Protein AF-A0A7K2QJA9-F1 (afdb_monomer_lite)

Sequence (518 aa):
TAVNAGGTTVFTGDNVSALQVFNVDFDLVSGGGGGGAGGAVGIRFDRIPANATVLVNVLGTDRTISTYSGTIVDAQSPWNALRTRLLWNFPDATALNLRGSGQFQGSVLVGEQASRTTVTLPGMNGRFFTTGTLTHTSVEGLGGGQEFHSYPFVGDLPDCSVTPPVPVTGSVSVLKRDEAGRPLAGARFELWRETNGRRGAQFTGEDADTKVADCVTPDTGVCSRESELGTYYWRETAAPDGYVLPEQRVFTLTLTAENAAAGVRYVVDNVKVPPTPTGRVAVRKVDAADLRTPLAGAVFELWRESNGVPGLQTDGTEPDTLEEGGCVTGADGRCELVVEAGTYHWREIAAPAGYELPAQPVATVVLTAANAAAGVTVTFADARQGEEFSGSLEVLKKDAKTKRPLRGAVFEVWKETNGTPGLQTVGINADVMVKPGCATDGAGVCTFAPLEAGSYYLRETDVPEGYVLPENRVTGPLRLDEQTPGHRLVVTVDNRRDDHGKGKGGKEGKGGKGGGRG

Secondary structure (DSSP, 8-state):
-EEEETTEEEEE--SS-SEEEEEE-S-BSTT-SSSS----BEEEEES--TT-EEEEEE-SSEEEEEE----S-GGG-GGGGGTTTEEEEESS-SEEEEEESSEEESEEEE--TT-EEEE-SSEEES-EEESSEEEE-PPTT-----EEE-PPP------TTS------EEEEEEEEEETTS-B-S--EEEEEE--SS-SS---SSTTPPEEEEEEE--TT-EEEEEEESEEEEEEEEEPPTTBPPPS--EEEEEE-TTTTTT-EEEEEEEPBPPPPPEEEEEEEEEESS-TTSB----EEEEEE--S--SS---SSSSPPEEPTT-EE--TTSEEEEEEESEEEEEEEEEPPTTBPPPSS-EEEEEE-TTTTTT-EEEEEEEPBTT----EEEEEEEEETTT--B-TT-EEEEEE--S--SS---SSTTPPEEEEEEEE--TTSEEEEEEE-SEEEEEEEEE--TTBPPPS--EEEEEEESTTSGGGEEEEEEEE-B---------------------

Radius of gyration: 51.08 Å; chains: 1; bounding box: 95×95×137 Å

Foldseek 3Di:
DWDAPDQAIEAEAPLDDLEGEAEAAWEQAPPTDDDDPHAAGHYYYHSDHLRHAYEYEHEDAAYEHEHQDADPDCVPHPLQSCQQRYEYEHQHYLEYEYYYAHAAGYEYAANDLNHDYEHAYQEYRAHYHHNYDYHYDHDPPDDGNYYYHHRHRPHDDPDPVPPPPPQLKAKAKEFEDEPVRQGDWFWKKWKWFPDQPDPDAACDDPSHTGTDDIDTQDNRRMDMDIDGFGKMKIFGPGDHPQWDDDPPGIDIDGGDSVCRVVYDYDYDYIYGDPDFQKAKEKEFEAALLDRQHAFWFWKKWKFFDDPPDPDAACDDPDHTHTDPDTWTADNRNMTIDIDGFGKMKIFTPDDGPQWDCDPGRIDIDGGHPVCRHVYHYDYDHTYGPPDADWAKEKEFEAAPPPRQAFWFWWKWKWFQDQPDPDAACDDPRHTHTPGGIFTQHNRNMTMDIGDGFGFMKMFTDDGDPQWDQDPPGIDDRDGQDSPPRSSYHYHYDHIYGDPPDDDDDDPDDPDDDDDDDD

pLDDT: mean 89.17, std 13.28, range [31.11, 98.5]

Structure (mmCIF, N/CA/C/O backbone):
data_AF-A0A7K2QJA9-F1
#
_entry.id   AF-A0A7K2QJA9-F1
#
loop_
_atom_site.group_PDB
_atom_site.id
_atom_site.type_symbol
_atom_site.label_atom_id
_atom_site.label_alt_id
_atom_site.label_comp_id
_atom_site.label_asym_id
_atom_site.label_entity_id
_atom_site.label_seq_id
_atom_site.pdbx_PDB_ins_code
_atom_site.Cartn_x
_atom_site.Cartn_y
_atom_site.Cartn_z
_atom_site.occupancy
_atom_site.B_iso_or_equiv
_atom_site.auth_seq_id
_atom_site.auth_comp_id
_atom_site.auth_asym_id
_atom_site.auth_atom_id
_atom_site.pdbx_PDB_model_num
ATOM 1 N N . THR A 1 1 ? -17.394 13.056 45.379 1.00 88.75 1 THR A N 1
ATOM 2 C CA . THR A 1 1 ? -15.988 12.587 45.324 1.00 88.75 1 THR A CA 1
ATOM 3 C C . THR A 1 1 ? -15.578 12.042 46.678 1.00 88.75 1 THR A C 1
ATOM 5 O O . THR A 1 1 ? -16.212 12.390 47.666 1.00 88.75 1 THR A O 1
ATOM 8 N N . ALA A 1 2 ? -14.555 11.191 46.745 1.00 92.56 2 ALA A N 1
ATOM 9 C CA . ALA A 1 2 ? -14.022 10.660 47.997 1.00 92.56 2 ALA A CA 1
ATOM 10 C C . ALA A 1 2 ? -12.494 10.749 47.978 1.00 92.56 2 ALA A C 1
ATOM 12 O O . ALA A 1 2 ? -11.875 10.373 46.987 1.00 92.56 2 ALA A O 1
ATOM 13 N N . VAL A 1 3 ? -11.897 11.289 49.040 1.00 92.31 3 VAL A N 1
ATOM 14 C CA . VAL A 1 3 ? -10.452 11.544 49.112 1.00 92.31 3 VAL A CA 1
ATOM 15 C C . VAL A 1 3 ? -9.936 11.127 50.484 1.00 92.31 3 VAL A C 1
ATOM 17 O O . VAL A 1 3 ? -10.438 11.611 51.496 1.00 92.31 3 VAL A O 1
ATOM 20 N N . ASN A 1 4 ? -8.924 10.258 50.524 1.00 87.88 4 ASN A N 1
ATOM 21 C CA . ASN A 1 4 ? -8.193 9.915 51.745 1.00 87.88 4 ASN A CA 1
ATOM 22 C C . ASN A 1 4 ? -6.901 10.745 51.816 1.00 87.88 4 ASN A C 1
ATOM 24 O O . ASN A 1 4 ? -5.952 10.484 51.081 1.00 87.88 4 ASN A O 1
ATOM 28 N N . ALA A 1 5 ? -6.877 11.776 52.667 1.00 82.62 5 ALA A N 1
ATOM 29 C CA . ALA A 1 5 ? -5.721 12.657 52.835 1.00 82.62 5 ALA A CA 1
ATOM 30 C C . ALA A 1 5 ? -5.650 13.237 54.258 1.00 82.62 5 ALA A C 1
ATOM 32 O O . ALA A 1 5 ? -6.665 13.515 54.891 1.00 82.62 5 ALA A O 1
ATOM 33 N N . GLY A 1 6 ? -4.435 13.442 54.781 1.00 73.25 6 GLY A N 1
ATOM 34 C CA . GLY A 1 6 ? -4.240 14.117 56.075 1.00 73.25 6 GLY A CA 1
ATOM 35 C C . GLY A 1 6 ? -4.842 13.379 57.279 1.00 73.25 6 GLY A C 1
ATOM 36 O O . GLY A 1 6 ? -5.285 14.014 58.232 1.00 73.25 6 GLY A O 1
ATOM 37 N N . GLY A 1 7 ? -4.909 12.042 57.232 1.00 86.44 7 GLY A N 1
ATOM 38 C CA . GLY A 1 7 ? -5.471 11.227 58.317 1.00 86.44 7 GLY A CA 1
ATOM 39 C C . GLY A 1 7 ? -6.999 11.269 58.413 1.00 86.44 7 GLY A C 1
ATOM 40 O O . GLY A 1 7 ? -7.549 10.855 59.434 1.00 86.44 7 GLY A O 1
ATOM 41 N N . THR A 1 8 ? -7.684 11.765 57.377 1.00 91.69 8 THR A N 1
ATOM 42 C CA . THR A 1 8 ? -9.147 11.775 57.256 1.00 91.69 8 THR A CA 1
ATOM 43 C C . THR A 1 8 ? -9.560 11.379 55.838 1.00 91.69 8 THR A C 1
ATOM 45 O O . THR A 1 8 ? -9.004 11.864 54.857 1.00 91.69 8 THR A O 1
ATOM 48 N N . THR A 1 9 ? -10.569 10.520 55.716 1.00 94.81 9 THR A N 1
ATOM 49 C CA . THR A 1 9 ? -11.275 10.283 54.455 1.00 94.81 9 THR A CA 1
ATOM 50 C C . THR A 1 9 ? -12.503 11.182 54.389 1.00 94.81 9 THR A C 1
ATOM 52 O O . THR A 1 9 ? -13.377 11.114 55.256 1.00 94.81 9 THR A O 1
ATOM 55 N N . VAL A 1 10 ? -12.558 12.037 53.369 1.00 95.25 10 VAL A N 1
ATOM 56 C CA . VAL A 1 10 ? -13.649 12.991 53.145 1.00 95.25 10 VAL A CA 1
ATOM 57 C C . VAL A 1 10 ? -14.466 12.562 51.930 1.00 95.25 10 VAL A C 1
ATOM 59 O O . VAL A 1 10 ? -13.938 12.465 50.822 1.00 95.25 10 VAL A O 1
ATOM 62 N N . PHE A 1 11 ? -15.760 12.339 52.142 1.00 96.88 11 PHE A N 1
ATOM 63 C CA . PHE A 1 11 ? -16.761 12.070 51.116 1.00 96.88 11 PHE A CA 1
ATOM 64 C C . PHE A 1 11 ? -17.559 13.347 50.844 1.00 96.88 11 PHE A C 1
ATOM 66 O O . PHE A 1 11 ? -18.330 13.790 51.690 1.00 96.88 11 PHE A O 1
ATOM 73 N N . THR A 1 12 ? -17.388 13.946 49.669 1.00 96.75 12 THR A N 1
ATOM 74 C CA . THR A 1 12 ? -18.044 15.206 49.293 1.00 96.75 12 THR A CA 1
ATOM 75 C C . THR A 1 12 ? -19.171 14.952 48.299 1.00 96.75 12 THR A C 1
ATOM 77 O O . THR A 1 12 ? -18.908 14.595 47.145 1.00 96.75 12 THR A O 1
ATOM 80 N N . GLY A 1 13 ? -20.414 15.140 48.742 1.00 94.00 13 GLY A N 1
ATOM 81 C CA . GLY A 1 13 ? -21.620 15.000 47.924 1.00 94.00 13 GLY A CA 1
ATOM 82 C C . GLY A 1 13 ? -21.882 16.180 46.991 1.00 94.00 13 GLY A C 1
ATOM 83 O O . GLY A 1 13 ? -21.169 17.193 46.989 1.00 94.00 13 GLY A O 1
ATOM 84 N N . ASP A 1 14 ? -22.931 16.061 46.181 1.00 90.75 14 ASP A N 1
ATOM 85 C CA . ASP A 1 14 ? -23.350 17.103 45.236 1.00 90.75 14 ASP A CA 1
ATOM 86 C C . ASP A 1 14 ? -24.218 18.209 45.882 1.00 90.75 14 ASP A C 1
ATOM 88 O O . ASP A 1 14 ? -24.360 19.287 45.303 1.00 90.75 14 ASP A O 1
ATOM 92 N N . ASN A 1 15 ? -24.685 17.988 47.118 1.00 92.06 15 ASN A N 1
ATOM 93 C CA . ASN A 1 15 ? -25.618 18.824 47.881 1.00 92.06 15 ASN A CA 1
ATOM 94 C C . ASN A 1 15 ? -27.020 18.985 47.262 1.00 92.06 15 ASN A C 1
ATOM 96 O O . ASN A 1 15 ? -27.756 19.889 47.656 1.00 92.06 15 ASN A O 1
ATOM 100 N N . VAL A 1 16 ? -27.391 18.135 46.305 1.00 90.50 16 VAL A N 1
ATOM 101 C CA . VAL A 1 16 ? -28.652 18.236 45.555 1.00 90.50 16 VAL A CA 1
ATOM 102 C C . VAL A 1 16 ? -29.376 16.891 45.485 1.00 90.50 16 VAL A C 1
ATOM 104 O O . VAL A 1 16 ? -30.572 16.837 45.758 1.00 90.50 16 VAL A O 1
ATOM 107 N N . SER A 1 17 ? -28.678 15.802 45.156 1.00 90.06 17 SER A N 1
ATOM 108 C CA . SER A 1 17 ? -29.301 14.498 44.913 1.00 90.06 17 SER A CA 1
ATOM 109 C C . SER A 1 17 ? -29.849 13.845 46.184 1.00 90.06 17 SER A C 1
ATOM 111 O O . SER A 1 17 ? -29.213 13.850 47.243 1.00 90.06 17 SER A O 1
ATOM 113 N N . ALA A 1 18 ? -31.022 13.216 46.063 1.00 92.06 18 ALA A N 1
ATOM 114 C CA . ALA A 1 18 ? -31.635 12.434 47.140 1.00 92.06 18 ALA A CA 1
ATOM 115 C C . ALA A 1 18 ? -30.851 11.147 47.460 1.00 92.06 18 ALA A C 1
ATOM 117 O O . ALA A 1 18 ? -30.887 10.678 48.593 1.00 92.06 18 ALA A O 1
ATOM 118 N N . LEU A 1 19 ? -30.099 10.619 46.491 1.00 94.75 19 LEU A N 1
ATOM 119 C CA . LEU A 1 19 ? -29.153 9.520 46.663 1.00 94.75 19 LEU A CA 1
ATOM 120 C C . LEU A 1 19 ? -27.736 10.023 46.367 1.00 94.75 19 LEU A C 1
ATOM 122 O O . LEU A 1 19 ? -27.457 10.505 45.272 1.00 94.75 19 LEU A O 1
ATOM 126 N N . GLN A 1 20 ? -26.840 9.901 47.341 1.00 96.38 20 GLN A N 1
ATOM 127 C CA . GLN A 1 20 ? -25.422 10.226 47.214 1.00 96.38 20 GLN A CA 1
ATOM 128 C C . GLN A 1 20 ? -24.635 8.928 47.049 1.00 96.38 20 GLN A C 1
ATOM 130 O O . GLN A 1 20 ? -24.577 8.126 47.981 1.00 96.38 20 GLN A O 1
ATOM 135 N N . VAL A 1 21 ? -24.032 8.721 45.878 1.00 95.81 21 VAL A N 1
ATOM 136 C CA . VAL A 1 21 ? -23.248 7.514 45.579 1.00 95.81 21 VAL A CA 1
ATOM 137 C C . VAL A 1 21 ? -21.761 7.847 45.545 1.00 95.81 21 VAL A C 1
ATOM 139 O O . VAL A 1 21 ? -21.329 8.770 44.853 1.00 95.81 21 VAL A O 1
ATOM 142 N N . PHE A 1 22 ? -20.970 7.067 46.273 1.00 97.12 22 PHE A N 1
ATOM 143 C CA . PHE A 1 22 ? -19.517 7.157 46.301 1.00 97.12 22 PHE A CA 1
ATOM 144 C C . PHE A 1 22 ? -18.923 5.807 45.923 1.00 97.12 22 PHE A C 1
ATOM 146 O O . PHE A 1 22 ? -19.225 4.815 46.573 1.00 97.12 22 PHE A O 1
ATOM 153 N N . ASN A 1 23 ? -18.057 5.776 44.913 1.00 95.00 23 ASN A N 1
ATOM 154 C CA . ASN A 1 23 ? -17.259 4.598 44.581 1.00 95.00 23 ASN A CA 1
ATOM 155 C C . ASN A 1 23 ? -15.819 4.859 45.027 1.00 95.00 23 ASN A C 1
ATOM 157 O O . ASN A 1 23 ? -15.242 5.879 44.646 1.00 95.00 23 ASN A O 1
ATOM 161 N N . VAL A 1 24 ? -15.269 3.971 45.852 1.00 93.00 24 VAL A N 1
ATOM 162 C CA . VAL A 1 24 ? -13.891 4.036 46.347 1.00 93.00 24 VAL A CA 1
ATOM 163 C C . VAL A 1 24 ? -13.195 2.702 46.141 1.00 93.00 24 VAL A C 1
ATOM 165 O O . VAL A 1 24 ? -13.765 1.648 46.396 1.00 93.00 24 VAL A O 1
ATOM 168 N N . ASP A 1 25 ? -11.952 2.754 45.689 1.00 92.88 25 ASP A N 1
ATOM 169 C CA . ASP A 1 25 ? -11.107 1.605 45.358 1.00 92.88 25 ASP A CA 1
ATOM 170 C C . ASP A 1 25 ? -9.819 1.575 46.203 1.00 92.88 25 ASP A C 1
ATOM 172 O O . ASP A 1 25 ? -8.834 0.917 45.855 1.00 92.88 25 ASP A O 1
ATOM 176 N N . PHE A 1 26 ? -9.835 2.246 47.356 1.00 90.38 26 PHE A N 1
ATOM 177 C CA . PHE A 1 26 ? -8.714 2.354 48.285 1.00 90.38 26 PHE A CA 1
ATOM 178 C C . PHE A 1 26 ? -9.123 2.026 49.726 1.00 90.38 26 PHE A C 1
ATOM 180 O O . PHE A 1 26 ? -10.291 2.125 50.103 1.00 90.38 26 PHE A O 1
ATOM 187 N N . ASP A 1 27 ? -8.135 1.676 50.551 1.00 92.56 27 ASP A N 1
ATOM 188 C CA . ASP A 1 27 ? -8.325 1.457 51.986 1.00 92.56 27 ASP A CA 1
ATOM 189 C C . ASP A 1 27 ? -8.541 2.770 52.748 1.00 92.56 27 ASP A C 1
ATOM 191 O O . ASP A 1 27 ? -7.887 3.790 52.501 1.00 92.56 27 ASP A O 1
ATOM 195 N N . LEU A 1 28 ? -9.417 2.733 53.752 1.00 93.75 28 LEU A N 1
ATOM 196 C CA . LEU A 1 28 ? -9.662 3.858 54.655 1.00 93.75 28 LEU A CA 1
ATOM 197 C C . LEU A 1 28 ? -8.719 3.736 55.855 1.00 93.75 28 LEU A C 1
ATOM 199 O O . LEU A 1 28 ? -9.130 3.404 56.968 1.00 93.75 28 LEU A O 1
ATOM 203 N N . VAL A 1 29 ? -7.432 3.961 55.594 1.00 92.12 29 VAL A N 1
ATOM 204 C CA . VAL A 1 29 ? -6.333 3.906 56.570 1.00 92.12 29 VAL A CA 1
ATOM 205 C C . VAL A 1 29 ? -5.351 5.063 56.360 1.00 92.12 29 VAL A C 1
ATOM 207 O O . VAL A 1 29 ? -5.309 5.664 55.284 1.00 92.12 29 VAL A O 1
ATOM 210 N N . SER A 1 30 ? -4.562 5.410 57.382 1.00 86.12 30 SER A N 1
ATOM 211 C CA . SER A 1 30 ? -3.552 6.468 57.275 1.00 86.12 30 SER A CA 1
ATOM 212 C C . SER A 1 30 ? -2.351 5.999 56.444 1.00 86.12 30 SER A C 1
ATOM 214 O O . SER A 1 30 ? -1.982 4.826 56.489 1.00 86.12 30 SER A O 1
ATOM 216 N N . GLY A 1 31 ? -1.748 6.915 55.672 1.00 69.88 31 GLY A N 1
ATOM 217 C CA . GLY A 1 31 ? -0.669 6.591 54.724 1.00 69.88 31 GLY A CA 1
ATOM 218 C C . GLY A 1 31 ? -1.151 6.009 53.387 1.00 69.88 31 GLY A C 1
ATOM 219 O O . GLY A 1 31 ? -0.367 5.361 52.701 1.00 69.88 31 GLY A O 1
ATOM 220 N N . GLY A 1 32 ? -2.432 6.219 53.046 1.00 54.75 32 GLY A N 1
ATOM 221 C CA . GLY A 1 32 ? -3.128 5.663 51.881 1.00 54.75 32 GLY A CA 1
ATOM 222 C C . GLY A 1 32 ? -2.338 5.763 50.574 1.00 54.75 32 GLY A C 1
ATOM 223 O O . GLY A 1 32 ? -2.067 6.856 50.082 1.00 54.75 32 GLY A O 1
ATOM 224 N N . GLY A 1 33 ? -1.978 4.601 50.029 1.00 48.88 33 GLY A N 1
ATOM 225 C CA . GLY A 1 33 ? -1.229 4.487 48.776 1.00 48.88 33 GLY A CA 1
ATOM 226 C C . GLY A 1 33 ? -0.789 3.068 48.401 1.00 48.88 33 GLY A C 1
ATOM 227 O O . GLY A 1 33 ? -0.489 2.825 47.240 1.00 48.88 33 GLY A O 1
ATOM 228 N N . GLY A 1 34 ? -0.793 2.102 49.326 1.00 44.62 34 GLY A N 1
ATOM 229 C CA . GLY A 1 34 ? -0.565 0.701 48.965 1.00 44.62 34 GLY A CA 1
ATOM 230 C C . GLY A 1 34 ? -0.428 -0.225 50.165 1.00 44.62 34 GLY A C 1
ATOM 231 O O . GLY A 1 34 ? 0.423 0.025 51.011 1.00 44.62 34 GLY A O 1
ATOM 232 N N . GLY A 1 35 ? -1.270 -1.266 50.214 1.00 46.16 35 GLY A N 1
ATOM 233 C CA . GLY A 1 35 ? -1.111 -2.568 50.896 1.00 46.16 35 GLY A CA 1
ATOM 234 C C . GLY A 1 35 ? -0.677 -2.644 52.369 1.00 46.16 35 GLY A C 1
ATOM 235 O O . GLY A 1 35 ? -0.608 -3.740 52.918 1.00 46.16 35 GLY A O 1
ATOM 236 N N . GLY A 1 36 ? -0.340 -1.536 53.023 1.00 52.00 36 GLY A N 1
ATOM 237 C CA . GLY A 1 36 ? 0.124 -1.500 54.400 1.00 52.00 36 GLY A CA 1
ATOM 238 C C . GLY A 1 36 ? -1.035 -1.543 55.387 1.00 52.00 36 GLY A C 1
ATOM 239 O O . GLY A 1 36 ? -2.126 -1.047 55.121 1.00 52.00 36 GLY A O 1
ATOM 240 N N . ALA A 1 37 ? -0.774 -2.061 56.587 1.00 62.53 37 ALA A N 1
ATOM 241 C CA . ALA A 1 37 ? -1.741 -2.126 57.678 1.00 62.53 37 ALA A CA 1
ATOM 242 C C . ALA A 1 37 ? -2.049 -0.747 58.307 1.00 62.53 37 ALA A C 1
ATOM 244 O O . ALA A 1 37 ? -2.195 -0.693 59.523 1.00 62.53 37 ALA A O 1
ATOM 245 N N . GLY A 1 38 ? -2.145 0.341 57.533 1.00 75.38 38 GLY A N 1
ATOM 246 C CA . GLY A 1 38 ? -2.205 1.742 57.975 1.00 75.38 38 GLY A CA 1
ATOM 247 C C . GLY A 1 38 ? -3.103 2.046 59.189 1.00 75.38 38 GLY A C 1
ATOM 248 O O . GLY A 1 38 ? -4.046 1.318 59.521 1.00 75.38 38 GLY A O 1
ATOM 249 N N . GLY A 1 39 ? -2.793 3.154 59.865 1.00 86.69 39 GLY A N 1
ATOM 250 C CA . GLY A 1 39 ? -3.447 3.574 61.105 1.00 86.69 39 GLY A CA 1
ATOM 251 C C . GLY A 1 39 ? -4.886 4.057 60.914 1.00 86.69 39 GLY A C 1
ATOM 252 O O . GLY A 1 39 ? -5.392 4.153 59.797 1.00 86.69 39 GLY A O 1
ATOM 253 N N . ALA A 1 40 ? -5.563 4.354 62.023 1.00 92.06 40 ALA A N 1
ATOM 254 C CA . ALA A 1 40 ? -6.948 4.812 61.993 1.00 92.06 40 ALA A CA 1
ATOM 255 C C . ALA A 1 40 ? -7.086 6.223 61.388 1.00 92.06 40 ALA A C 1
ATOM 257 O O . ALA A 1 40 ? -6.270 7.102 61.669 1.00 92.06 40 ALA A O 1
ATOM 258 N N . VAL A 1 41 ? -8.141 6.446 60.599 1.00 93.94 41 VAL A N 1
ATOM 259 C CA . VAL A 1 41 ? -8.476 7.745 59.991 1.00 93.94 41 VAL A CA 1
ATOM 260 C C . VAL A 1 41 ? -9.812 8.297 60.472 1.00 93.94 41 VAL A C 1
ATOM 262 O O . VAL A 1 41 ? -10.710 7.562 60.897 1.00 93.94 41 VAL A O 1
ATOM 265 N N . GLY A 1 42 ? -9.951 9.615 60.361 1.00 93.06 42 GLY A N 1
ATOM 266 C CA . GLY A 1 42 ? -11.231 10.303 60.427 1.00 93.06 42 GLY A CA 1
ATOM 267 C C . GLY A 1 42 ? -12.102 9.929 59.224 1.00 93.06 42 GLY A C 1
ATOM 268 O O . GLY A 1 42 ? -11.576 9.691 58.141 1.00 93.06 42 GLY A O 1
ATOM 269 N N . ILE A 1 43 ? -13.420 9.901 59.379 1.00 94.12 43 ILE A N 1
ATOM 270 C CA . ILE A 1 43 ? -14.386 9.774 58.286 1.00 94.12 43 ILE A CA 1
ATOM 271 C C . ILE A 1 43 ? -15.310 10.980 58.367 1.00 94.12 43 ILE A C 1
ATOM 273 O O . ILE A 1 43 ? -15.923 11.239 59.405 1.00 94.12 43 ILE A O 1
ATOM 277 N N . ARG A 1 44 ? -15.400 11.728 57.268 1.00 92.62 44 ARG A N 1
ATOM 278 C CA . ARG A 1 44 ? -16.230 12.928 57.172 1.00 92.62 44 ARG A CA 1
ATOM 279 C C . ARG A 1 44 ? -17.062 12.899 55.901 1.00 92.62 44 ARG A C 1
ATOM 281 O O . ARG A 1 44 ? -16.573 12.510 54.846 1.00 92.62 44 ARG A O 1
ATOM 288 N N . PHE A 1 45 ? -18.301 13.359 56.014 1.00 94.62 45 PHE A N 1
ATOM 289 C CA . PHE A 1 45 ? -19.211 13.544 54.894 1.00 94.62 45 PHE A CA 1
ATOM 290 C C . PHE A 1 45 ? -19.547 15.029 54.765 1.00 94.62 45 PHE A C 1
ATOM 292 O O . PHE A 1 45 ? -20.128 15.613 55.678 1.00 94.62 45 PHE A O 1
ATOM 299 N N . ASP A 1 46 ? -19.193 15.625 53.632 1.00 94.38 46 ASP A N 1
ATOM 300 C CA . ASP A 1 46 ? -19.429 17.031 53.323 1.00 94.38 46 ASP A CA 1
ATOM 301 C C . ASP A 1 46 ? -20.503 17.146 52.239 1.00 94.38 46 ASP A C 1
ATOM 303 O O . ASP A 1 46 ? -20.592 16.299 51.347 1.00 94.38 46 ASP A O 1
ATOM 307 N N . ARG A 1 47 ? -21.294 18.229 52.273 1.00 94.56 47 ARG A N 1
ATOM 308 C CA . ARG A 1 47 ? -22.288 18.538 51.225 1.00 94.56 47 ARG A CA 1
ATOM 309 C C . ARG A 1 47 ? -23.308 17.409 50.991 1.00 94.56 47 ARG A C 1
ATOM 311 O O . ARG A 1 47 ? -23.697 17.130 49.858 1.00 94.56 47 ARG A O 1
ATOM 318 N N . ILE A 1 48 ? -23.736 16.755 52.069 1.00 94.81 48 ILE A N 1
ATOM 319 C CA . ILE A 1 48 ? -24.806 15.755 52.035 1.00 94.81 48 ILE A CA 1
ATOM 320 C C . ILE A 1 48 ? -26.122 16.427 52.434 1.00 94.81 48 ILE A C 1
ATOM 322 O O . ILE A 1 48 ? -26.205 16.946 53.552 1.00 94.81 48 ILE A O 1
ATOM 326 N N . PRO A 1 49 ? -27.168 16.394 51.588 1.00 93.44 49 PRO A N 1
ATOM 327 C CA . PRO A 1 49 ? -28.486 16.869 51.988 1.00 93.44 49 PRO A CA 1
ATOM 328 C C . PRO A 1 49 ? -28.987 16.142 53.246 1.00 93.44 49 PRO A C 1
ATOM 330 O O . PRO A 1 49 ? -28.736 14.947 53.443 1.00 93.44 49 PRO A O 1
ATOM 333 N N . ALA A 1 50 ? -29.725 16.855 54.102 1.00 89.12 50 ALA A N 1
ATOM 334 C CA . ALA A 1 50 ? -30.137 16.361 55.421 1.00 89.12 50 ALA A CA 1
ATOM 335 C C . ALA A 1 50 ? -30.907 15.027 55.379 1.00 89.12 50 ALA A C 1
ATOM 337 O O . ALA A 1 50 ? -30.761 14.220 56.291 1.00 89.12 50 ALA A O 1
ATOM 338 N N . ASN A 1 51 ? -31.658 14.773 54.304 1.00 89.88 51 ASN A N 1
ATOM 339 C CA . ASN A 1 51 ? -32.490 13.577 54.144 1.00 89.88 51 ASN A CA 1
ATOM 340 C C . ASN A 1 51 ? -31.979 12.606 53.068 1.00 89.88 51 ASN A C 1
ATOM 342 O O . ASN A 1 51 ? -32.676 11.654 52.742 1.00 89.88 51 ASN A O 1
ATOM 346 N N . ALA A 1 52 ? -30.796 12.837 52.492 1.00 94.44 52 ALA A N 1
ATOM 347 C CA . ALA A 1 52 ? -30.302 11.990 51.409 1.00 94.44 52 ALA A CA 1
ATOM 348 C C . ALA A 1 52 ? -29.901 10.585 51.893 1.00 94.44 52 ALA A C 1
ATOM 350 O O . ALA A 1 52 ? -29.258 10.444 52.937 1.00 94.44 52 ALA A O 1
ATOM 351 N N . THR A 1 53 ? -30.199 9.556 51.106 1.00 96.56 53 THR A N 1
ATOM 352 C CA . THR A 1 53 ? -29.555 8.244 51.236 1.00 96.56 53 THR A CA 1
ATOM 353 C C . THR A 1 53 ? -28.099 8.365 50.806 1.00 96.56 53 THR A C 1
ATOM 355 O O . THR A 1 53 ? -27.794 9.035 49.821 1.00 96.56 53 THR A O 1
ATOM 358 N N . VAL A 1 54 ? -27.186 7.716 51.522 1.00 97.31 54 VAL A N 1
ATOM 359 C CA . VAL A 1 54 ? -25.770 7.656 51.166 1.00 97.31 54 VAL A CA 1
ATOM 360 C C . VAL A 1 54 ? -25.364 6.209 50.938 1.00 97.31 54 VAL A C 1
ATOM 362 O O . VAL A 1 54 ? -25.486 5.379 51.834 1.00 97.31 54 VAL A O 1
ATOM 365 N N . LEU A 1 55 ? -24.851 5.924 49.746 1.00 97.12 55 LEU A N 1
ATOM 366 C CA . LEU A 1 55 ? -24.292 4.636 49.361 1.00 97.12 55 LEU A CA 1
ATOM 367 C C . LEU A 1 55 ? -22.793 4.803 49.112 1.00 97.12 55 LEU A C 1
ATOM 369 O O . LEU A 1 55 ? -22.388 5.549 48.222 1.00 97.12 55 LEU A O 1
ATOM 373 N N . VAL A 1 56 ? -21.970 4.100 49.883 1.00 98.06 56 VAL A N 1
ATOM 374 C CA . VAL A 1 56 ? -20.521 4.036 49.676 1.00 98.06 56 VAL A CA 1
ATOM 375 C C . VAL A 1 56 ? -20.160 2.637 49.196 1.00 98.06 56 VAL A C 1
ATOM 377 O O . VAL A 1 56 ? -20.150 1.700 49.987 1.00 98.06 56 VAL A O 1
ATOM 380 N N . ASN A 1 57 ? -19.856 2.501 47.910 1.00 97.44 57 ASN A N 1
ATOM 381 C CA . ASN A 1 57 ? -19.314 1.284 47.323 1.00 97.44 57 ASN A CA 1
ATOM 382 C C . ASN A 1 57 ? -17.795 1.266 47.507 1.00 97.44 57 ASN A C 1
ATOM 384 O O . ASN A 1 57 ? -17.086 2.086 46.922 1.00 97.44 57 ASN A O 1
ATOM 388 N N . VAL A 1 58 ? -17.300 0.326 48.304 1.00 96.88 58 VAL A N 1
ATOM 389 C CA . VAL A 1 58 ? -15.873 0.061 48.485 1.00 96.88 58 VAL A CA 1
ATOM 390 C C . VAL A 1 58 ? -15.514 -1.145 47.616 1.00 96.88 58 VAL A C 1
ATOM 392 O O . VAL A 1 58 ? -15.751 -2.291 47.991 1.00 96.88 58 VAL A O 1
ATOM 395 N N . LEU A 1 59 ? -15.015 -0.865 46.415 1.00 94.88 59 LEU A N 1
ATOM 396 C CA . LEU A 1 59 ? -14.747 -1.838 45.351 1.00 94.88 59 LEU A CA 1
ATOM 397 C C . LEU A 1 59 ? -13.424 -2.553 45.583 1.00 94.88 59 LEU A C 1
ATOM 399 O O . LEU A 1 59 ? -12.528 -1.936 46.137 1.00 94.88 59 LEU A O 1
ATOM 403 N N . GLY A 1 60 ? -13.239 -3.779 45.094 1.00 93.25 60 GLY A N 1
ATOM 404 C CA . GLY A 1 60 ? -11.974 -4.532 45.179 1.00 93.25 60 GLY A CA 1
ATOM 405 C C . GLY A 1 60 ? -11.922 -5.599 46.280 1.00 93.25 60 GLY A C 1
ATOM 406 O O . GLY A 1 60 ? -12.729 -5.601 47.207 1.00 93.25 60 GLY A O 1
ATOM 407 N N . THR A 1 61 ? -10.963 -6.520 46.152 1.00 94.00 61 THR A N 1
ATOM 408 C CA . THR A 1 61 ? -10.988 -7.834 46.822 1.00 94.00 61 THR A CA 1
ATOM 409 C C . THR A 1 61 ? -10.516 -7.825 48.273 1.00 94.00 61 THR A C 1
ATOM 411 O O . THR A 1 61 ? -11.093 -8.524 49.104 1.00 94.00 61 THR A O 1
ATOM 414 N N . ASP A 1 62 ? -9.500 -7.025 48.597 1.00 94.69 62 ASP A N 1
ATOM 415 C CA . ASP A 1 62 ? -8.931 -6.930 49.943 1.00 94.69 62 ASP A CA 1
ATOM 416 C C . ASP A 1 62 ? -9.086 -5.506 50.460 1.00 94.69 62 ASP A C 1
ATOM 418 O O . ASP A 1 62 ? -8.538 -4.565 49.879 1.00 94.69 62 ASP A O 1
ATOM 422 N N . ARG A 1 63 ? -9.864 -5.341 51.535 1.00 95.50 63 ARG A N 1
ATOM 423 C CA . ARG A 1 63 ? -10.213 -4.019 52.062 1.00 95.50 63 ARG A CA 1
ATOM 424 C C . ARG A 1 63 ? -10.026 -3.897 53.555 1.00 95.50 63 ARG A C 1
ATOM 426 O O . ARG A 1 63 ? -10.436 -4.751 54.339 1.00 95.50 63 ARG A O 1
ATOM 433 N N . THR A 1 64 ? -9.441 -2.775 53.955 1.00 94.94 64 THR A N 1
ATOM 434 C CA . THR A 1 64 ? -9.297 -2.390 55.353 1.00 94.94 64 THR A CA 1
ATOM 435 C C . THR A 1 64 ? -9.899 -1.016 55.593 1.00 94.94 64 THR A C 1
ATOM 437 O O . THR A 1 64 ? -9.534 -0.025 54.960 1.00 94.94 64 THR A O 1
ATOM 440 N N . ILE A 1 65 ? -10.783 -0.944 56.584 1.00 95.50 65 ILE A N 1
ATOM 441 C CA . ILE A 1 65 ? -11.251 0.310 57.162 1.00 95.50 65 ILE A CA 1
ATOM 442 C C . ILE A 1 65 ? -10.757 0.359 58.600 1.00 95.50 65 ILE A C 1
ATOM 444 O O . ILE A 1 65 ? -11.147 -0.455 59.436 1.00 95.50 65 ILE A O 1
ATOM 448 N N . SER A 1 66 ? -9.882 1.321 58.882 1.00 94.38 66 SER A N 1
ATOM 449 C CA . SER A 1 66 ? -9.390 1.605 60.225 1.00 94.38 66 SER A CA 1
ATOM 450 C C . SER A 1 66 ? -9.851 2.996 60.618 1.00 94.38 66 SER A C 1
ATOM 452 O O . SER A 1 66 ? -9.423 3.974 60.009 1.00 94.38 66 SER A O 1
ATOM 454 N N . THR A 1 67 ? -10.723 3.133 61.616 1.00 93.56 67 THR A N 1
ATOM 455 C CA . THR A 1 67 ? -11.263 4.454 61.966 1.00 93.56 67 THR A CA 1
ATOM 456 C C . THR A 1 67 ? -11.388 4.700 63.464 1.00 93.56 67 THR A C 1
ATOM 458 O O . THR A 1 67 ? -11.686 3.802 64.249 1.00 93.56 67 THR A O 1
ATOM 461 N N . TYR A 1 68 ? -11.154 5.952 63.858 1.00 91.75 68 TYR A N 1
ATOM 462 C CA . TYR A 1 68 ? -11.455 6.474 65.195 1.00 91.75 68 TYR A CA 1
ATOM 463 C C . TYR A 1 68 ? -12.769 7.273 65.222 1.00 91.75 68 TYR A C 1
ATOM 465 O O . TYR A 1 68 ? -13.098 7.895 66.228 1.00 91.75 68 TYR A O 1
ATOM 473 N N . SER A 1 69 ? -13.500 7.311 64.105 1.00 90.56 69 SER A N 1
ATOM 474 C CA . SER A 1 69 ? -14.684 8.158 63.960 1.00 90.56 69 SER A CA 1
ATOM 475 C C . SER A 1 69 ? -15.922 7.538 64.585 1.00 90.56 69 SER A C 1
ATOM 477 O O . SER A 1 69 ? -16.053 6.320 64.673 1.00 90.56 69 SER A O 1
ATOM 479 N N . GLY A 1 70 ? -16.867 8.404 64.943 1.00 87.31 70 GLY A N 1
ATOM 480 C CA . GLY A 1 70 ? -18.176 8.011 65.448 1.00 87.31 70 GLY A CA 1
ATOM 481 C C . GLY A 1 70 ? -18.194 7.736 66.949 1.00 87.31 70 GLY A C 1
ATOM 482 O O . GLY A 1 70 ? -17.189 7.410 67.576 1.00 87.31 70 GLY A O 1
ATOM 483 N N . THR A 1 71 ? -19.373 7.918 67.529 1.00 84.88 71 THR A N 1
ATOM 484 C CA . THR A 1 71 ? -19.660 7.825 68.968 1.00 84.88 71 THR A CA 1
ATOM 485 C C . THR A 1 71 ? -21.110 7.379 69.135 1.00 84.88 71 THR A C 1
ATOM 487 O O . THR A 1 71 ? -21.903 7.484 68.202 1.00 84.88 71 THR A O 1
ATOM 490 N N . ILE A 1 72 ? -21.489 6.882 70.310 1.00 78.50 72 ILE A N 1
ATOM 491 C CA . ILE A 1 72 ? -22.890 6.551 70.601 1.00 78.50 72 ILE A CA 1
ATOM 492 C C . ILE A 1 72 ? -23.741 7.804 70.887 1.00 78.50 72 ILE A C 1
ATOM 494 O O . ILE A 1 72 ? -24.960 7.769 70.752 1.00 78.50 72 ILE A O 1
ATOM 498 N N . VAL A 1 73 ? -23.108 8.925 71.255 1.00 82.81 73 VAL A N 1
ATOM 499 C CA . VAL A 1 73 ? -23.793 10.167 71.646 1.00 82.81 73 VAL A CA 1
ATOM 500 C C . VAL A 1 73 ? -24.031 11.057 70.425 1.00 82.81 73 VAL A C 1
ATOM 502 O O . VAL A 1 73 ? -23.104 11.678 69.911 1.00 82.81 73 VAL A O 1
ATOM 505 N N . ASP A 1 74 ? -25.285 11.185 69.994 1.00 79.00 74 ASP A N 1
ATOM 506 C CA . ASP A 1 74 ? -25.648 11.890 68.751 1.00 79.00 74 ASP A CA 1
ATOM 507 C C . ASP A 1 74 ? -25.171 13.354 68.687 1.00 79.00 74 ASP A C 1
ATOM 509 O O . ASP A 1 74 ? -24.769 13.828 67.628 1.00 79.00 74 ASP A O 1
ATOM 513 N N . ALA A 1 75 ? -25.118 14.060 69.821 1.00 75.00 75 ALA A N 1
ATOM 514 C CA . ALA A 1 75 ? -24.630 15.443 69.885 1.00 75.00 75 ALA A CA 1
ATOM 515 C C . ALA A 1 75 ? -23.116 15.597 69.616 1.00 75.00 75 ALA A C 1
ATOM 517 O O . ALA A 1 75 ? -22.641 16.711 69.411 1.00 75.00 75 ALA A O 1
ATOM 518 N N . GLN A 1 76 ? -22.348 14.503 69.646 1.00 74.56 76 GLN A N 1
ATOM 519 C CA . GLN A 1 76 ? -20.884 14.520 69.574 1.00 74.56 76 GLN A CA 1
ATOM 520 C C . GLN A 1 76 ? -20.327 14.157 68.190 1.00 74.56 76 GLN A C 1
ATOM 522 O O . GLN A 1 76 ? -19.126 14.311 67.967 1.00 74.56 76 GLN A O 1
ATOM 527 N N . SER A 1 77 ? -21.153 13.684 67.249 1.00 75.56 77 SER A N 1
ATOM 528 C CA . SER A 1 77 ? -20.693 13.407 65.887 1.00 75.56 77 SER A CA 1
ATOM 529 C C . SER A 1 77 ? -21.766 13.696 64.837 1.00 75.56 77 SER A C 1
ATOM 531 O O . SER A 1 77 ? -22.791 13.015 64.806 1.00 75.56 77 SER A O 1
ATOM 533 N N . PRO A 1 78 ? -21.502 14.617 63.889 1.00 75.69 78 PRO A N 1
ATOM 534 C CA . PRO A 1 78 ? -22.358 14.818 62.718 1.00 75.69 78 PRO A CA 1
ATOM 535 C C . PRO A 1 78 ? -22.552 13.542 61.885 1.00 75.69 78 PRO A C 1
ATOM 537 O O . PRO A 1 78 ? -23.535 13.420 61.158 1.00 75.69 78 PRO A O 1
ATOM 540 N N . TRP A 1 79 ? -21.638 12.572 62.006 1.00 83.69 79 TRP A N 1
ATOM 541 C CA . TRP A 1 79 ? -21.727 11.287 61.317 1.00 83.69 79 TRP A CA 1
ATOM 542 C C . TRP A 1 79 ? -22.897 10.428 61.825 1.00 83.69 79 TRP A C 1
ATOM 544 O O . TRP A 1 79 ? -23.500 9.697 61.041 1.00 83.69 79 TRP A O 1
ATOM 554 N N . ASN A 1 80 ? -23.305 10.581 63.090 1.00 85.62 80 ASN A N 1
ATOM 555 C CA . ASN A 1 80 ? -24.454 9.860 63.649 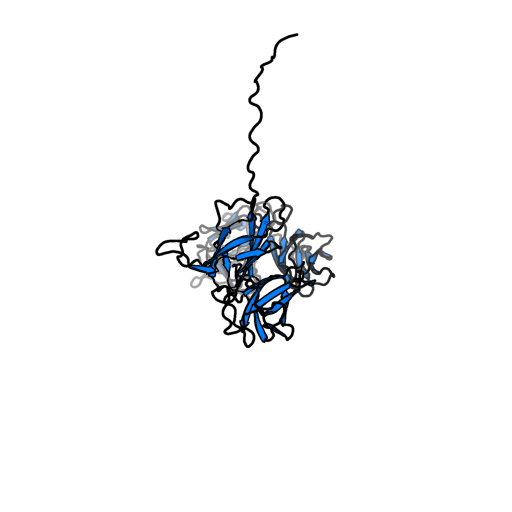1.00 85.62 80 ASN A CA 1
ATOM 556 C C . ASN A 1 80 ? -25.769 10.214 62.936 1.00 85.62 80 ASN A C 1
ATOM 558 O O . ASN A 1 80 ? -26.649 9.365 62.811 1.00 85.62 80 ASN A O 1
ATOM 562 N N . ALA A 1 81 ? -25.892 11.431 62.391 1.00 85.44 81 ALA A N 1
ATOM 563 C CA . ALA A 1 81 ? -27.072 11.860 61.632 1.00 85.44 81 ALA A CA 1
ATOM 564 C C . ALA A 1 81 ? -27.250 11.111 60.294 1.00 85.44 81 ALA A C 1
ATOM 566 O O . ALA A 1 81 ? -28.300 11.207 59.652 1.00 85.44 81 ALA A O 1
ATOM 567 N N . LEU A 1 82 ? -26.224 10.380 59.849 1.00 91.00 82 LEU A N 1
ATOM 568 C CA . LEU A 1 82 ? -26.253 9.540 58.652 1.00 91.00 82 LEU A CA 1
ATOM 569 C C . LEU A 1 82 ? -26.539 8.067 58.971 1.00 91.00 82 LEU A C 1
ATOM 571 O O . LEU A 1 82 ? -26.864 7.311 58.062 1.00 91.00 82 LEU A O 1
ATOM 575 N N . ARG A 1 83 ? -26.463 7.656 60.243 1.00 91.81 83 ARG A N 1
ATOM 576 C CA . ARG A 1 83 ? -26.506 6.258 60.705 1.00 91.81 83 ARG A CA 1
ATOM 577 C C . ARG A 1 83 ? -27.589 5.395 60.050 1.00 91.81 83 ARG A C 1
ATOM 579 O O . ARG A 1 83 ? -27.311 4.281 59.623 1.00 91.81 83 ARG A O 1
ATOM 586 N N . THR A 1 84 ? -28.818 5.898 59.960 1.00 93.62 84 THR A N 1
ATOM 587 C CA . THR A 1 84 ? -29.973 5.138 59.449 1.00 93.62 84 THR A CA 1
ATOM 588 C C . THR A 1 84 ? -30.144 5.218 57.930 1.00 93.62 84 THR A C 1
ATOM 590 O O . THR A 1 84 ? -31.026 4.571 57.380 1.00 93.62 84 THR A O 1
ATOM 593 N N . ARG A 1 85 ? -29.313 5.994 57.231 1.00 95.50 85 ARG A N 1
ATOM 594 C CA . ARG A 1 85 ? -29.418 6.263 55.785 1.00 95.50 85 ARG A CA 1
ATOM 595 C C . ARG A 1 85 ? -28.088 6.119 55.045 1.00 95.50 85 ARG A C 1
ATOM 597 O O . ARG A 1 85 ? -28.012 6.437 53.866 1.00 95.50 85 ARG A O 1
ATOM 604 N N . LEU A 1 86 ? -27.054 5.639 55.731 1.00 96.75 86 LEU A N 1
ATOM 605 C CA . LEU A 1 86 ? -25.739 5.327 55.184 1.00 96.75 86 LEU A CA 1
ATOM 606 C C . LEU A 1 86 ? -25.600 3.814 55.027 1.00 96.75 86 LEU A C 1
ATOM 608 O O . LEU A 1 86 ? -25.784 3.076 55.996 1.00 96.75 86 LEU A O 1
ATOM 612 N N . LEU A 1 87 ? -25.265 3.373 53.818 1.00 97.62 87 LEU A N 1
ATOM 613 C CA . LEU A 1 87 ? -24.927 1.995 53.493 1.00 97.62 87 LEU A CA 1
ATOM 614 C C . LEU A 1 87 ? -23.491 1.925 52.968 1.00 97.62 87 LEU A C 1
ATOM 616 O O . LEU A 1 87 ? -23.149 2.581 51.985 1.00 97.62 87 LEU A O 1
ATOM 620 N N . TRP A 1 88 ? -22.676 1.097 53.609 1.00 98.06 88 TRP A N 1
ATOM 621 C CA . TRP A 1 88 ? -21.364 0.680 53.132 1.00 98.06 88 TRP A CA 1
ATOM 622 C C . TRP A 1 88 ? -21.516 -0.637 52.380 1.00 98.06 88 TRP A C 1
ATOM 624 O O . TRP A 1 88 ? -21.863 -1.653 52.979 1.00 98.06 88 TRP A O 1
ATOM 634 N N . ASN A 1 89 ? -21.284 -0.611 51.076 1.00 97.69 89 ASN A N 1
ATOM 635 C CA . ASN A 1 89 ? -21.412 -1.758 50.194 1.00 97.69 89 ASN A CA 1
ATOM 636 C C . ASN A 1 89 ? -20.027 -2.251 49.760 1.00 97.69 89 ASN A C 1
ATOM 638 O O . ASN A 1 89 ? -19.242 -1.487 49.204 1.00 97.69 89 ASN A O 1
ATOM 642 N N . PHE A 1 90 ? -19.748 -3.530 49.988 1.00 98.06 90 PHE A N 1
ATOM 643 C CA . PHE A 1 90 ? -18.510 -4.215 49.622 1.00 98.06 90 PHE A CA 1
ATOM 644 C C . PHE A 1 90 ? -18.864 -5.344 48.647 1.00 98.06 90 PHE A C 1
ATOM 646 O O . PH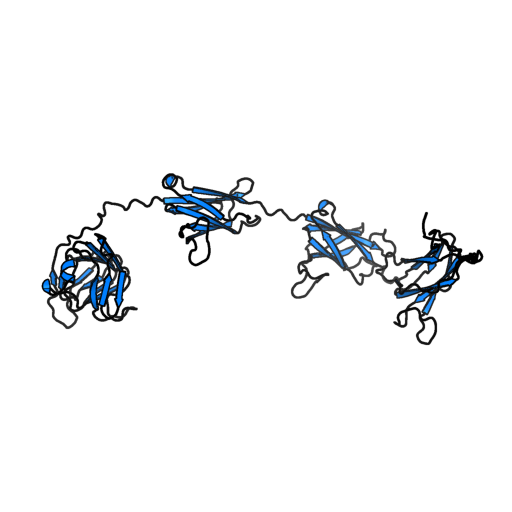E A 1 90 ? -19.069 -6.483 49.083 1.00 98.06 90 PHE A O 1
ATOM 653 N N . PRO A 1 91 ? -19.022 -5.038 47.346 1.00 94.62 91 PRO A N 1
ATOM 654 C CA . PRO A 1 91 ? -19.529 -6.013 46.387 1.00 94.62 91 PRO A CA 1
ATOM 655 C C . PRO A 1 91 ? -18.535 -7.153 46.135 1.00 94.62 91 PRO A C 1
ATOM 657 O O . PRO A 1 91 ? -18.953 -8.304 46.088 1.00 94.62 91 PRO A O 1
ATOM 660 N N . ASP A 1 92 ? -17.237 -6.840 46.065 1.00 94.81 92 ASP A N 1
ATOM 661 C CA . ASP A 1 92 ? -16.202 -7.766 45.570 1.00 94.81 92 ASP A CA 1
ATOM 662 C C . ASP A 1 92 ? -15.261 -8.290 46.674 1.00 94.81 92 ASP A C 1
ATOM 664 O O . ASP A 1 92 ? -14.303 -9.011 46.394 1.00 94.81 92 ASP A O 1
ATOM 668 N N . ALA A 1 93 ? -15.465 -7.876 47.931 1.00 95.94 93 ALA A N 1
ATOM 669 C CA . ALA A 1 93 ? -14.472 -8.058 48.988 1.00 95.94 93 ALA A CA 1
ATOM 670 C C . ALA A 1 93 ? -14.399 -9.512 49.482 1.00 95.94 93 ALA A C 1
ATOM 672 O O . ALA A 1 93 ? -15.224 -9.959 50.283 1.00 95.94 93 ALA A O 1
ATOM 673 N N . THR A 1 94 ? -13.347 -10.227 49.088 1.00 96.88 94 THR A N 1
ATOM 674 C CA . THR A 1 94 ? -13.004 -11.559 49.599 1.00 96.88 94 THR A CA 1
ATOM 675 C C . THR A 1 94 ? -12.369 -11.514 50.991 1.00 96.88 94 THR A C 1
ATOM 677 O O . THR A 1 94 ? -12.516 -12.465 51.760 1.00 96.88 94 THR A O 1
ATOM 680 N N . ALA A 1 95 ? -11.709 -10.412 51.361 1.00 97.06 95 ALA A N 1
ATOM 681 C CA . ALA A 1 95 ? -11.244 -10.164 52.723 1.00 97.06 95 ALA A CA 1
ATOM 682 C C . ALA A 1 95 ? -11.557 -8.725 53.148 1.00 97.06 95 ALA A C 1
ATOM 684 O O . ALA A 1 95 ? -11.173 -7.764 52.480 1.00 97.06 95 ALA A O 1
ATOM 685 N N . LEU A 1 96 ? -12.240 -8.570 54.284 1.00 97.62 96 LEU A N 1
ATOM 686 C CA . LEU A 1 96 ? -12.634 -7.264 54.812 1.00 97.62 96 LEU A CA 1
ATOM 687 C C . LEU A 1 96 ? -12.237 -7.135 56.282 1.00 97.62 96 LEU A C 1
ATOM 689 O O . LEU A 1 96 ? -12.655 -7.933 57.112 1.00 97.62 96 LEU A O 1
ATOM 693 N N . ASN A 1 97 ? -11.469 -6.103 56.621 1.00 96.75 97 ASN A N 1
ATOM 694 C CA . ASN A 1 97 ? -11.054 -5.809 57.990 1.00 96.75 97 ASN A CA 1
ATOM 695 C C . ASN A 1 97 ? -11.637 -4.467 58.447 1.00 96.75 97 ASN A C 1
ATOM 697 O O . ASN A 1 97 ? -11.203 -3.409 57.987 1.00 96.75 97 ASN A O 1
ATOM 701 N N . LEU A 1 98 ? -12.591 -4.504 59.378 1.00 96.56 98 LEU A N 1
ATOM 702 C CA . LEU A 1 98 ? -13.179 -3.320 60.005 1.00 96.56 98 LEU A CA 1
ATOM 703 C C . LEU A 1 98 ? -12.634 -3.179 61.431 1.00 96.56 98 LEU A C 1
ATOM 705 O O . LEU A 1 98 ? -12.968 -3.959 62.325 1.00 96.56 98 LEU A O 1
ATOM 709 N N . ARG A 1 99 ? -11.765 -2.192 61.647 1.00 94.81 99 ARG A N 1
ATOM 710 C CA . ARG A 1 99 ? -10.980 -2.037 62.882 1.00 94.81 99 ARG A CA 1
ATOM 711 C C . ARG A 1 99 ? -10.832 -0.574 63.304 1.00 94.81 99 ARG A C 1
ATOM 713 O O . ARG A 1 99 ? -11.232 0.342 62.591 1.00 94.81 99 ARG A O 1
ATOM 720 N N . GLY A 1 100 ? -10.222 -0.353 64.465 1.00 92.31 100 GLY A N 1
ATOM 721 C CA . GLY A 1 100 ? -9.999 0.974 65.044 1.00 92.31 100 GLY A CA 1
ATOM 722 C C . GLY A 1 100 ? -10.736 1.158 66.368 1.00 92.31 100 GLY A C 1
ATOM 723 O O . GLY A 1 100 ? -11.195 0.190 66.967 1.00 92.31 100 GLY A O 1
ATOM 724 N N . SER A 1 101 ? -10.812 2.400 66.841 1.00 90.62 101 SER A N 1
ATOM 725 C CA . SER A 1 101 ? -11.375 2.760 68.152 1.00 90.62 101 SER A CA 1
ATOM 726 C C . SER A 1 101 ? -12.748 3.438 68.079 1.00 90.62 101 SER A C 1
ATOM 728 O O . SER A 1 101 ? -13.332 3.739 69.117 1.00 90.62 101 SER A O 1
ATOM 730 N N . GLY A 1 102 ? -13.251 3.710 66.875 1.00 89.44 102 GLY A N 1
ATOM 731 C CA . GLY A 1 102 ? -14.502 4.430 66.659 1.00 89.44 102 GLY A CA 1
ATOM 732 C C . GLY A 1 102 ? -15.760 3.569 66.798 1.00 89.44 102 GLY A C 1
ATOM 733 O O . GLY A 1 102 ? -15.724 2.351 66.642 1.00 89.44 102 GLY A O 1
ATOM 734 N N . GLN A 1 103 ? -16.895 4.222 67.044 1.00 91.19 103 GLN A N 1
ATOM 735 C CA . GLN A 1 103 ? -18.226 3.617 66.935 1.00 91.19 103 GLN A CA 1
ATOM 736 C C . GLN A 1 103 ? -18.724 3.801 65.495 1.00 91.19 103 GLN A C 1
ATOM 738 O O . GLN A 1 103 ? -19.240 4.862 65.142 1.00 91.19 103 GLN A O 1
ATOM 743 N N . PHE A 1 104 ? -18.538 2.788 64.650 1.00 94.62 104 PHE A N 1
ATOM 744 C CA . PHE A 1 104 ? -18.761 2.865 63.203 1.00 94.62 104 PHE A CA 1
ATOM 745 C C . PHE A 1 104 ? -20.232 3.112 62.872 1.00 94.62 104 PHE A C 1
ATOM 747 O O . PHE A 1 104 ? -21.098 2.480 63.474 1.00 94.62 104 PHE A O 1
ATOM 754 N N . GLN A 1 105 ? -20.532 4.021 61.942 1.00 94.75 105 GLN A N 1
ATOM 755 C CA . GLN A 1 105 ? -21.907 4.406 61.604 1.00 94.75 105 GLN A CA 1
ATOM 756 C C . GLN A 1 105 ? -22.304 3.920 60.213 1.00 94.75 105 GLN A C 1
ATOM 758 O O . GLN A 1 105 ? -21.518 3.996 59.265 1.00 94.75 105 GLN A O 1
ATOM 763 N N . GLY A 1 106 ? -23.566 3.521 60.084 1.00 95.44 106 GLY A N 1
ATOM 764 C CA . GLY A 1 106 ? -24.147 3.063 58.831 1.00 95.44 106 GLY A CA 1
ATOM 765 C C . GLY A 1 106 ? -24.325 1.553 58.803 1.00 95.44 106 GLY A C 1
ATOM 766 O O . GLY A 1 106 ? -23.686 0.804 59.543 1.00 95.44 106 GLY A O 1
ATOM 767 N N . SER A 1 107 ? -25.223 1.112 57.932 1.00 97.19 107 SER A N 1
ATOM 768 C CA . SER A 1 107 ? -25.384 -0.307 57.643 1.00 97.19 107 SER A CA 1
ATOM 769 C C . SER A 1 107 ? -24.255 -0.795 56.740 1.00 97.19 107 SER A C 1
ATOM 771 O O . SER A 1 107 ? -23.675 -0.015 55.988 1.00 97.19 107 SER A O 1
ATOM 773 N N . VAL A 1 108 ? -23.945 -2.082 56.812 1.00 98.00 108 VAL A N 1
ATOM 774 C CA . VAL A 1 108 ? -22.902 -2.737 56.022 1.00 98.00 108 VAL A CA 1
ATOM 775 C C . VAL A 1 108 ? -23.529 -3.865 55.214 1.00 98.00 108 VAL A C 1
ATOM 777 O O . VAL A 1 108 ? -24.320 -4.639 55.752 1.00 98.00 108 VAL A O 1
ATOM 780 N N . LEU A 1 109 ? -23.162 -3.954 53.941 1.00 97.31 109 LEU A N 1
ATOM 781 C CA . LEU A 1 109 ? -23.496 -5.042 53.033 1.00 97.31 109 LEU A CA 1
ATOM 782 C C . LEU A 1 109 ? -22.207 -5.587 52.418 1.00 97.31 109 LEU A C 1
ATOM 784 O O . LEU A 1 109 ? -21.488 -4.856 51.743 1.00 97.31 109 LEU A O 1
ATOM 788 N N . VAL A 1 110 ? -21.934 -6.869 52.638 1.00 98.00 110 VAL A N 1
ATOM 789 C CA . VAL A 1 110 ? -20.827 -7.605 52.019 1.00 98.00 110 VAL A CA 1
ATOM 790 C C . VAL A 1 110 ? -21.426 -8.642 51.074 1.00 98.00 110 VAL A C 1
ATOM 792 O O . VAL A 1 110 ? -22.127 -9.552 51.521 1.00 98.00 110 VAL A O 1
ATOM 795 N N . GLY A 1 111 ? -21.221 -8.440 49.771 1.00 92.38 111 GLY A N 1
ATOM 796 C CA . GLY A 1 111 ? -21.917 -9.183 48.714 1.00 92.38 111 GLY A CA 1
ATOM 797 C C . GLY A 1 111 ? -21.259 -10.507 48.327 1.00 92.38 111 GLY A C 1
ATOM 798 O O . GLY A 1 111 ? -21.963 -11.461 47.986 1.00 92.38 111 GLY A O 1
ATOM 799 N N . GLU A 1 112 ? -19.932 -10.585 48.418 1.00 94.62 112 GLU A N 1
ATOM 800 C CA . GLU A 1 112 ? -19.145 -11.746 47.991 1.00 94.62 112 GLU A CA 1
ATOM 801 C C . GLU A 1 112 ? -19.286 -12.936 48.961 1.00 94.62 112 GLU A C 1
ATOM 803 O O . GLU A 1 112 ? -18.951 -12.844 50.144 1.00 94.62 112 GLU A O 1
ATOM 808 N N . GLN A 1 113 ? -19.739 -14.086 48.449 1.0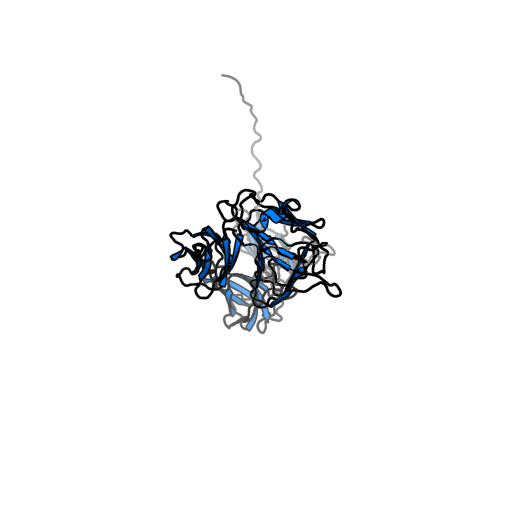0 93.69 113 GLN A N 1
ATOM 809 C CA . GLN A 1 113 ? -19.979 -15.301 49.241 1.00 93.69 113 GLN A CA 1
ATOM 810 C C . GLN A 1 113 ? -18.690 -15.875 49.837 1.00 93.69 113 GLN A C 1
ATOM 812 O O . GLN A 1 113 ? -18.703 -16.445 50.928 1.00 93.69 113 GLN A O 1
ATOM 817 N N . ALA A 1 114 ? -17.563 -15.716 49.142 1.00 94.19 114 ALA A N 1
ATOM 818 C CA . ALA A 1 114 ? -16.258 -16.148 49.629 1.00 94.19 114 ALA A CA 1
ATOM 819 C C . ALA A 1 114 ? -15.670 -15.220 50.710 1.00 94.19 114 ALA A C 1
ATOM 821 O O . ALA A 1 114 ? -14.573 -15.491 51.209 1.00 94.19 114 ALA A O 1
ATOM 822 N N . SER A 1 115 ? -16.365 -14.135 51.078 1.00 97.69 115 SER A N 1
ATOM 823 C CA . SER A 1 115 ? -15.824 -13.120 51.975 1.00 97.69 115 SER A CA 1
ATOM 824 C C . SER A 1 115 ? -15.463 -13.666 53.357 1.00 97.69 115 SER A C 1
ATOM 826 O O . SER A 1 115 ? -16.219 -14.409 53.990 1.00 97.69 115 SER A O 1
ATOM 828 N N . ARG A 1 116 ? -14.305 -13.234 53.858 1.00 97.94 116 ARG A N 1
ATOM 829 C CA . ARG A 1 116 ? -13.876 -13.368 55.253 1.00 97.94 116 ARG A CA 1
ATOM 830 C C . ARG A 1 116 ? -13.810 -11.979 55.869 1.00 97.94 116 ARG A C 1
ATOM 832 O O . ARG A 1 116 ? -12.816 -11.267 55.721 1.00 97.94 116 ARG A O 1
ATOM 839 N N . THR A 1 117 ? -14.879 -11.590 56.552 1.00 98.25 117 THR A N 1
ATOM 840 C CA . THR A 1 117 ? -14.967 -10.285 57.206 1.00 98.25 117 THR A CA 1
ATOM 841 C C . THR A 1 117 ? -14.579 -10.388 58.676 1.00 98.25 117 THR A C 1
ATOM 843 O O . THR A 1 117 ? -15.182 -11.155 59.419 1.00 98.25 117 THR A O 1
ATOM 846 N N . THR A 1 118 ? -13.607 -9.591 59.116 1.00 97.12 118 THR A N 1
ATOM 847 C CA . THR A 1 118 ? -13.201 -9.463 60.519 1.00 97.12 118 THR A CA 1
ATOM 848 C C . THR A 1 118 ? -13.590 -8.090 61.051 1.00 97.12 118 THR A C 1
ATOM 850 O O . THR A 1 118 ? -13.214 -7.066 60.479 1.00 97.12 118 THR A O 1
ATOM 853 N N . VAL A 1 119 ? -14.322 -8.063 62.164 1.00 96.94 119 VAL A N 1
ATOM 854 C CA . VAL A 1 119 ? -14.736 -6.836 62.851 1.00 96.94 119 VAL A CA 1
ATOM 855 C C . VAL A 1 119 ? -14.144 -6.820 64.253 1.00 96.94 119 VAL A C 1
ATOM 857 O O . VAL A 1 119 ? -14.469 -7.681 65.070 1.00 96.94 119 VAL A O 1
ATOM 860 N N . THR A 1 120 ? -13.296 -5.823 64.517 1.00 95.44 120 THR A N 1
ATOM 861 C CA . THR A 1 120 ? -12.707 -5.551 65.842 1.00 95.44 120 THR A CA 1
ATOM 862 C C . THR A 1 120 ? -13.046 -4.164 66.382 1.00 95.44 120 THR A C 1
ATOM 864 O O . THR A 1 120 ? -12.515 -3.758 67.417 1.00 95.44 120 THR A O 1
ATOM 867 N N . LEU A 1 121 ? -13.874 -3.400 65.664 1.00 93.81 121 LEU A N 1
ATOM 868 C CA . LEU A 1 121 ? -14.371 -2.104 66.122 1.00 93.81 121 LEU A CA 1
ATOM 869 C C . LEU A 1 121 ? -15.190 -2.274 67.409 1.00 93.81 121 LEU A C 1
ATOM 871 O O . LEU A 1 121 ? -15.959 -3.229 67.506 1.00 93.81 121 LEU A O 1
ATOM 875 N N . PRO A 1 122 ? -15.077 -1.348 68.379 1.00 92.06 122 PRO A N 1
ATOM 876 C CA . PRO A 1 122 ? -15.813 -1.433 69.639 1.00 92.06 122 PRO A CA 1
ATOM 877 C C . PRO A 1 122 ? -17.331 -1.358 69.452 1.00 92.06 122 PRO A C 1
ATOM 879 O O . PRO A 1 122 ? -18.062 -1.863 70.295 1.00 92.06 122 PRO A O 1
ATOM 882 N N . GLY A 1 123 ? -17.821 -0.782 68.353 1.00 92.56 123 GLY A N 1
ATOM 883 C CA . GLY A 1 123 ? -19.213 -0.982 67.985 1.00 92.56 123 GLY A CA 1
ATOM 884 C C . GLY A 1 123 ? -19.558 -0.603 66.553 1.00 92.56 123 GLY A C 1
ATOM 885 O O . GLY A 1 123 ? -18.930 0.259 65.933 1.00 92.56 123 GLY A O 1
ATOM 886 N N . MET A 1 124 ? -20.582 -1.280 66.044 1.00 94.75 124 MET A N 1
ATOM 887 C CA . MET A 1 124 ? -21.140 -1.138 64.704 1.00 94.75 124 MET A CA 1
ATOM 888 C C . MET A 1 124 ? -22.584 -0.648 64.819 1.00 94.75 124 MET A C 1
ATOM 890 O O . MET A 1 124 ? -23.427 -1.325 65.400 1.00 94.75 124 MET A O 1
ATOM 894 N N . ASN A 1 125 ? -22.887 0.530 64.278 1.00 94.38 125 ASN A N 1
ATOM 895 C CA . ASN A 1 125 ? -24.171 1.209 64.445 1.00 94.38 125 ASN A CA 1
ATOM 896 C C . ASN A 1 125 ? -24.957 1.217 63.130 1.00 94.38 125 ASN A C 1
ATOM 898 O O . ASN A 1 125 ? -24.941 2.195 62.383 1.00 94.38 125 ASN A O 1
ATOM 902 N N . GLY A 1 126 ? -25.653 0.115 62.863 1.00 93.56 126 GLY A N 1
ATOM 903 C CA . GLY A 1 126 ? -26.413 -0.132 61.643 1.00 93.56 126 GLY A CA 1
ATOM 904 C C . GLY A 1 126 ? -26.703 -1.621 61.466 1.00 93.56 126 GLY A C 1
ATOM 905 O O . GLY A 1 126 ? -26.255 -2.458 62.251 1.00 93.56 126 GLY A O 1
ATOM 906 N N . ARG A 1 127 ? -27.447 -1.979 60.418 1.00 94.56 127 ARG A N 1
ATOM 907 C CA . ARG A 1 127 ? -27.606 -3.390 60.048 1.00 94.56 127 ARG A CA 1
ATOM 908 C C . ARG A 1 127 ? -26.307 -3.927 59.457 1.00 94.56 127 ARG A C 1
ATOM 910 O O . ARG A 1 127 ? -25.598 -3.197 58.773 1.00 94.56 127 ARG A O 1
ATOM 917 N N . PHE A 1 128 ? -26.025 -5.204 59.672 1.00 96.38 128 PHE A N 1
ATOM 918 C CA . PHE A 1 128 ? -24.864 -5.865 59.087 1.00 96.38 128 PHE A CA 1
ATOM 919 C C . PHE A 1 128 ? -25.320 -7.079 58.285 1.00 96.38 128 PHE A C 1
ATOM 921 O O . PHE A 1 128 ? -25.886 -8.019 58.841 1.00 96.38 128 PHE A O 1
ATOM 928 N N . PHE A 1 129 ? -25.089 -7.042 56.979 1.00 95.00 129 PHE A N 1
ATOM 929 C CA . PHE A 1 129 ? -25.422 -8.099 56.039 1.00 95.00 129 PHE A CA 1
ATOM 930 C C . PHE A 1 129 ? -24.133 -8.627 55.425 1.00 95.00 129 PHE A C 1
ATOM 932 O O . PHE A 1 129 ? -23.336 -7.859 54.891 1.00 95.00 129 PHE A O 1
ATOM 939 N N . THR A 1 130 ? -23.931 -9.936 55.487 1.00 95.62 130 THR A N 1
ATOM 940 C CA . THR A 1 130 ? -22.830 -10.606 54.797 1.00 95.62 130 THR A CA 1
ATOM 941 C C . THR A 1 130 ? -23.318 -11.936 54.250 1.00 95.62 130 THR A C 1
ATOM 943 O O . THR A 1 130 ? -24.089 -12.635 54.910 1.00 95.62 130 THR A O 1
ATOM 946 N N . THR A 1 131 ? -22.904 -12.260 53.030 1.00 94.62 131 THR A N 1
ATOM 947 C CA . THR A 1 131 ? -23.106 -13.578 52.414 1.00 94.62 131 THR A CA 1
ATOM 948 C C . THR A 1 131 ? -21.978 -14.557 52.761 1.00 94.62 131 THR A C 1
ATOM 950 O O . THR A 1 131 ? -22.156 -15.761 52.591 1.00 94.62 131 THR A O 1
ATOM 953 N N . GLY A 1 132 ? -20.843 -14.054 53.263 1.00 94.50 132 GLY A N 1
ATOM 954 C CA . GLY A 1 132 ? -19.675 -14.836 53.668 1.00 94.50 132 GLY A CA 1
ATOM 955 C C . GLY A 1 132 ? -19.542 -15.038 55.183 1.00 94.50 132 GLY A C 1
ATOM 956 O O . GLY A 1 132 ? -20.499 -14.930 55.950 1.00 94.50 132 GLY A O 1
ATOM 957 N N . THR A 1 133 ? -18.321 -15.334 55.636 1.00 97.56 133 THR A N 1
ATOM 958 C CA . THR A 1 133 ? -18.004 -15.555 57.058 1.00 97.56 133 THR A CA 1
ATOM 959 C C . THR A 1 133 ? -17.761 -14.226 57.781 1.00 97.56 133 THR A C 1
ATOM 961 O O . THR A 1 133 ? -16.990 -13.390 57.306 1.00 97.56 133 THR A O 1
ATOM 964 N N . LEU A 1 134 ? -18.355 -14.060 58.969 1.00 97.31 134 LEU A N 1
ATOM 965 C CA . LEU A 1 134 ? -18.085 -12.955 59.895 1.00 97.31 134 LEU A CA 1
ATOM 966 C C . LEU A 1 134 ? -17.326 -13.450 61.134 1.00 97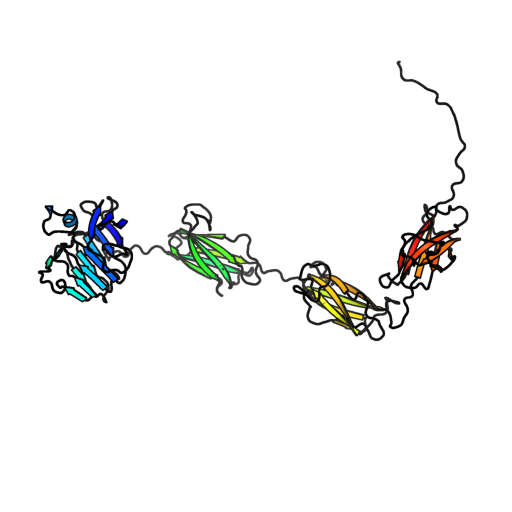.31 134 LEU A C 1
ATOM 968 O O . LEU A 1 134 ? -17.857 -14.232 61.921 1.00 97.31 134 LEU A O 1
ATOM 972 N N . THR A 1 135 ? -16.125 -12.921 61.348 1.00 96.56 135 THR A N 1
ATOM 973 C CA . THR A 1 135 ? -15.372 -13.025 62.600 1.00 96.56 135 THR A CA 1
ATOM 974 C C . THR A 1 135 ? -15.568 -11.741 63.400 1.00 96.56 135 THR A C 1
ATOM 976 O O . THR A 1 135 ? -15.040 -10.689 63.046 1.00 96.56 135 THR A O 1
ATOM 979 N N . HIS A 1 136 ? -16.320 -11.821 64.493 1.00 95.12 136 HIS A N 1
ATOM 980 C CA . HIS A 1 136 ? -16.526 -10.712 65.422 1.00 95.12 136 HIS A CA 1
ATOM 981 C C . HIS A 1 136 ? -15.708 -10.962 66.691 1.00 95.12 136 HIS A C 1
ATOM 983 O O . HIS A 1 136 ? -15.971 -11.924 67.411 1.00 95.12 136 HIS A O 1
ATOM 989 N N . THR A 1 137 ? -14.676 -10.152 66.926 1.00 93.69 137 THR A N 1
ATOM 990 C CA . THR A 1 137 ? -13.670 -10.412 67.968 1.00 93.69 137 THR A CA 1
ATOM 991 C C . THR A 1 137 ? -13.081 -9.116 68.513 1.00 93.69 137 THR A C 1
ATOM 993 O O . THR A 1 137 ? -13.204 -8.061 67.901 1.00 93.69 137 THR A O 1
ATOM 996 N N . SER A 1 138 ? -12.396 -9.178 69.651 1.00 89.50 138 SER A N 1
ATOM 997 C CA . SER A 1 138 ? -11.542 -8.087 70.110 1.00 89.50 138 SER A CA 1
ATOM 998 C C . SER A 1 138 ? -10.193 -8.088 69.390 1.00 89.50 138 SER A C 1
ATOM 1000 O O . SER A 1 138 ? -9.807 -9.059 68.733 1.00 89.50 138 SER A O 1
ATOM 1002 N N . VAL A 1 139 ? -9.467 -6.975 69.513 1.00 83.75 139 VAL A N 1
ATOM 1003 C CA . VAL A 1 139 ? -8.055 -6.916 69.119 1.00 83.75 139 VAL A CA 1
ATOM 1004 C C . VAL A 1 139 ? -7.275 -7.946 69.939 1.00 83.75 139 VAL A C 1
ATOM 1006 O O . VAL A 1 139 ? -7.485 -8.067 71.145 1.00 83.75 139 VAL A O 1
ATOM 1009 N N . GLU A 1 140 ? -6.381 -8.689 69.289 1.00 80.00 140 GLU A N 1
ATOM 1010 C CA . GLU A 1 140 ? -5.599 -9.752 69.923 1.00 80.00 140 GLU A CA 1
ATOM 1011 C C . GLU A 1 140 ? -4.855 -9.251 71.173 1.00 80.00 140 GLU A C 1
ATOM 1013 O O . GLU A 1 140 ? -4.235 -8.187 71.169 1.00 80.00 140 GLU A O 1
ATOM 1018 N N . GLY A 1 141 ? -4.952 -10.009 72.269 1.00 79.94 141 GLY A N 1
ATOM 1019 C CA . GLY A 1 141 ? -4.353 -9.645 73.557 1.00 79.94 141 GLY A CA 1
ATOM 1020 C C . GLY A 1 141 ? -5.085 -8.537 74.325 1.00 79.94 141 GLY A C 1
ATOM 1021 O O . GLY A 1 141 ? -4.702 -8.238 75.456 1.00 79.94 141 GLY A O 1
ATOM 1022 N N . LEU A 1 142 ? -6.151 -7.957 73.764 1.00 74.25 142 LEU A N 1
ATOM 1023 C CA . LEU A 1 142 ? -7.015 -6.987 74.431 1.00 74.25 142 LEU A CA 1
ATOM 1024 C C . LEU A 1 142 ? -8.398 -7.600 74.680 1.00 74.25 142 LEU A C 1
ATOM 1026 O O . LEU A 1 142 ? -9.005 -8.201 73.796 1.00 74.25 142 LEU A O 1
ATOM 1030 N N . GLY A 1 143 ? -8.926 -7.428 75.891 1.00 70.50 143 GLY A N 1
ATOM 1031 C CA . GLY A 1 143 ? -10.341 -7.676 76.166 1.00 70.50 143 GLY A CA 1
ATOM 1032 C C . GLY A 1 143 ? -11.185 -6.503 75.672 1.00 70.50 143 GLY A C 1
ATOM 1033 O O . GLY A 1 143 ? -10.780 -5.349 75.811 1.00 70.50 143 GLY A O 1
ATOM 1034 N N . GLY A 1 144 ? -12.361 -6.773 75.109 1.00 77.88 144 GLY A N 1
ATOM 1035 C CA . GLY A 1 144 ? -13.316 -5.729 74.747 1.00 77.88 144 GLY A CA 1
ATOM 1036 C C . GLY A 1 144 ? -14.751 -6.241 74.704 1.00 77.88 144 GLY A C 1
ATOM 1037 O O . GLY A 1 144 ? -14.985 -7.446 74.697 1.00 77.88 144 GLY A O 1
ATOM 1038 N N . GLY A 1 145 ? -15.701 -5.307 74.720 1.00 83.56 145 GLY A N 1
ATOM 1039 C CA . GLY A 1 145 ? -17.117 -5.562 74.465 1.00 83.56 145 GLY A CA 1
ATOM 1040 C C . GLY A 1 145 ? -17.481 -5.001 73.100 1.00 83.56 145 GLY A C 1
ATOM 1041 O O . GLY A 1 145 ? -18.045 -3.918 73.030 1.00 83.56 145 GLY A O 1
ATOM 1042 N N . GLN A 1 146 ? -17.058 -5.671 72.025 1.00 91.94 146 GLN A N 1
ATOM 1043 C CA . GLN A 1 146 ? -17.444 -5.285 70.669 1.00 91.94 146 GLN A CA 1
ATOM 1044 C C . GLN A 1 146 ? -18.933 -5.585 70.467 1.00 91.94 146 GLN A C 1
ATOM 1046 O O . GLN A 1 146 ? -19.406 -6.679 70.786 1.00 91.94 146 GLN A O 1
ATOM 1051 N N . GLU A 1 147 ? -19.678 -4.606 69.961 1.00 93.44 147 GLU A N 1
ATOM 1052 C CA . GLU A 1 147 ? -21.139 -4.660 69.889 1.00 93.44 147 GLU A CA 1
ATOM 1053 C C . GLU A 1 147 ? -21.666 -4.383 68.476 1.00 93.44 147 GLU A C 1
ATOM 1055 O O . GLU A 1 147 ? -21.149 -3.547 67.733 1.00 93.44 147 GLU A O 1
ATOM 1060 N N . PHE A 1 148 ? -22.766 -5.048 68.119 1.00 93.81 148 PHE A N 1
ATOM 1061 C CA . PHE A 1 148 ? -23.580 -4.692 66.959 1.00 93.81 148 PHE A CA 1
ATOM 1062 C C . PHE A 1 148 ? -24.888 -4.067 67.427 1.00 93.81 148 PHE A C 1
ATOM 1064 O O . PHE A 1 148 ? -25.734 -4.727 68.029 1.00 93.81 148 PHE A O 1
ATOM 1071 N N . HIS A 1 149 ? -25.087 -2.800 67.089 1.00 91.38 149 HIS A N 1
ATOM 1072 C CA . HIS A 1 149 ? -26.339 -2.100 67.306 1.00 91.38 149 HIS A CA 1
ATOM 1073 C C . HIS A 1 149 ? -27.164 -2.114 66.022 1.00 91.38 149 HIS A C 1
ATOM 1075 O O . HIS A 1 149 ? -26.801 -1.488 65.026 1.00 91.38 149 HIS A O 1
ATOM 1081 N N . SER A 1 150 ? -28.309 -2.796 66.058 1.00 88.19 150 SER A N 1
ATOM 1082 C CA . SER A 1 150 ? -29.189 -2.991 64.898 1.00 88.19 150 SER A CA 1
ATOM 1083 C C . SER A 1 150 ? -30.073 -1.768 64.612 1.00 88.19 150 SER A C 1
ATOM 1085 O O . SER A 1 150 ? -31.302 -1.836 64.628 1.00 88.19 150 SER A O 1
ATOM 1087 N N . TYR A 1 151 ? -29.454 -0.610 64.369 1.00 91.50 151 TYR A N 1
ATOM 1088 C CA . TYR A 1 151 ? -30.190 0.563 63.898 1.00 91.50 151 TYR A CA 1
ATOM 1089 C C . TYR A 1 151 ? -30.802 0.268 62.519 1.00 91.50 151 TYR A C 1
ATOM 1091 O O . TYR A 1 151 ? -30.116 -0.289 61.656 1.00 91.50 151 TYR A O 1
ATOM 1099 N N . PRO A 1 152 ? -32.081 0.615 62.280 1.00 91.88 152 PRO A N 1
ATOM 1100 C CA . PRO A 1 152 ? -32.724 0.339 61.005 1.00 91.88 152 PRO A CA 1
ATOM 1101 C C . PRO A 1 152 ? -32.078 1.157 59.887 1.00 91.88 152 PRO A C 1
ATOM 1103 O O . PRO A 1 152 ? -31.743 2.328 60.067 1.00 91.88 152 PRO A O 1
ATOM 1106 N N . PHE A 1 153 ? -31.965 0.539 58.714 1.00 93.44 153 PHE A N 1
ATOM 1107 C CA . PHE A 1 153 ? -31.723 1.270 57.481 1.00 93.44 153 PHE A CA 1
ATOM 1108 C C . PHE A 1 153 ? -33.070 1.715 56.905 1.00 93.44 153 PHE A C 1
ATOM 1110 O O . PHE A 1 153 ? -33.931 0.877 56.646 1.00 93.44 153 PHE A O 1
ATOM 1117 N N . VAL A 1 154 ? -33.250 3.024 56.754 1.00 93.31 154 VAL A N 1
ATOM 1118 C CA . VAL A 1 154 ? -34.444 3.681 56.192 1.00 93.31 154 VAL A CA 1
ATOM 1119 C C . VAL A 1 154 ? -34.100 4.517 54.957 1.00 93.31 154 VAL A C 1
ATOM 1121 O O . VAL A 1 154 ? -34.912 5.322 54.514 1.00 93.31 154 VAL A O 1
ATOM 1124 N N . GLY A 1 155 ? -32.878 4.369 54.434 1.00 90.50 155 GLY A N 1
ATOM 1125 C CA . GLY A 1 155 ? -32.490 4.993 53.178 1.00 90.50 155 GLY A CA 1
ATOM 1126 C C . GLY A 1 155 ? -33.317 4.435 52.022 1.00 90.50 155 GLY A C 1
ATOM 1127 O O . GLY A 1 155 ? -33.552 3.232 51.940 1.00 90.50 155 GLY A O 1
ATOM 1128 N N . ASP A 1 156 ? -33.736 5.328 51.137 1.00 89.56 156 ASP A N 1
ATOM 1129 C CA . ASP A 1 156 ? -34.347 4.998 49.858 1.00 89.56 156 ASP A CA 1
ATOM 1130 C C . ASP A 1 156 ? -33.243 4.590 48.872 1.00 89.56 156 ASP A C 1
ATOM 1132 O O . ASP A 1 156 ? -32.396 5.414 48.503 1.00 89.56 156 ASP A O 1
ATOM 1136 N N . LEU A 1 157 ? -33.193 3.300 48.537 1.00 84.50 157 LEU A N 1
ATOM 1137 C CA . LEU A 1 157 ? -32.314 2.742 47.512 1.00 84.50 157 LEU A CA 1
ATOM 1138 C C . LEU A 1 157 ? -33.173 2.346 46.308 1.00 84.50 157 LEU A C 1
ATOM 1140 O O . LEU A 1 157 ? -34.300 1.895 46.510 1.00 84.50 157 LEU A O 1
ATOM 1144 N N . PRO A 1 158 ? -32.652 2.463 45.072 1.00 77.12 158 PRO A N 1
ATOM 1145 C CA . PRO A 1 158 ? -33.377 2.026 43.889 1.00 77.12 158 PRO A CA 1
ATOM 1146 C C . PRO A 1 158 ? -33.813 0.570 44.034 1.00 77.12 158 PRO A C 1
ATOM 1148 O O . PRO A 1 158 ? -33.018 -0.295 44.407 1.00 77.12 158 PRO A O 1
ATOM 1151 N N . ASP A 1 159 ? -35.083 0.318 43.747 1.00 69.31 159 ASP A N 1
ATOM 1152 C CA . ASP A 1 159 ? -35.679 -1.000 43.870 1.00 69.31 159 ASP A CA 1
ATOM 1153 C C . ASP A 1 159 ? -35.030 -1.953 42.852 1.00 69.31 159 ASP A C 1
ATOM 1155 O O . ASP A 1 159 ? -34.932 -1.628 41.669 1.00 69.31 159 ASP A O 1
ATOM 1159 N N . CYS A 1 160 ? -34.607 -3.153 43.264 1.00 58.94 160 CYS A N 1
ATOM 1160 C CA . CYS A 1 160 ? -34.009 -4.136 42.341 1.00 58.94 160 CYS A CA 1
ATOM 1161 C C . CYS A 1 160 ? -35.002 -4.625 41.258 1.00 58.94 160 CYS A C 1
ATOM 1163 O O . CYS A 1 160 ? -34.621 -5.378 40.361 1.00 58.94 160 CYS A O 1
ATOM 1165 N N . SER A 1 161 ? -36.279 -4.234 41.368 1.00 54.12 161 SER A N 1
ATOM 1166 C CA . SER A 1 161 ? -37.388 -4.550 40.463 1.00 54.12 161 SER A CA 1
ATOM 1167 C C . SER A 1 161 ? -37.433 -3.657 39.215 1.00 54.12 161 SER A C 1
ATOM 1169 O O . SER A 1 161 ? -37.978 -4.073 38.191 1.00 54.12 161 SER A O 1
ATOM 1171 N N . VAL A 1 162 ? -36.807 -2.474 39.250 1.00 49.50 162 VAL A N 1
ATOM 1172 C CA . VAL A 1 162 ? -36.446 -1.755 38.029 1.00 49.50 162 VAL A CA 1
ATOM 1173 C C . VAL A 1 162 ? -35.115 -2.311 37.558 1.00 49.50 162 VAL A C 1
ATOM 1175 O O . VAL A 1 162 ? -34.041 -1.871 37.961 1.00 49.50 162 VAL A O 1
ATOM 1178 N N . THR A 1 163 ? -35.183 -3.280 36.644 1.00 46.50 163 THR A N 1
ATOM 1179 C CA . THR A 1 163 ? -34.110 -3.405 35.657 1.00 46.50 163 THR A CA 1
ATOM 1180 C C . THR A 1 163 ? -33.884 -1.983 35.133 1.00 46.50 163 THR A C 1
ATOM 1182 O O . THR A 1 163 ? -34.866 -1.382 34.680 1.00 46.50 163 THR A O 1
ATOM 1185 N N . PRO A 1 164 ? -32.677 -1.388 35.248 1.00 51.47 164 PRO A N 1
ATOM 1186 C CA . PRO A 1 164 ? -32.416 -0.122 34.572 1.00 51.47 164 PRO A CA 1
ATOM 1187 C C . PRO A 1 164 ? -32.929 -0.284 33.140 1.00 51.47 164 PRO A C 1
ATOM 1189 O O . PRO A 1 164 ? -32.748 -1.389 32.611 1.00 51.47 164 PRO A O 1
ATOM 1192 N N . PRO A 1 165 ? -33.638 0.705 32.547 1.00 51.56 165 PRO A N 1
ATOM 1193 C CA . PRO A 1 165 ? -34.142 0.553 31.189 1.00 51.56 165 PRO A CA 1
ATOM 1194 C C . PRO A 1 165 ? -32.979 0.023 30.373 1.00 51.56 165 PRO A C 1
ATOM 1196 O O . PRO A 1 165 ? -31.924 0.661 30.363 1.00 51.56 165 PRO A O 1
ATOM 1199 N N . VAL A 1 166 ? -33.128 -1.202 29.848 1.00 56.59 166 VAL A N 1
ATOM 1200 C CA . VAL A 1 166 ? -32.052 -1.867 29.114 1.00 56.59 166 VAL A CA 1
ATOM 1201 C C . VAL A 1 166 ? -31.597 -0.823 28.109 1.00 56.59 166 VAL A C 1
ATOM 1203 O O . VAL A 1 166 ? -32.464 -0.341 27.368 1.00 56.59 166 VAL A O 1
ATOM 1206 N N . PRO A 1 167 ? -30.332 -0.358 28.166 1.00 68.00 167 PRO A N 1
ATOM 1207 C CA . PRO A 1 167 ? -29.895 0.700 27.277 1.00 68.00 167 PRO A CA 1
ATOM 1208 C C . PRO A 1 167 ? -30.286 0.262 25.874 1.00 68.00 167 PRO A C 1
ATOM 1210 O O . PRO A 1 167 ? -30.045 -0.885 25.499 1.00 68.00 167 PRO A O 1
ATOM 1213 N N . VAL A 1 168 ? -31.012 1.120 25.154 1.00 82.12 168 VAL A N 1
ATOM 1214 C CA . VAL A 1 168 ? -31.453 0.773 23.807 1.00 82.12 168 VAL A CA 1
ATOM 1215 C C . VAL A 1 168 ? -30.183 0.675 22.973 1.00 82.12 168 VAL A C 1
ATOM 1217 O O . VAL A 1 168 ? -29.562 1.689 22.651 1.00 82.12 168 VAL A O 1
ATOM 1220 N N . THR A 1 169 ? -29.760 -0.554 22.705 1.00 90.69 169 THR A N 1
ATOM 1221 C CA . THR A 1 169 ? -28.615 -0.851 21.858 1.00 90.69 169 THR A CA 1
ATOM 1222 C C . THR A 1 169 ? -29.088 -1.347 20.508 1.00 90.69 169 THR A C 1
ATOM 1224 O O . THR A 1 169 ? -30.216 -1.813 20.341 1.00 90.69 169 THR A O 1
ATOM 1227 N N . GLY A 1 170 ? -28.197 -1.243 19.540 1.00 95.12 170 GLY A N 1
ATOM 1228 C CA . GLY A 1 170 ? -28.364 -1.858 18.243 1.00 95.12 170 GLY A CA 1
ATOM 1229 C C . GLY A 1 170 ? -27.022 -2.057 17.565 1.00 95.12 170 GLY A C 1
ATOM 1230 O O . GLY A 1 170 ? -25.995 -1.493 17.960 1.00 95.12 170 GLY A O 1
ATOM 1231 N N . SER A 1 171 ? -27.042 -2.862 16.511 1.00 97.81 171 SER A N 1
ATOM 1232 C CA . SER A 1 171 ? -25.843 -3.175 15.750 1.00 97.81 171 SER A CA 1
ATOM 1233 C C . SER A 1 171 ? -25.405 -1.980 14.907 1.00 97.81 171 SER A C 1
ATOM 1235 O O . SER A 1 171 ? -26.173 -1.480 14.087 1.00 97.81 171 SER A O 1
ATOM 1237 N N . VAL A 1 172 ? -24.155 -1.545 15.050 1.00 98.38 172 VAL A N 1
ATOM 1238 C CA . VAL A 1 172 ? -23.490 -0.622 14.123 1.00 98.38 172 VAL A CA 1
ATOM 1239 C C . VAL A 1 172 ? -22.506 -1.433 13.297 1.00 98.38 172 VAL A C 1
ATOM 1241 O O . VAL A 1 172 ? -21.576 -2.041 13.832 1.00 98.38 172 VAL A O 1
ATOM 1244 N N . SER A 1 173 ? -22.706 -1.469 11.981 1.00 98.25 173 SER A N 1
ATOM 1245 C CA . SER A 1 173 ? -21.972 -2.385 11.108 1.00 98.25 173 SER A CA 1
ATOM 1246 C C . SER A 1 173 ? -21.482 -1.754 9.810 1.00 98.25 173 SER A C 1
ATOM 1248 O O . SER A 1 173 ? -22.006 -0.748 9.328 1.00 98.25 173 SER A O 1
ATOM 1250 N N . VAL A 1 174 ? -20.460 -2.370 9.229 1.00 98.50 174 VAL A N 1
ATOM 1251 C CA . VAL A 1 174 ? -19.965 -2.080 7.887 1.00 98.50 174 VAL A CA 1
ATOM 1252 C C . VAL A 1 174 ? -19.855 -3.385 7.108 1.00 98.50 174 VAL A C 1
ATOM 1254 O O . VAL A 1 174 ? -19.353 -4.381 7.627 1.00 98.50 174 VAL A O 1
ATOM 1257 N N . LEU A 1 175 ? -20.359 -3.387 5.875 1.00 98.31 175 LEU A N 1
ATOM 1258 C CA . LEU A 1 175 ? -20.198 -4.475 4.915 1.00 98.31 175 LEU A CA 1
ATOM 1259 C C . LEU A 1 175 ? -19.185 -4.055 3.853 1.00 98.31 175 LEU A C 1
ATOM 1261 O O . LEU A 1 175 ? -19.441 -3.124 3.089 1.00 98.31 175 LEU A O 1
ATOM 1265 N N . LYS A 1 176 ? -18.072 -4.779 3.778 1.00 98.12 176 LYS A N 1
ATOM 1266 C CA . LYS A 1 176 ? -17.083 -4.667 2.713 1.00 98.12 176 LYS A CA 1
ATOM 1267 C C . LYS A 1 176 ? -17.401 -5.655 1.598 1.00 98.12 176 LYS A C 1
ATOM 1269 O O . LYS A 1 176 ? -17.570 -6.847 1.856 1.00 98.12 176 LYS A O 1
ATOM 1274 N N . ARG A 1 177 ? -17.453 -5.173 0.358 1.00 97.19 177 ARG A N 1
ATOM 1275 C CA . ARG A 1 177 ? -17.653 -6.018 -0.826 1.00 97.19 177 ARG A CA 1
ATOM 1276 C C . ARG A 1 177 ? -16.882 -5.501 -2.044 1.00 97.19 177 ARG A C 1
ATOM 1278 O O . ARG A 1 177 ? -16.332 -4.396 -2.005 1.00 97.19 177 ARG A O 1
ATOM 1285 N N . ASP A 1 178 ? -16.791 -6.328 -3.079 1.00 94.81 178 ASP A N 1
ATOM 1286 C CA . ASP A 1 178 ? -16.235 -5.956 -4.382 1.00 94.81 178 ASP A CA 1
ATOM 1287 C C . ASP A 1 178 ? -17.282 -5.299 -5.295 1.00 94.81 178 ASP A C 1
ATOM 1289 O O . ASP A 1 178 ? -18.464 -5.225 -4.963 1.00 94.81 178 ASP A O 1
ATOM 1293 N N . GLU A 1 179 ? -16.852 -4.850 -6.476 1.00 91.38 179 GLU A N 1
ATOM 1294 C CA . GLU A 1 179 ? -17.714 -4.234 -7.499 1.00 91.38 179 GLU A CA 1
ATOM 1295 C C . GLU A 1 179 ? -18.859 -5.147 -7.979 1.00 91.38 179 GLU A C 1
ATOM 1297 O O . GLU A 1 179 ? -19.878 -4.662 -8.467 1.00 91.38 179 GLU A O 1
ATOM 1302 N N . ALA A 1 180 ? -18.717 -6.470 -7.831 1.00 93.12 180 ALA A N 1
ATOM 1303 C CA . ALA A 1 180 ? -19.754 -7.450 -8.155 1.00 93.12 180 ALA A CA 1
ATOM 1304 C C . ALA A 1 180 ? -20.704 -7.726 -6.971 1.00 93.12 180 ALA A C 1
ATOM 1306 O O . ALA A 1 180 ? -21.609 -8.554 -7.079 1.00 93.12 180 ALA A O 1
ATOM 1307 N N . GLY A 1 181 ? -20.504 -7.050 -5.837 1.00 94.44 181 GLY A N 1
ATOM 1308 C CA . GLY A 1 181 ? -21.298 -7.181 -4.623 1.00 94.44 181 GLY A CA 1
ATOM 1309 C C . GLY A 1 181 ? -20.920 -8.368 -3.729 1.00 94.44 181 GLY A C 1
ATOM 1310 O O . GLY A 1 181 ? -21.642 -8.640 -2.767 1.00 94.44 181 GLY A O 1
ATOM 1311 N N . ARG A 1 182 ? -19.817 -9.075 -4.010 1.00 96.56 182 ARG A N 1
ATOM 1312 C CA . ARG A 1 182 ? -19.345 -10.219 -3.211 1.00 96.56 182 ARG A CA 1
ATOM 1313 C C . ARG A 1 182 ? -18.606 -9.735 -1.963 1.00 96.56 182 ARG A C 1
ATOM 1315 O O . ARG A 1 182 ? -17.790 -8.822 -2.084 1.00 96.56 182 ARG A O 1
ATOM 1322 N N . PRO A 1 183 ? -18.850 -10.329 -0.782 1.00 97.75 183 PRO A N 1
ATOM 1323 C CA . PRO A 1 183 ? -18.201 -9.903 0.454 1.00 97.75 183 PRO A CA 1
ATOM 1324 C C . PRO A 1 183 ? -16.677 -10.061 0.384 1.00 97.75 183 PRO A C 1
ATOM 1326 O O . PRO A 1 183 ? -16.173 -10.971 -0.274 1.00 97.75 183 PRO A O 1
ATOM 1329 N N . LEU A 1 184 ? -15.954 -9.174 1.072 1.00 97.88 184 LEU A N 1
ATOM 1330 C CA . LEU A 1 184 ? -14.492 -9.182 1.133 1.00 97.88 184 LEU A CA 1
ATOM 1331 C C . LEU A 1 184 ? -13.996 -9.302 2.571 1.00 97.88 184 LEU A C 1
ATOM 1333 O O . LEU A 1 184 ? -14.326 -8.458 3.402 1.00 97.88 184 LEU A O 1
ATOM 1337 N N . ALA A 1 185 ? -13.158 -10.308 2.821 1.00 97.94 185 ALA A N 1
ATOM 1338 C CA . ALA A 1 185 ? -12.373 -10.437 4.044 1.00 97.94 185 ALA A CA 1
ATOM 1339 C C . ALA A 1 185 ? -11.080 -9.610 3.972 1.00 97.94 185 ALA A C 1
ATOM 1341 O O . ALA A 1 185 ? -10.597 -9.286 2.889 1.00 97.94 185 ALA A O 1
ATOM 1342 N N . GLY A 1 186 ? -10.480 -9.314 5.125 1.00 97.56 186 GLY A N 1
ATOM 1343 C CA . GLY A 1 186 ? -9.135 -8.739 5.229 1.00 97.56 186 GLY A CA 1
ATOM 1344 C C . GLY A 1 186 ? -9.055 -7.208 5.236 1.00 97.56 186 GLY A C 1
ATOM 1345 O O . GLY A 1 186 ? -8.016 -6.673 5.615 1.00 97.56 186 GLY A O 1
ATOM 1346 N N . ALA A 1 187 ? -10.133 -6.481 4.917 1.00 98.12 187 ALA A N 1
ATOM 1347 C CA . ALA A 1 187 ? -10.175 -5.026 5.112 1.00 98.12 187 ALA A CA 1
ATOM 1348 C C . ALA A 1 187 ? -10.062 -4.683 6.600 1.00 98.12 187 ALA A C 1
ATOM 1350 O O . ALA A 1 187 ? -10.741 -5.310 7.422 1.00 98.12 187 ALA A O 1
ATOM 1351 N N . ARG A 1 188 ? -9.262 -3.669 6.940 1.00 98.50 188 ARG A N 1
ATOM 1352 C CA . ARG A 1 188 ? -9.075 -3.182 8.311 1.00 98.50 188 ARG A CA 1
ATOM 1353 C C . ARG A 1 188 ? -9.872 -1.909 8.532 1.00 98.50 188 ARG A C 1
ATOM 1355 O O . ARG A 1 188 ? -9.754 -0.947 7.775 1.00 98.50 188 ARG A O 1
ATOM 1362 N N . PHE A 1 189 ? -10.645 -1.907 9.605 1.00 98.50 189 PHE A N 1
ATOM 1363 C CA . PHE A 1 189 ? -11.508 -0.815 10.002 1.00 98.50 189 PHE A CA 1
ATOM 1364 C C . PHE A 1 189 ? -11.318 -0.453 11.469 1.00 98.50 189 PHE A C 1
ATOM 1366 O O . PHE A 1 189 ? -11.025 -1.303 12.307 1.00 98.50 189 PHE A O 1
ATOM 1373 N N . GLU A 1 190 ? -11.596 0.802 11.787 1.00 98.44 190 GLU A N 1
ATOM 1374 C CA . GLU A 1 190 ? -11.778 1.277 13.153 1.00 98.44 190 GLU A CA 1
ATOM 1375 C C . GLU A 1 190 ? -13.197 1.815 13.327 1.00 98.44 190 GLU A C 1
ATOM 1377 O O . GLU A 1 190 ? -13.681 2.569 12.481 1.00 98.44 190 GLU A O 1
ATOM 1382 N N . LEU A 1 191 ? -13.850 1.462 14.430 1.00 98.31 191 LEU A N 1
ATOM 1383 C CA . LEU A 1 191 ? -15.126 2.035 14.844 1.00 98.31 191 LEU A CA 1
ATOM 1384 C C . LEU A 1 191 ? -14.875 3.132 15.876 1.00 98.31 191 LEU A C 1
ATOM 1386 O O . LEU A 1 191 ? -14.236 2.887 16.899 1.00 98.31 191 LEU A O 1
ATOM 1390 N N . TRP A 1 192 ? -15.430 4.312 15.634 1.00 98.19 192 TRP A N 1
ATOM 1391 C CA . TRP A 1 192 ? -15.361 5.476 16.514 1.00 98.19 192 TRP A CA 1
ATOM 1392 C C . TRP A 1 192 ? -16.765 5.982 16.841 1.00 98.19 192 TRP A C 1
ATOM 1394 O O . TRP A 1 192 ? -17.686 5.799 16.044 1.00 98.19 192 TRP A O 1
ATOM 1404 N N . ARG A 1 193 ? -16.931 6.624 17.998 1.00 97.38 193 ARG A N 1
ATOM 1405 C CA . ARG A 1 193 ? -18.180 7.259 18.440 1.00 97.38 193 ARG A CA 1
ATOM 1406 C C . ARG A 1 193 ? -17.975 8.760 18.592 1.00 97.38 193 ARG A C 1
ATOM 1408 O O . ARG A 1 193 ? -16.999 9.164 19.218 1.00 97.38 193 ARG A O 1
ATOM 1415 N N . GLU A 1 194 ? -18.916 9.554 18.084 1.00 96.81 194 GLU A N 1
ATOM 1416 C CA . GLU A 1 194 ? -18.937 11.005 18.295 1.00 96.81 194 GLU A CA 1
ATOM 1417 C C . GLU A 1 194 ? -19.113 11.309 19.790 1.00 96.81 194 GLU A C 1
ATOM 1419 O O . GLU A 1 194 ? -20.155 10.995 20.372 1.00 96.81 194 GLU A O 1
ATOM 1424 N N . THR A 1 195 ? -18.094 11.885 20.431 1.00 93.31 195 THR A N 1
ATOM 1425 C CA . THR A 1 195 ? -18.116 12.158 21.887 1.00 93.31 195 THR A CA 1
ATOM 1426 C C . THR A 1 195 ? -17.748 13.586 22.263 1.00 93.31 195 THR A C 1
ATOM 1428 O O . THR A 1 195 ? -17.912 13.971 23.418 1.00 93.31 195 THR A O 1
ATOM 1431 N N . ASN A 1 196 ? -17.286 14.386 21.305 1.00 88.88 196 ASN A N 1
ATOM 1432 C CA . ASN A 1 196 ? -16.832 15.760 21.531 1.00 88.88 196 ASN A CA 1
ATOM 1433 C C . ASN A 1 196 ? -17.880 16.832 21.148 1.00 88.88 196 ASN A C 1
ATOM 1435 O O . ASN A 1 196 ? -17.630 18.027 21.312 1.00 88.88 196 ASN A O 1
ATOM 1439 N N . GLY A 1 197 ? -19.039 16.420 20.615 1.00 86.56 197 GLY A N 1
ATOM 1440 C CA . GLY A 1 197 ? -20.121 17.311 20.180 1.00 86.56 197 GLY A CA 1
ATOM 1441 C C . GLY A 1 197 ? -19.803 18.155 18.939 1.00 86.56 197 GLY A C 1
ATOM 1442 O O . GLY A 1 197 ? -20.496 19.143 18.681 1.00 86.56 197 GLY A O 1
ATOM 1443 N N . ARG A 1 198 ? -18.751 17.815 18.184 1.00 87.44 198 ARG A N 1
ATOM 1444 C CA . ARG A 1 198 ? -18.386 18.462 16.922 1.00 87.44 198 ARG A CA 1
ATOM 1445 C C . ARG A 1 198 ? -18.791 17.572 15.756 1.00 87.44 198 ARG A C 1
ATOM 1447 O O . ARG A 1 198 ? -18.484 16.391 15.701 1.00 87.44 198 ARG A O 1
ATOM 1454 N N . ARG A 1 199 ? -19.431 18.181 14.759 1.00 86.69 199 ARG A N 1
ATOM 1455 C CA . ARG A 1 199 ? -19.842 17.467 13.549 1.00 86.69 199 ARG A CA 1
ATOM 1456 C C . ARG A 1 199 ? -18.624 16.984 12.751 1.00 86.69 199 ARG A C 1
ATOM 1458 O O . ARG A 1 199 ? -17.745 17.779 12.420 1.00 86.69 199 ARG A O 1
ATOM 1465 N N . GLY A 1 200 ? -18.668 15.722 12.324 1.00 88.81 200 GLY A N 1
ATOM 1466 C CA . GLY A 1 200 ? -17.605 15.066 11.555 1.00 88.81 200 GLY A CA 1
ATOM 1467 C C . GLY A 1 200 ? -16.652 14.307 12.472 1.00 88.81 200 GLY A C 1
ATOM 1468 O O . GLY A 1 200 ? -16.657 14.547 13.666 1.00 88.81 200 GLY A O 1
ATOM 1469 N N . ALA A 1 201 ? -15.850 13.395 11.926 1.00 92.62 201 ALA A N 1
ATOM 1470 C CA . ALA A 1 201 ? -14.977 12.559 12.745 1.00 92.62 201 ALA A CA 1
ATOM 1471 C C . ALA A 1 201 ? -13.661 13.267 13.112 1.00 92.62 201 ALA A C 1
ATOM 1473 O O . ALA A 1 201 ? -12.992 13.823 12.234 1.00 92.62 201 ALA A O 1
ATOM 1474 N N . GLN A 1 202 ? -13.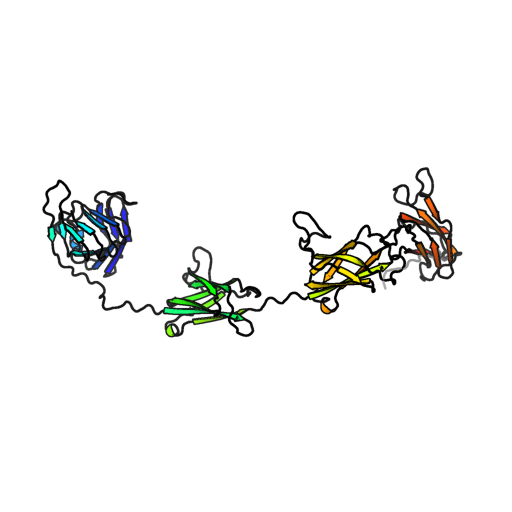248 13.194 14.378 1.00 95.19 202 GLN A N 1
ATOM 1475 C CA . GLN A 1 202 ? -11.942 13.656 14.862 1.00 95.19 202 GLN A CA 1
ATOM 1476 C C . GLN A 1 202 ? -11.193 12.512 15.547 1.00 95.19 202 GLN A C 1
ATOM 1478 O O . GLN A 1 202 ? -11.509 12.124 16.660 1.00 95.19 202 GLN A O 1
ATOM 1483 N N . PHE A 1 203 ? -10.154 11.979 14.904 1.00 94.38 203 PHE A N 1
ATOM 1484 C CA . PHE A 1 203 ? -9.456 10.777 15.390 1.00 94.38 203 PHE A CA 1
ATOM 1485 C C . PHE A 1 203 ? -8.226 11.060 16.269 1.00 94.38 203 PHE A C 1
ATOM 1487 O O . PHE A 1 203 ? -7.588 10.128 16.754 1.00 94.38 203 PHE A O 1
ATOM 1494 N N . THR A 1 204 ? -7.834 12.328 16.414 1.00 92.19 204 THR A N 1
ATOM 1495 C CA . THR A 1 204 ? -6.606 12.759 17.105 1.00 92.19 204 THR A CA 1
ATOM 1496 C C . THR A 1 204 ? -6.806 14.116 17.777 1.00 92.19 204 THR A C 1
ATOM 1498 O O . THR A 1 204 ? -7.570 14.934 17.267 1.00 92.19 204 THR A O 1
ATOM 1501 N N . GLY A 1 205 ? -6.053 14.392 18.844 1.00 90.56 205 GLY A N 1
ATOM 1502 C CA . GLY A 1 205 ? -6.116 15.646 19.608 1.00 90.56 205 GLY A CA 1
ATOM 1503 C C . GLY A 1 205 ? -6.785 15.477 20.975 1.00 90.56 205 GLY A C 1
ATOM 1504 O O . GLY A 1 205 ? -7.289 14.401 21.284 1.00 90.56 205 GLY A O 1
ATOM 1505 N N . GLU A 1 206 ? -6.768 16.533 21.794 1.00 84.69 206 GLU A N 1
ATOM 1506 C CA . GLU A 1 206 ? -7.321 16.513 23.163 1.00 84.69 206 GLU A CA 1
ATOM 1507 C C . GLU A 1 206 ? -8.849 16.326 23.189 1.00 84.69 206 GLU A C 1
ATOM 1509 O O . GLU A 1 206 ? -9.369 15.688 24.098 1.00 84.69 206 GLU A O 1
ATOM 1514 N N . ASP A 1 207 ? -9.546 16.794 22.147 1.00 88.81 207 ASP A N 1
ATOM 1515 C CA . ASP A 1 207 ? -10.999 16.657 21.967 1.00 88.81 207 ASP A CA 1
ATOM 1516 C C . ASP A 1 207 ? -11.355 15.589 20.908 1.00 88.81 207 ASP A C 1
ATOM 1518 O O . ASP A 1 207 ? -12.300 15.765 20.136 1.00 88.81 207 ASP A O 1
ATOM 1522 N N . ALA A 1 208 ? -10.562 14.524 20.766 1.00 91.38 208 ALA A N 1
ATOM 1523 C CA . ALA A 1 208 ? -10.861 13.466 19.799 1.00 91.38 208 ALA A CA 1
ATOM 1524 C C . ALA A 1 208 ? -12.150 12.698 20.155 1.00 91.38 208 ALA A C 1
ATOM 1526 O O . ALA A 1 208 ? -12.543 12.580 21.317 1.00 91.38 208 ALA A O 1
ATOM 1527 N N . ASP A 1 209 ? -12.788 12.141 19.133 1.00 96.56 209 ASP A N 1
ATOM 1528 C CA . ASP A 1 209 ? -13.834 11.138 19.286 1.00 96.56 209 ASP A CA 1
ATOM 1529 C C . ASP A 1 209 ? -13.295 9.879 19.968 1.00 96.56 209 ASP A C 1
ATOM 1531 O O . ASP A 1 209 ? -12.096 9.594 19.963 1.00 96.56 209 ASP A O 1
ATOM 1535 N N . THR A 1 210 ? -14.187 9.077 20.545 1.00 95.75 210 THR A N 1
ATOM 1536 C CA . THR A 1 210 ? -13.780 7.874 21.276 1.00 95.75 210 THR A CA 1
ATOM 1537 C C . THR A 1 210 ? -13.661 6.685 20.328 1.00 95.75 210 THR A C 1
ATOM 1539 O O . THR A 1 210 ? -14.638 6.295 19.684 1.00 95.75 210 THR A O 1
ATOM 1542 N N . LYS A 1 211 ? -12.482 6.054 20.273 1.00 97.19 211 LYS A N 1
ATOM 1543 C CA . LYS A 1 211 ? -12.295 4.780 19.565 1.00 97.19 211 LYS A CA 1
ATOM 1544 C C . LYS A 1 211 ? -13.004 3.656 20.324 1.00 97.19 211 LYS A C 1
ATOM 1546 O O . LYS A 1 211 ? -12.724 3.417 21.494 1.00 97.19 211 LYS A O 1
ATOM 1551 N N . VAL A 1 212 ? -13.907 2.955 19.646 1.00 96.75 212 VAL A N 1
ATOM 1552 C CA . VAL A 1 212 ? -14.727 1.869 20.207 1.00 96.75 212 VAL A CA 1
ATOM 1553 C C . VAL A 1 212 ? -14.090 0.505 19.954 1.00 96.75 212 VAL A C 1
ATOM 1555 O O . VAL A 1 212 ? -14.101 -0.359 20.833 1.00 96.75 212 VAL A O 1
ATOM 1558 N N . ALA A 1 213 ? -13.580 0.276 18.740 1.00 96.12 213 ALA A N 1
ATOM 1559 C CA . ALA A 1 213 ? -13.036 -1.018 18.338 1.00 96.12 213 ALA A CA 1
ATOM 1560 C C . ALA A 1 213 ? -12.136 -0.929 17.102 1.00 96.12 213 ALA A C 1
ATOM 1562 O O . ALA A 1 213 ? -12.313 -0.055 16.256 1.00 96.12 213 ALA A O 1
ATOM 1563 N N . ASP A 1 214 ? -11.255 -1.914 16.961 1.00 98.12 214 ASP A N 1
ATOM 1564 C CA . ASP A 1 214 ? -10.654 -2.310 15.689 1.00 98.12 214 ASP A CA 1
ATOM 1565 C C . ASP A 1 214 ? -11.412 -3.513 15.114 1.00 98.12 214 ASP A C 1
ATOM 1567 O O . ASP A 1 214 ? -11.956 -4.328 15.864 1.00 98.12 214 ASP A O 1
ATOM 1571 N N . CYS A 1 215 ? -11.438 -3.649 13.790 1.00 97.56 215 CYS A N 1
ATOM 1572 C CA . CYS A 1 215 ? -11.994 -4.815 13.119 1.00 97.56 215 CYS A CA 1
ATOM 1573 C C . CYS A 1 215 ? -11.214 -5.163 11.849 1.00 97.56 215 CYS A C 1
ATOM 1575 O O . CYS A 1 215 ? -10.832 -4.286 11.077 1.00 97.56 215 CYS A O 1
ATOM 1577 N N . VAL A 1 216 ? -11.022 -6.459 11.611 1.00 98.50 216 VAL A N 1
ATOM 1578 C CA . VAL A 1 216 ? -10.638 -6.996 10.304 1.00 98.50 216 VAL A CA 1
ATOM 1579 C C . VAL A 1 216 ? -11.841 -7.761 9.776 1.00 98.50 216 VAL A C 1
ATOM 1581 O O . VAL A 1 216 ? -12.369 -8.627 10.472 1.00 98.50 216 VAL A O 1
ATOM 1584 N N . THR A 1 217 ? -12.303 -7.414 8.579 1.00 98.19 217 THR A N 1
ATOM 1585 C CA . THR A 1 217 ? -13.484 -8.053 7.983 1.00 98.19 217 THR A CA 1
ATOM 1586 C C . THR A 1 217 ? -13.262 -9.566 7.820 1.00 98.19 217 THR A C 1
ATOM 1588 O O . THR A 1 217 ? -12.232 -9.969 7.275 1.00 98.19 217 THR A O 1
ATOM 1591 N N . PRO A 1 218 ? -14.186 -10.417 8.303 1.00 97.81 218 PRO A N 1
ATOM 1592 C CA . PRO A 1 218 ? -14.144 -11.865 8.083 1.00 97.81 218 PRO A CA 1
ATOM 1593 C C . PRO A 1 218 ? -14.682 -12.224 6.684 1.00 97.81 218 PRO A C 1
ATOM 1595 O O . PRO A 1 218 ? -15.065 -11.338 5.924 1.00 97.81 218 PRO A O 1
ATOM 1598 N N . ASP A 1 219 ? -14.793 -13.515 6.355 1.00 97.62 219 ASP A N 1
ATOM 1599 C CA . ASP A 1 219 ? -15.305 -14.009 5.056 1.00 97.62 219 ASP A CA 1
ATOM 1600 C C . ASP A 1 219 ? -16.712 -13.510 4.697 1.00 97.62 219 ASP A C 1
ATOM 1602 O O . ASP A 1 219 ? -17.074 -13.407 3.526 1.00 97.62 219 ASP A O 1
ATOM 1606 N N . THR A 1 220 ? -17.517 -13.152 5.700 1.00 97.56 220 THR A N 1
ATOM 1607 C CA . THR A 1 220 ? -18.839 -12.548 5.485 1.00 97.56 220 THR A CA 1
ATOM 1608 C C . THR A 1 220 ? -18.761 -11.093 5.013 1.00 97.56 220 THR A C 1
ATOM 1610 O O . THR A 1 220 ? -19.776 -10.529 4.611 1.00 97.56 220 THR A O 1
ATOM 1613 N N . GLY A 1 221 ? -17.582 -10.469 5.088 1.00 97.50 221 GLY A N 1
ATOM 1614 C CA . GLY A 1 221 ? -17.333 -9.061 4.792 1.00 97.50 221 GLY A CA 1
ATOM 1615 C C . GLY A 1 221 ? -17.908 -8.091 5.823 1.00 97.50 221 GLY A C 1
ATOM 1616 O O . GLY A 1 221 ? -17.822 -6.882 5.623 1.00 97.50 221 GLY A O 1
ATOM 1617 N N . VAL A 1 222 ? -18.515 -8.581 6.910 1.00 98.38 222 VAL A N 1
ATOM 1618 C CA . VAL A 1 222 ? -19.225 -7.738 7.880 1.00 98.38 222 VAL A CA 1
ATOM 1619 C C . VAL A 1 222 ? -18.434 -7.595 9.171 1.00 98.38 222 VAL A C 1
ATOM 1621 O O . VAL A 1 222 ? -18.203 -8.567 9.886 1.00 98.38 222 VAL A O 1
ATOM 1624 N N . CYS A 1 223 ? -18.105 -6.351 9.502 1.00 98.25 223 CYS A N 1
ATOM 1625 C CA . CYS A 1 223 ? -17.742 -5.942 10.851 1.00 98.25 223 CYS A CA 1
ATOM 1626 C C . CYS A 1 223 ? -18.983 -5.357 11.529 1.00 98.25 223 CYS A C 1
ATOM 1628 O O . CYS A 1 223 ? -19.637 -4.481 10.966 1.00 98.25 223 CYS A O 1
ATOM 1630 N N . SER A 1 224 ? -19.313 -5.817 12.732 1.00 97.31 224 SER A N 1
ATOM 1631 C CA . SER A 1 224 ? -20.476 -5.341 13.488 1.00 97.31 224 SER A CA 1
ATOM 1632 C C . SER A 1 224 ? -20.173 -5.262 14.973 1.00 97.31 224 SER A C 1
ATOM 1634 O O . SER A 1 224 ? -19.461 -6.114 15.506 1.00 97.31 224 SER A O 1
ATOM 1636 N N . ARG A 1 225 ? -20.767 -4.285 15.655 1.00 96.44 225 ARG A N 1
ATOM 1637 C CA . ARG A 1 225 ? -20.700 -4.168 17.110 1.00 96.44 225 ARG A CA 1
ATOM 1638 C C . ARG A 1 225 ? -22.035 -3.692 17.661 1.00 96.44 225 ARG A C 1
ATOM 1640 O O . ARG A 1 225 ? -22.593 -2.728 17.150 1.00 96.44 225 ARG A O 1
ATOM 1647 N N . GLU A 1 226 ? -22.515 -4.348 18.713 1.00 96.06 226 GLU A N 1
ATOM 1648 C CA . GLU A 1 226 ? -23.608 -3.811 19.526 1.00 96.06 226 GLU A CA 1
ATOM 1649 C C . GLU A 1 226 ? -23.136 -2.539 20.225 1.00 96.06 226 GLU A C 1
ATOM 1651 O O . GLU A 1 226 ? -22.016 -2.474 20.744 1.00 96.06 226 GLU A O 1
ATOM 1656 N N . SER A 1 227 ? -23.946 -1.490 20.160 1.00 94.19 227 SER A N 1
ATOM 1657 C CA . SER A 1 227 ? -23.586 -0.159 20.637 1.00 94.19 227 SER A CA 1
ATOM 1658 C C . SER A 1 227 ? -24.814 0.598 21.125 1.00 94.19 227 SER A C 1
ATOM 1660 O O . SER A 1 227 ? -25.931 0.338 20.686 1.00 94.19 227 SER A O 1
ATOM 1662 N N . GLU A 1 228 ? -24.605 1.526 22.054 1.00 93.88 228 GLU A N 1
ATOM 1663 C CA . GLU A 1 228 ? -25.640 2.457 22.506 1.00 93.88 228 GLU A CA 1
ATOM 1664 C C . GLU A 1 228 ? -26.047 3.428 21.393 1.00 93.88 228 GLU A C 1
ATOM 1666 O O . GLU A 1 228 ? -25.325 3.621 20.416 1.00 93.88 228 GLU A O 1
ATOM 1671 N N . LEU A 1 229 ? -27.184 4.100 21.569 1.00 94.44 229 LEU A N 1
ATOM 1672 C CA . LEU A 1 229 ? -27.606 5.170 20.667 1.00 94.44 229 LEU A CA 1
ATOM 1673 C C . LEU A 1 229 ? -26.512 6.247 20.513 1.00 94.44 229 LEU A C 1
ATOM 1675 O O . LEU A 1 229 ? -25.811 6.609 21.468 1.00 94.44 229 LEU A O 1
ATOM 1679 N N . GLY A 1 230 ? -26.377 6.782 19.301 1.00 95.44 230 GLY A N 1
ATOM 1680 C CA . GLY A 1 230 ? -25.402 7.826 18.988 1.00 95.44 230 GLY A CA 1
ATOM 1681 C C . GLY A 1 230 ? -24.941 7.839 17.533 1.00 95.44 230 GLY A C 1
ATOM 1682 O O . GLY A 1 230 ? -25.374 7.036 16.704 1.00 95.44 230 GLY A O 1
ATOM 1683 N N . THR A 1 231 ? -24.035 8.768 17.232 1.00 97.69 231 THR A N 1
ATOM 1684 C CA . THR A 1 231 ? -23.350 8.854 15.939 1.00 97.69 231 THR A CA 1
ATOM 1685 C C . THR A 1 231 ? -22.025 8.102 15.997 1.00 97.69 231 THR A C 1
ATOM 1687 O O . THR A 1 231 ? -21.250 8.241 16.944 1.00 97.69 231 THR A O 1
ATOM 1690 N N . TYR A 1 232 ? -21.765 7.317 14.958 1.00 97.94 232 TYR A N 1
ATOM 1691 C CA . TYR A 1 232 ? -20.597 6.463 14.816 1.00 97.94 232 TYR A CA 1
ATOM 1692 C C . TYR A 1 232 ? -19.909 6.684 13.475 1.00 97.94 232 TYR A C 1
ATOM 1694 O O . TYR A 1 232 ? -20.538 7.062 12.482 1.00 97.94 232 TYR A O 1
ATOM 1702 N N . TYR A 1 233 ? -18.617 6.376 13.442 1.00 98.12 233 TYR A N 1
ATOM 1703 C CA . TYR A 1 233 ? -17.780 6.441 12.256 1.00 98.12 233 TYR A CA 1
ATOM 1704 C C . TYR A 1 233 ? -17.033 5.125 12.075 1.00 98.12 233 TYR A C 1
ATOM 1706 O O . TYR A 1 233 ? -16.255 4.726 12.940 1.00 98.12 233 TYR A O 1
ATOM 1714 N N . TRP A 1 234 ? -17.223 4.477 10.930 1.00 98.25 234 TRP A N 1
ATOM 1715 C CA . TRP A 1 234 ? -16.310 3.438 10.469 1.00 98.25 234 TRP A CA 1
ATOM 1716 C C . TRP A 1 234 ? -15.211 4.088 9.632 1.00 98.25 234 TR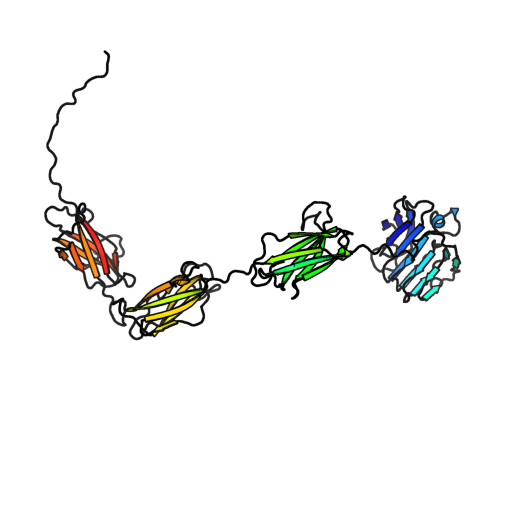P A C 1
ATOM 1718 O O . TRP A 1 234 ? -15.510 4.773 8.655 1.00 98.25 234 TRP A O 1
ATOM 1728 N N . ARG A 1 235 ? -13.947 3.886 10.013 1.00 98.19 235 ARG A N 1
ATOM 1729 C CA . ARG A 1 235 ? -12.770 4.354 9.275 1.00 98.19 235 ARG A CA 1
ATOM 1730 C C . ARG A 1 235 ? -12.025 3.174 8.665 1.00 98.19 235 ARG A C 1
ATOM 1732 O O . ARG A 1 235 ? -11.457 2.388 9.415 1.00 98.19 235 ARG A O 1
ATOM 1739 N N . GLU A 1 236 ? -11.989 3.057 7.340 1.00 98.12 236 GLU A N 1
ATOM 1740 C CA . GLU A 1 236 ? -11.151 2.065 6.654 1.00 98.12 236 GLU A CA 1
ATOM 1741 C C . GLU A 1 236 ? -9.686 2.511 6.704 1.00 98.12 236 GLU A C 1
ATOM 1743 O O . GLU A 1 236 ? -9.315 3.571 6.192 1.00 98.12 236 GLU A O 1
ATOM 1748 N N . THR A 1 237 ? -8.849 1.718 7.364 1.00 97.62 237 THR A N 1
ATOM 1749 C CA . THR A 1 237 ? -7.417 1.995 7.533 1.00 97.62 237 THR A CA 1
ATOM 1750 C C . THR A 1 237 ? -6.555 1.188 6.571 1.00 97.62 237 THR A C 1
ATOM 1752 O O . THR A 1 237 ? -5.462 1.637 6.233 1.00 97.62 237 THR A O 1
ATOM 1755 N N . ALA A 1 238 ? -7.050 0.047 6.082 1.00 97.06 238 ALA A N 1
ATOM 1756 C CA . ALA A 1 238 ? -6.419 -0.730 5.019 1.00 97.06 238 ALA A CA 1
ATOM 1757 C C . ALA A 1 238 ? -7.470 -1.482 4.189 1.00 97.06 238 ALA A C 1
ATOM 1759 O O . ALA A 1 238 ? -8.385 -2.086 4.752 1.00 97.06 238 ALA A O 1
ATOM 1760 N N . ALA A 1 239 ? -7.305 -1.477 2.866 1.00 95.94 239 ALA A N 1
ATOM 1761 C CA . ALA A 1 239 ? -8.090 -2.319 1.968 1.00 95.94 239 ALA A CA 1
ATOM 1762 C C . ALA A 1 239 ? -7.659 -3.795 2.074 1.00 95.94 239 ALA A C 1
ATOM 1764 O O . ALA A 1 239 ? -6.543 -4.068 2.518 1.00 95.94 239 ALA A O 1
ATOM 1765 N N . PRO A 1 240 ? -8.511 -4.744 1.644 1.00 96.31 240 PRO A N 1
ATOM 1766 C CA . PRO A 1 240 ? -8.099 -6.126 1.422 1.00 96.31 240 PRO A CA 1
ATOM 1767 C C . PRO A 1 240 ? -6.963 -6.239 0.400 1.00 96.31 240 PRO A C 1
ATOM 1769 O O . PRO A 1 240 ? -6.854 -5.410 -0.509 1.00 96.31 240 PRO A O 1
ATOM 1772 N N . ASP A 1 241 ? -6.188 -7.318 0.483 1.00 91.81 241 ASP A N 1
ATOM 1773 C CA . ASP A 1 241 ? -5.128 -7.618 -0.481 1.00 91.81 241 ASP A CA 1
ATOM 1774 C C . ASP A 1 241 ? -5.670 -7.658 -1.919 1.00 91.81 241 ASP A C 1
ATOM 1776 O O . ASP A 1 241 ? -6.695 -8.279 -2.213 1.00 91.81 241 ASP A O 1
ATOM 1780 N N . GLY A 1 242 ? -4.979 -6.969 -2.830 1.00 89.62 242 GLY A N 1
ATOM 1781 C CA . GLY A 1 242 ? -5.388 -6.853 -4.232 1.00 89.62 242 GLY A CA 1
ATOM 1782 C C . GLY A 1 242 ? -6.520 -5.852 -4.492 1.00 89.62 242 GLY A C 1
ATOM 1783 O O . GLY A 1 242 ? -7.045 -5.821 -5.606 1.00 89.62 242 GLY A O 1
ATOM 1784 N N . TYR A 1 243 ? -6.893 -5.018 -3.515 1.00 93.81 243 TYR A N 1
ATOM 1785 C CA . TYR A 1 243 ? -7.874 -3.941 -3.677 1.00 93.81 243 TYR A CA 1
ATOM 1786 C C . TYR A 1 243 ? -7.292 -2.565 -3.354 1.00 93.81 243 TYR A C 1
ATOM 1788 O O . TYR A 1 243 ? -6.380 -2.413 -2.545 1.00 93.81 243 TYR A O 1
ATOM 1796 N N . VAL A 1 244 ? -7.852 -1.541 -3.995 1.00 93.06 244 VAL A N 1
ATOM 1797 C CA . VAL A 1 244 ? -7.478 -0.143 -3.775 1.00 93.06 244 VAL A CA 1
ATOM 1798 C C . VAL A 1 244 ? -8.149 0.370 -2.499 1.00 93.06 244 VAL A C 1
ATOM 1800 O O . VAL A 1 244 ? -9.354 0.198 -2.318 1.00 93.06 244 VAL A O 1
ATOM 1803 N N . LEU A 1 245 ? -7.381 1.026 -1.623 1.00 93.44 245 LEU A N 1
ATOM 1804 C CA . LEU A 1 245 ? -7.921 1.749 -0.468 1.00 93.44 245 LEU A CA 1
ATOM 1805 C C . LEU A 1 245 ? -8.631 3.028 -0.943 1.00 93.44 245 LEU A C 1
ATOM 1807 O O . LEU A 1 245 ? -7.973 3.861 -1.573 1.00 93.44 245 LEU A O 1
ATOM 1811 N N . PRO A 1 246 ? -9.935 3.213 -0.657 1.00 89.94 246 PRO A N 1
ATOM 1812 C CA . PRO A 1 246 ? -10.694 4.335 -1.197 1.00 89.94 246 PRO A CA 1
ATOM 1813 C C . PRO A 1 246 ? -10.198 5.692 -0.676 1.00 89.94 246 PRO A C 1
ATOM 1815 O O . PRO A 1 246 ? -9.599 5.805 0.400 1.00 89.94 246 PRO A O 1
ATOM 1818 N N . GLU A 1 247 ? -10.472 6.752 -1.443 1.00 90.94 247 GLU A N 1
ATOM 1819 C CA . GLU A 1 247 ? -10.232 8.136 -1.008 1.00 90.94 247 GLU A CA 1
ATOM 1820 C C . GLU A 1 247 ? -11.169 8.519 0.144 1.00 90.94 247 GLU A C 1
ATOM 1822 O O . GLU A 1 247 ? -10.730 9.049 1.166 1.00 90.94 247 GLU A O 1
ATOM 1827 N N . GLN A 1 248 ? -12.459 8.189 0.018 1.00 93.50 248 GLN A N 1
ATOM 1828 C CA . GLN A 1 248 ? -13.405 8.294 1.121 1.00 93.50 248 GLN A CA 1
ATOM 1829 C C . GLN A 1 248 ? -13.212 7.108 2.067 1.00 93.50 248 GLN A C 1
ATOM 1831 O O . GLN A 1 248 ? -13.622 5.992 1.770 1.00 93.50 248 GLN A O 1
ATOM 1836 N N . ARG A 1 249 ? -12.614 7.372 3.230 1.00 95.81 249 ARG A N 1
ATOM 1837 C CA . ARG A 1 249 ? -12.290 6.335 4.226 1.00 95.81 249 ARG A CA 1
ATOM 1838 C C . ARG A 1 249 ? -13.190 6.339 5.448 1.00 95.81 249 ARG A C 1
ATOM 1840 O O . ARG A 1 249 ? -13.087 5.429 6.257 1.00 95.81 249 ARG A O 1
ATOM 1847 N N . VAL A 1 250 ? -14.009 7.374 5.625 1.00 97.44 250 VAL A N 1
ATOM 1848 C CA . VAL A 1 250 ? -14.831 7.572 6.824 1.00 97.44 250 VAL A CA 1
ATOM 1849 C C . VAL A 1 250 ? -16.303 7.512 6.451 1.00 97.44 250 VAL A C 1
ATOM 1851 O O . VAL A 1 250 ? -16.761 8.226 5.555 1.00 97.44 250 VAL A O 1
ATOM 1854 N N . PHE A 1 251 ? -17.041 6.674 7.172 1.00 96.94 251 PHE A N 1
ATOM 1855 C CA . PHE A 1 251 ? -18.439 6.370 6.907 1.00 96.94 251 PHE A CA 1
ATOM 1856 C C . PHE A 1 251 ? -19.267 6.591 8.172 1.00 96.94 251 PHE A C 1
ATOM 1858 O O . PHE A 1 251 ? -19.087 5.895 9.171 1.00 96.94 251 PHE A O 1
ATOM 1865 N N . THR A 1 252 ? -20.156 7.584 8.136 1.00 97.38 252 THR A N 1
ATOM 1866 C CA . THR A 1 252 ? -20.985 7.978 9.282 1.00 97.38 252 THR A CA 1
ATOM 1867 C C . THR A 1 252 ? -22.279 7.172 9.340 1.00 97.38 252 THR A C 1
ATOM 1869 O O . THR A 1 252 ? -22.954 6.993 8.326 1.00 97.38 252 THR A O 1
ATOM 1872 N N . LEU A 1 253 ? -22.649 6.734 10.541 1.00 97.38 253 LEU A N 1
ATOM 1873 C CA . LEU A 1 253 ? -23.909 6.063 10.853 1.00 97.38 253 LEU A CA 1
ATOM 1874 C C . LEU A 1 253 ? -24.508 6.684 12.117 1.00 97.38 253 LEU A C 1
ATOM 1876 O O . LEU A 1 253 ? -23.775 7.002 13.048 1.00 97.38 253 LEU A O 1
ATOM 1880 N N . THR A 1 254 ? -25.831 6.817 12.182 1.00 97.38 254 THR A N 1
ATOM 1881 C CA . THR A 1 254 ? -26.524 7.295 13.388 1.00 97.38 254 THR A CA 1
ATOM 1882 C C . THR A 1 254 ? -27.503 6.232 13.860 1.00 97.38 254 THR A C 1
ATOM 1884 O O . THR A 1 254 ? -28.483 5.929 13.177 1.00 97.38 254 THR A O 1
ATOM 1887 N N . LEU A 1 255 ? -27.220 5.664 15.029 1.00 96.88 255 LEU A N 1
ATOM 1888 C CA . LEU A 1 255 ? -28.069 4.697 15.707 1.00 96.88 255 LEU A CA 1
ATOM 1889 C C . LEU A 1 255 ? -29.053 5.449 16.613 1.00 96.88 255 LEU A C 1
ATOM 1891 O O . LEU A 1 255 ? -28.642 6.160 17.532 1.00 96.88 255 LEU A O 1
ATOM 1895 N N . THR A 1 256 ? -30.346 5.308 16.342 1.00 95.38 256 THR A N 1
ATOM 1896 C CA . THR A 1 256 ? -31.449 5.955 17.065 1.00 95.38 256 THR A CA 1
ATOM 1897 C C . THR A 1 256 ? -32.390 4.902 17.642 1.00 95.38 256 THR A C 1
ATOM 1899 O O . THR A 1 256 ? -32.321 3.730 17.279 1.00 95.38 256 THR A O 1
ATOM 1902 N N . ALA A 1 257 ? -33.292 5.297 18.542 1.00 91.12 257 ALA A N 1
ATOM 1903 C CA . ALA A 1 257 ? -34.241 4.357 19.139 1.00 91.12 257 ALA A CA 1
ATOM 1904 C C . ALA A 1 257 ? -35.132 3.673 18.082 1.00 91.12 257 ALA A C 1
ATOM 1906 O O . ALA A 1 257 ? -35.485 2.506 18.232 1.00 91.12 257 ALA A O 1
ATOM 1907 N N . GLU A 1 258 ? -35.454 4.374 16.992 1.00 93.06 258 GLU A N 1
ATOM 1908 C CA . GLU A 1 258 ? -36.301 3.872 15.909 1.00 93.06 258 GLU A CA 1
ATOM 1909 C C . GLU A 1 258 ? -35.623 2.775 15.081 1.00 93.06 258 GLU A C 1
ATOM 1911 O O . GLU A 1 258 ? -36.299 1.863 14.607 1.00 93.06 258 GLU A O 1
ATOM 1916 N N . ASN A 1 259 ? -34.301 2.857 14.886 1.00 95.56 259 ASN A N 1
ATOM 1917 C CA . ASN A 1 259 ? -33.553 1.906 14.060 1.00 95.56 259 ASN A CA 1
ATOM 1918 C C . ASN A 1 259 ? -32.729 0.896 14.875 1.00 95.56 259 ASN A C 1
ATOM 1920 O O . ASN A 1 259 ? -32.237 -0.071 14.298 1.00 95.56 259 ASN A O 1
ATOM 1924 N N . ALA A 1 260 ? -32.639 1.059 16.198 1.00 92.62 260 ALA A N 1
ATOM 1925 C CA . ALA A 1 260 ? -31.846 0.210 17.084 1.00 92.62 260 ALA A CA 1
ATOM 1926 C C . ALA A 1 260 ? -32.141 -1.288 16.920 1.00 92.62 260 ALA A C 1
ATOM 1928 O O . ALA A 1 260 ? -31.218 -2.084 16.777 1.00 92.62 260 ALA A O 1
ATOM 1929 N N . ALA A 1 261 ? -33.421 -1.664 16.830 1.00 92.44 261 ALA A N 1
ATOM 1930 C CA . ALA A 1 261 ? -33.826 -3.061 16.664 1.00 92.44 261 ALA A CA 1
ATOM 1931 C C . ALA A 1 261 ? -33.362 -3.688 15.332 1.00 92.44 261 ALA A C 1
ATOM 1933 O O . ALA A 1 261 ? -33.131 -4.893 15.272 1.00 92.44 261 ALA A O 1
ATOM 1934 N N . ALA A 1 262 ? -33.235 -2.891 14.265 1.00 95.38 262 ALA A N 1
ATOM 1935 C CA . ALA A 1 262 ? -32.736 -3.347 12.965 1.00 95.38 262 ALA A CA 1
ATOM 1936 C C . ALA A 1 262 ? -31.209 -3.196 12.830 1.00 95.38 262 ALA A C 1
ATOM 1938 O O . ALA A 1 262 ? -30.592 -3.859 11.994 1.00 95.38 262 ALA A O 1
ATOM 1939 N N . GLY A 1 263 ? -30.610 -2.320 13.638 1.00 96.50 263 GLY A N 1
ATOM 1940 C CA . GLY A 1 263 ? -29.243 -1.855 13.480 1.00 96.50 263 GLY A CA 1
ATOM 1941 C C . GLY A 1 263 ? -29.067 -0.913 12.287 1.00 96.50 263 GLY A C 1
ATOM 1942 O O . GLY A 1 263 ? -29.966 -0.665 11.480 1.00 96.50 263 GLY A O 1
ATOM 1943 N N . VAL A 1 264 ? -27.856 -0.385 12.165 1.00 98.25 264 VAL A N 1
ATOM 1944 C CA . VAL A 1 264 ? -27.417 0.471 11.067 1.00 98.25 264 VAL A CA 1
ATOM 1945 C C . VAL A 1 264 ? -26.209 -0.148 10.379 1.00 98.25 264 VAL A C 1
ATOM 1947 O O . VAL A 1 264 ? -25.325 -0.732 11.014 1.00 98.25 264 VAL A O 1
ATOM 1950 N N . ARG A 1 265 ? -26.167 -0.030 9.051 1.00 98.31 265 ARG A N 1
ATOM 1951 C CA . ARG A 1 265 ? -25.100 -0.601 8.231 1.00 98.31 265 ARG A CA 1
ATOM 1952 C C . ARG A 1 265 ? -24.677 0.352 7.132 1.00 98.31 265 ARG A C 1
ATOM 1954 O O . ARG A 1 265 ? -25.525 0.825 6.379 1.00 98.31 265 ARG A O 1
ATOM 1961 N N . TYR A 1 266 ? -23.371 0.542 6.986 1.00 98.00 266 TYR A N 1
ATOM 1962 C CA . TYR A 1 266 ? -22.791 1.143 5.789 1.00 98.00 266 TYR A CA 1
ATOM 1963 C C . TYR A 1 266 ? -22.271 0.055 4.845 1.00 98.00 266 TYR A C 1
ATOM 1965 O O . TYR A 1 266 ? -21.798 -0.987 5.298 1.00 98.00 266 TYR A O 1
ATOM 1973 N N . VAL A 1 267 ? -22.351 0.279 3.535 1.00 97.50 267 VAL A N 1
ATOM 1974 C CA . VAL A 1 267 ? -21.810 -0.641 2.526 1.00 97.50 267 VAL A CA 1
ATOM 1975 C C . VAL A 1 267 ? -20.660 0.049 1.807 1.00 97.50 267 VAL A C 1
ATOM 1977 O O . VAL A 1 267 ? -20.843 1.134 1.266 1.00 97.50 267 VAL A O 1
ATOM 1980 N N . VAL A 1 268 ? -19.482 -0.573 1.829 1.00 96.56 268 VAL A N 1
ATOM 1981 C CA . VAL A 1 268 ? -18.254 -0.045 1.229 1.00 96.56 268 VAL A CA 1
ATOM 1982 C C . VAL A 1 268 ? -17.822 -0.962 0.092 1.00 96.56 268 VAL A C 1
ATOM 1984 O O . VAL A 1 268 ? -17.361 -2.088 0.320 1.00 96.56 268 VAL A O 1
ATOM 1987 N N . ASP A 1 269 ? -17.924 -0.453 -1.129 1.00 95.00 269 ASP A N 1
ATOM 1988 C CA . ASP A 1 269 ? -17.459 -1.110 -2.349 1.00 95.00 269 ASP A CA 1
ATOM 1989 C C . ASP A 1 269 ? -15.963 -0.825 -2.558 1.00 95.00 269 ASP A C 1
ATOM 1991 O O . ASP A 1 269 ? -15.536 0.316 -2.410 1.00 95.00 269 ASP A O 1
ATOM 1995 N N . ASN A 1 270 ? -15.150 -1.849 -2.856 1.00 92.31 270 ASN A N 1
ATOM 1996 C CA . ASN A 1 270 ? -13.762 -1.655 -3.305 1.00 92.31 270 ASN A CA 1
ATOM 1997 C C . ASN A 1 270 ? -13.581 -2.093 -4.748 1.00 92.31 270 ASN A C 1
ATOM 1999 O O . ASN A 1 270 ? -14.143 -3.089 -5.203 1.00 92.31 270 ASN A O 1
ATOM 2003 N N . VAL A 1 271 ? -12.669 -1.381 -5.394 1.00 90.94 271 VAL A N 1
ATOM 2004 C CA . VAL A 1 271 ? -12.167 -1.667 -6.729 1.00 90.94 271 VAL A CA 1
ATOM 2005 C C . VAL A 1 271 ? -10.913 -2.524 -6.600 1.00 90.94 271 VAL A C 1
ATOM 2007 O O . VAL A 1 271 ? -10.061 -2.263 -5.742 1.00 90.94 271 VAL A O 1
ATOM 2010 N N . LYS A 1 272 ? -10.800 -3.572 -7.420 1.00 89.56 272 LYS A N 1
ATOM 2011 C CA . LYS A 1 272 ? -9.565 -4.364 -7.489 1.00 89.56 272 LYS A CA 1
ATOM 2012 C C . LYS A 1 272 ? -8.427 -3.494 -8.002 1.00 89.56 272 LYS A C 1
ATOM 2014 O O . LYS A 1 272 ? -8.630 -2.669 -8.888 1.00 89.56 272 LYS A O 1
ATOM 2019 N N . VAL A 1 273 ? -7.222 -3.714 -7.487 1.00 85.62 273 VAL A N 1
ATOM 2020 C CA . VAL A 1 273 ? -6.019 -3.173 -8.119 1.00 85.62 273 VAL A CA 1
ATOM 2021 C C . VAL A 1 273 ? -5.994 -3.703 -9.559 1.00 85.62 273 VAL A C 1
ATOM 2023 O O . VAL A 1 273 ? -6.078 -4.923 -9.746 1.00 85.62 273 VAL A O 1
ATOM 2026 N N . PRO A 1 274 ? -5.953 -2.829 -10.581 1.00 77.31 274 PRO A N 1
ATOM 2027 C CA . PRO A 1 274 ? -5.852 -3.276 -11.961 1.00 77.31 274 PRO A CA 1
ATOM 2028 C C . PRO A 1 274 ? -4.600 -4.146 -12.121 1.00 77.31 274 PRO A C 1
ATOM 2030 O O . PRO A 1 274 ? -3.552 -3.773 -11.590 1.00 77.31 274 PRO A O 1
ATOM 2033 N N . PRO A 1 275 ? -4.670 -5.285 -12.830 1.00 74.56 275 PRO A N 1
ATOM 2034 C CA . PRO A 1 275 ? -3.477 -6.077 -13.090 1.00 74.56 275 PRO A CA 1
ATOM 2035 C C . PRO A 1 275 ? -2.473 -5.240 -13.888 1.00 74.56 275 PRO A C 1
ATOM 2037 O O . PRO A 1 275 ? -2.862 -4.513 -14.810 1.00 74.56 275 PRO A O 1
ATOM 2040 N N . THR A 1 276 ? -1.186 -5.351 -13.556 1.00 78.06 276 THR A N 1
ATOM 2041 C CA . THR A 1 276 ? -0.129 -4.732 -14.356 1.00 78.06 276 THR A CA 1
ATOM 2042 C C . THR A 1 276 ? -0.199 -5.305 -15.776 1.00 78.06 276 THR A C 1
ATOM 2044 O O . THR A 1 276 ? -0.246 -6.527 -15.935 1.00 78.06 276 THR A O 1
ATOM 2047 N N . PRO A 1 277 ? -0.234 -4.471 -16.832 1.00 86.12 277 PRO A N 1
ATOM 2048 C CA . PRO A 1 277 ? -0.229 -4.972 -18.201 1.00 86.12 277 PRO A CA 1
ATOM 2049 C C . PRO A 1 277 ? 1.008 -5.837 -18.445 1.00 86.12 277 PRO A C 1
ATOM 2051 O O . PRO A 1 277 ? 2.112 -5.419 -18.106 1.00 86.12 277 PRO A O 1
ATOM 2054 N N . THR A 1 278 ? 0.839 -7.010 -19.052 1.00 92.69 278 THR A N 1
ATOM 2055 C CA . THR A 1 278 ? 1.948 -7.870 -19.482 1.00 92.69 278 THR A CA 1
ATOM 2056 C C . THR A 1 278 ? 2.170 -7.754 -20.985 1.00 92.69 278 THR A C 1
ATOM 2058 O O . THR A 1 278 ? 1.243 -7.483 -21.750 1.00 92.69 278 THR A O 1
ATOM 2061 N N . GLY A 1 279 ? 3.410 -7.944 -21.425 1.00 94.81 279 GLY A N 1
ATOM 2062 C CA . GLY A 1 279 ? 3.785 -7.834 -22.830 1.00 94.81 279 GLY A CA 1
ATOM 2063 C C . GLY A 1 279 ? 5.105 -8.529 -23.139 1.00 94.81 279 GLY A C 1
ATOM 2064 O O . GLY A 1 279 ? 5.823 -8.972 -22.243 1.00 94.81 279 GLY A O 1
ATOM 2065 N N . ARG A 1 280 ? 5.403 -8.657 -24.434 1.00 96.94 280 ARG A N 1
ATOM 2066 C CA . ARG A 1 280 ? 6.607 -9.342 -24.922 1.00 96.94 280 ARG A CA 1
ATOM 2067 C C . ARG A 1 280 ? 7.801 -8.394 -24.920 1.00 96.94 280 ARG A C 1
ATOM 2069 O O . ARG A 1 280 ? 7.730 -7.320 -25.515 1.00 96.94 280 ARG A O 1
ATOM 2076 N N . VAL A 1 281 ? 8.904 -8.819 -24.320 1.00 97.44 281 VAL A N 1
ATOM 2077 C CA . VAL A 1 281 ? 10.232 -8.226 -24.511 1.00 97.44 281 VAL A CA 1
ATOM 2078 C C . VAL A 1 281 ? 11.070 -9.230 -25.297 1.00 97.44 281 VAL A C 1
ATOM 2080 O O . VAL A 1 281 ? 11.135 -10.400 -24.932 1.00 97.44 281 VAL A O 1
ATOM 2083 N N . ALA A 1 282 ? 11.660 -8.806 -26.410 1.00 97.00 282 ALA A N 1
ATOM 2084 C CA . ALA A 1 282 ? 12.338 -9.705 -27.338 1.00 97.00 282 ALA A CA 1
ATOM 2085 C C . ALA A 1 282 ? 13.723 -9.198 -27.740 1.00 97.00 282 ALA A C 1
ATOM 2087 O O . ALA A 1 282 ? 13.977 -7.993 -27.816 1.00 97.00 282 ALA A O 1
ATOM 2088 N N . VAL A 1 283 ? 14.593 -10.142 -28.074 1.00 97.00 283 VAL A N 1
ATOM 2089 C CA . VAL A 1 283 ? 15.897 -9.895 -28.681 1.00 97.00 283 VAL A CA 1
ATOM 2090 C C . VAL A 1 283 ? 15.878 -10.381 -30.123 1.00 97.00 283 VAL A C 1
ATOM 2092 O O . VAL A 1 283 ? 15.326 -11.436 -30.437 1.00 97.00 283 VAL A O 1
ATOM 2095 N N . ARG A 1 284 ? 16.515 -9.612 -31.007 1.00 96.44 284 ARG A N 1
ATOM 2096 C CA . ARG A 1 284 ? 16.920 -10.040 -32.344 1.00 96.44 284 ARG A CA 1
ATOM 2097 C C . ARG A 1 284 ? 18.442 -10.029 -32.431 1.00 96.44 284 ARG A C 1
ATOM 2099 O O . ARG A 1 284 ? 19.055 -8.970 -32.393 1.00 96.44 284 ARG A O 1
ATOM 2106 N N . LYS A 1 285 ? 19.043 -11.194 -32.603 1.00 96.81 285 LYS A N 1
ATOM 2107 C CA . LYS A 1 285 ? 20.481 -11.390 -32.703 1.00 96.81 285 LYS A CA 1
ATOM 2108 C C . LYS A 1 285 ? 20.921 -11.562 -34.147 1.00 96.81 285 LYS A C 1
ATOM 2110 O O . LYS A 1 285 ? 20.351 -12.375 -34.877 1.00 96.81 285 LYS A O 1
ATOM 2115 N N . VAL A 1 286 ? 21.927 -10.796 -34.556 1.00 93.94 286 VAL A N 1
ATOM 2116 C CA . VAL A 1 286 ? 22.429 -10.776 -35.935 1.00 93.94 286 VAL A CA 1
ATOM 2117 C C . VAL A 1 286 ? 23.950 -10.732 -36.017 1.00 93.94 286 VAL A C 1
ATOM 2119 O O . VAL A 1 286 ? 24.633 -10.477 -35.027 1.00 93.94 286 VAL A O 1
ATOM 2122 N N . ASP A 1 287 ? 24.460 -11.005 -37.212 1.00 90.38 287 ASP A N 1
ATOM 2123 C CA . ASP A 1 287 ? 25.852 -10.788 -37.597 1.00 90.38 287 ASP A CA 1
ATOM 2124 C C . ASP A 1 287 ? 26.130 -9.279 -37.744 1.00 90.38 287 ASP A C 1
ATOM 2126 O O . ASP A 1 287 ? 25.329 -8.557 -38.341 1.00 90.38 287 ASP A O 1
ATOM 2130 N N . ALA A 1 288 ? 27.239 -8.784 -37.186 1.00 85.31 288 ALA A N 1
ATOM 2131 C CA . ALA A 1 288 ? 27.604 -7.366 -37.251 1.00 85.31 288 ALA A CA 1
ATOM 2132 C C . ALA A 1 288 ? 27.995 -6.894 -38.663 1.00 85.31 288 ALA A C 1
ATOM 2134 O O . ALA A 1 288 ? 27.731 -5.740 -39.011 1.00 85.31 288 ALA A O 1
ATOM 2135 N N . ALA A 1 289 ? 28.572 -7.770 -39.491 1.00 82.25 289 ALA A N 1
ATOM 2136 C CA . ALA A 1 289 ? 28.918 -7.471 -40.879 1.00 82.25 289 ALA A CA 1
ATOM 2137 C C . ALA A 1 289 ? 27.696 -7.565 -41.813 1.00 82.25 289 ALA A C 1
ATOM 2139 O O . ALA A 1 289 ? 27.627 -6.853 -42.818 1.00 82.25 289 ALA A O 1
ATOM 2140 N N . ASP A 1 290 ? 26.702 -8.392 -41.470 1.00 83.94 290 ASP A N 1
ATOM 2141 C CA . ASP A 1 290 ? 25.416 -8.467 -42.170 1.00 83.94 290 ASP A CA 1
ATOM 2142 C C . ASP A 1 290 ? 24.216 -8.553 -41.212 1.00 83.94 290 ASP A C 1
ATOM 2144 O O . ASP A 1 290 ? 23.749 -9.630 -40.840 1.00 83.94 290 ASP A O 1
ATOM 2148 N N . LEU A 1 291 ? 23.608 -7.396 -40.925 1.00 85.31 291 LEU A N 1
ATOM 2149 C CA . LEU A 1 291 ? 22.445 -7.267 -40.032 1.00 85.31 291 LEU A CA 1
ATOM 2150 C C . LEU A 1 291 ? 21.180 -8.012 -40.511 1.00 85.31 291 LEU A C 1
ATOM 2152 O O . LEU A 1 291 ? 20.143 -7.977 -39.832 1.00 85.31 291 LEU A O 1
ATOM 2156 N N . ARG A 1 292 ? 21.198 -8.635 -41.697 1.00 88.50 292 ARG A N 1
ATOM 2157 C CA . ARG A 1 292 ? 20.121 -9.509 -42.192 1.00 88.50 292 ARG A CA 1
ATOM 2158 C C . ARG A 1 292 ? 20.318 -10.963 -41.788 1.00 88.50 292 ARG A C 1
ATOM 2160 O O . ARG A 1 292 ? 19.321 -11.678 -41.730 1.00 88.50 292 ARG A O 1
ATOM 2167 N N . THR A 1 293 ? 21.546 -11.368 -41.488 1.00 92.56 293 THR A N 1
ATOM 2168 C CA . THR A 1 293 ? 21.893 -12.730 -41.090 1.00 92.56 293 THR A CA 1
ATOM 2169 C C . THR A 1 293 ? 21.586 -12.928 -39.600 1.00 92.56 293 THR A C 1
ATOM 2171 O O . THR A 1 293 ? 22.226 -12.291 -38.763 1.00 92.56 293 THR A O 1
ATOM 2174 N N . PRO A 1 294 ? 20.590 -13.762 -39.239 1.00 97.00 294 PRO A N 1
ATOM 2175 C CA . PRO A 1 294 ? 20.272 -14.050 -37.846 1.00 97.00 294 PRO A CA 1
ATOM 2176 C C . PRO A 1 294 ? 21.284 -15.018 -37.229 1.00 97.00 294 PRO A C 1
ATOM 2178 O O . PRO A 1 294 ? 21.777 -15.914 -37.916 1.00 97.00 294 PRO A O 1
ATOM 2181 N N . LEU A 1 295 ? 21.542 -14.880 -35.927 1.00 97.00 295 LEU A N 1
ATOM 2182 C CA . LEU A 1 295 ? 22.432 -15.784 -35.195 1.00 97.00 295 LEU A CA 1
ATOM 2183 C C . LEU A 1 295 ? 21.675 -16.554 -34.119 1.00 97.00 295 LEU A C 1
ATOM 2185 O O . LEU A 1 295 ? 21.048 -15.956 -33.250 1.00 97.00 295 LEU A O 1
ATOM 2189 N N . ALA A 1 296 ? 21.778 -17.879 -34.175 1.00 98.12 296 ALA A N 1
ATOM 2190 C CA . ALA A 1 296 ? 21.204 -18.786 -33.193 1.00 98.12 296 ALA A CA 1
ATOM 2191 C C . ALA A 1 296 ? 22.213 -19.130 -32.092 1.00 98.12 296 ALA A C 1
ATOM 2193 O O . ALA A 1 296 ? 23.412 -19.231 -32.351 1.00 98.12 296 ALA A O 1
ATOM 2194 N N . GLY A 1 297 ? 21.719 -19.402 -30.886 1.00 97.38 297 GLY A N 1
ATOM 2195 C CA . GLY A 1 297 ? 22.524 -19.899 -29.770 1.00 97.38 297 GLY A CA 1
ATOM 2196 C C . GLY A 1 297 ? 23.174 -18.829 -28.891 1.00 97.38 297 GLY A C 1
ATOM 2197 O O . GLY A 1 297 ? 23.861 -19.200 -27.946 1.00 97.38 297 GLY A O 1
ATOM 2198 N N . ALA A 1 298 ? 22.937 -17.537 -29.142 1.00 97.44 298 ALA A N 1
ATOM 2199 C CA . ALA A 1 298 ? 23.234 -16.495 -28.155 1.00 97.44 298 ALA A CA 1
ATOM 2200 C C . ALA A 1 298 ? 22.361 -16.681 -26.909 1.00 97.44 298 ALA A C 1
ATOM 2202 O O . ALA A 1 298 ? 21.161 -16.948 -27.052 1.00 97.44 298 ALA A O 1
ATOM 2203 N N . VAL A 1 299 ? 22.946 -16.506 -25.723 1.00 98.12 299 VAL A N 1
ATOM 2204 C CA . VAL A 1 299 ? 22.286 -16.662 -24.420 1.00 98.12 299 VAL A CA 1
ATOM 2205 C C . VAL A 1 299 ? 22.188 -15.310 -23.728 1.00 98.12 299 VAL A C 1
ATOM 2207 O O . VAL A 1 299 ? 23.187 -14.613 -23.552 1.00 98.12 299 VAL A O 1
ATOM 2210 N N . PHE A 1 300 ? 20.979 -14.979 -23.294 1.00 97.88 300 PHE A N 1
ATOM 2211 C CA . PHE A 1 300 ? 20.627 -13.722 -22.660 1.00 97.88 300 PHE A CA 1
ATOM 2212 C C . PHE A 1 300 ? 19.996 -13.929 -21.285 1.00 97.88 300 PHE A C 1
ATOM 2214 O O . PHE A 1 300 ? 19.215 -14.860 -21.065 1.00 97.88 300 PHE A O 1
ATOM 2221 N N . GLU A 1 301 ? 20.280 -12.983 -20.401 1.00 97.56 301 GLU A N 1
ATOM 2222 C CA . GLU A 1 301 ? 19.543 -12.718 -19.172 1.00 97.56 301 GLU A CA 1
ATOM 2223 C C . GLU A 1 301 ? 18.697 -11.457 -19.341 1.00 97.56 301 GLU A C 1
ATOM 2225 O O . GLU A 1 301 ? 19.072 -10.533 -20.071 1.00 97.56 301 GLU A O 1
ATOM 2230 N N . LEU A 1 302 ? 17.573 -11.403 -18.632 1.00 97.88 302 LEU A N 1
ATOM 2231 C CA . LEU A 1 302 ? 16.727 -10.223 -18.550 1.00 97.88 302 LEU A CA 1
ATOM 2232 C C . LEU A 1 302 ? 16.696 -9.743 -17.104 1.00 97.88 302 LEU A C 1
ATOM 2234 O O . LEU A 1 302 ? 16.349 -10.505 -16.209 1.00 97.88 302 LEU A O 1
ATOM 2238 N N . TRP A 1 303 ? 17.023 -8.479 -16.887 1.00 97.19 303 TRP A N 1
ATOM 2239 C CA . TRP A 1 303 ? 17.037 -7.862 -15.567 1.00 97.19 303 TRP A CA 1
ATOM 2240 C C . TRP A 1 303 ? 16.014 -6.734 -15.524 1.00 97.19 303 TRP A C 1
ATOM 2242 O O . TRP A 1 303 ? 15.964 -5.911 -16.436 1.00 97.19 303 TRP A O 1
ATOM 2252 N N . ARG A 1 304 ? 15.179 -6.691 -14.492 1.00 97.19 304 ARG A N 1
ATOM 2253 C CA . ARG A 1 304 ? 14.250 -5.594 -14.227 1.00 97.19 304 ARG A CA 1
ATOM 2254 C C . ARG A 1 304 ? 14.956 -4.517 -13.418 1.00 97.19 304 ARG A C 1
ATOM 2256 O O . ARG A 1 304 ? 15.466 -4.804 -12.339 1.00 97.19 304 ARG A O 1
ATOM 2263 N N . GLU A 1 305 ? 14.863 -3.285 -13.905 1.00 95.25 305 GLU A N 1
ATOM 2264 C CA . GLU A 1 305 ? 15.239 -2.084 -13.161 1.00 95.25 305 GLU A CA 1
ATOM 2265 C C . GLU A 1 305 ? 14.414 -1.998 -11.869 1.00 95.25 305 GLU A C 1
ATOM 2267 O O . GLU A 1 305 ? 13.197 -1.773 -11.919 1.00 95.25 305 GLU A O 1
ATOM 2272 N N . SER A 1 306 ? 15.054 -2.211 -10.718 1.00 93.25 306 SER A N 1
ATOM 2273 C CA . SER A 1 306 ? 14.365 -2.271 -9.417 1.00 93.25 306 SER A CA 1
ATOM 2274 C C . SER A 1 306 ? 14.973 -1.394 -8.327 1.00 93.25 306 SER A C 1
ATOM 2276 O O . SER A 1 306 ? 14.380 -1.285 -7.254 1.00 93.25 306 SER A O 1
ATOM 2278 N N . ASN A 1 307 ? 16.114 -0.754 -8.588 1.00 90.00 307 ASN A N 1
ATOM 2279 C CA . ASN A 1 307 ? 16.821 0.084 -7.613 1.00 90.00 307 ASN A CA 1
ATOM 2280 C C . ASN A 1 307 ? 16.773 1.591 -7.959 1.00 90.00 307 ASN A C 1
ATOM 2282 O O . ASN A 1 307 ? 17.057 2.428 -7.104 1.00 90.00 307 ASN A O 1
ATOM 2286 N N . GLY A 1 308 ? 16.360 1.959 -9.179 1.00 87.38 308 GLY A N 1
ATOM 2287 C CA . GLY A 1 308 ? 16.239 3.350 -9.618 1.00 87.38 308 GLY A CA 1
ATOM 2288 C C . GLY A 1 308 ? 17.569 4.001 -10.012 1.00 87.38 308 GLY A C 1
ATOM 2289 O O . GLY A 1 308 ? 17.628 5.230 -10.138 1.00 87.38 308 GLY A O 1
ATOM 2290 N N . VAL A 1 309 ? 18.632 3.216 -10.198 1.00 85.25 309 VAL A N 1
ATOM 2291 C CA . VAL A 1 309 ? 19.969 3.674 -10.580 1.00 85.25 309 VAL A CA 1
ATOM 2292 C C . VAL A 1 309 ? 20.161 3.462 -12.084 1.00 85.25 309 VAL A C 1
ATOM 2294 O O . VAL A 1 309 ? 20.094 2.339 -12.560 1.00 85.25 309 VAL A O 1
ATOM 2297 N N . PRO A 1 310 ? 20.473 4.509 -12.873 1.00 82.81 310 PRO A N 1
ATOM 2298 C CA . PRO A 1 310 ? 20.635 4.350 -14.316 1.00 82.81 310 PRO A CA 1
ATOM 2299 C C . PRO A 1 310 ? 21.693 3.305 -14.710 1.00 82.81 310 PRO A C 1
ATOM 2301 O O . PRO A 1 310 ? 22.866 3.432 -14.353 1.00 82.81 310 PRO A O 1
ATOM 2304 N N . GLY A 1 311 ? 21.284 2.334 -15.531 1.00 84.50 311 GLY A N 1
ATOM 2305 C CA . GLY A 1 311 ? 22.133 1.250 -16.039 1.00 84.50 311 GLY A CA 1
ATOM 2306 C C . GLY A 1 311 ? 21.771 -0.089 -15.401 1.00 84.50 311 GLY A C 1
ATOM 2307 O O . GLY A 1 311 ? 20.881 -0.133 -14.574 1.00 84.50 311 GLY A O 1
ATOM 2308 N N . LEU A 1 312 ? 22.440 -1.169 -15.803 1.00 90.44 312 LEU A N 1
ATOM 2309 C CA . LEU A 1 312 ? 22.258 -2.485 -15.186 1.00 90.44 312 LEU A CA 1
ATOM 2310 C C . LEU A 1 312 ? 23.202 -2.646 -13.986 1.00 90.44 312 LEU A C 1
ATOM 2312 O O . LEU A 1 312 ? 24.415 -2.487 -14.151 1.00 90.44 312 LEU A O 1
ATOM 2316 N N . GLN A 1 313 ? 22.680 -3.041 -12.823 1.00 94.19 313 GLN A N 1
ATOM 2317 C CA . GLN A 1 313 ? 23.479 -3.428 -11.652 1.00 94.19 313 GLN A CA 1
ATOM 2318 C C . GLN A 1 313 ? 23.213 -4.889 -11.283 1.00 94.19 313 GLN A C 1
ATOM 2320 O O . GLN A 1 313 ? 22.160 -5.234 -10.760 1.00 94.19 313 GLN A O 1
ATOM 2325 N N . THR A 1 314 ? 24.184 -5.769 -11.537 1.00 91.38 314 THR A N 1
ATOM 2326 C CA . THR A 1 314 ? 24.031 -7.219 -11.293 1.00 91.38 314 THR A CA 1
ATOM 2327 C C . THR A 1 314 ? 24.545 -7.685 -9.930 1.00 91.38 314 THR A C 1
ATOM 2329 O O . THR A 1 314 ? 24.447 -8.867 -9.609 1.00 91.38 314 THR A O 1
ATOM 2332 N N . ASP A 1 315 ? 25.150 -6.792 -9.148 1.00 88.94 315 ASP A N 1
ATOM 2333 C CA . ASP A 1 315 ? 25.720 -7.063 -7.829 1.00 88.94 315 ASP A CA 1
ATOM 2334 C C . ASP A 1 315 ? 25.566 -5.853 -6.882 1.00 88.94 315 ASP A C 1
ATOM 2336 O O . ASP A 1 315 ? 24.945 -4.844 -7.219 1.00 88.94 315 ASP A O 1
ATOM 2340 N N . GLY A 1 316 ? 26.090 -5.971 -5.658 1.00 86.62 316 GLY A N 1
ATOM 2341 C CA . GLY A 1 316 ? 26.005 -4.928 -4.632 1.00 86.62 316 GLY A CA 1
ATOM 2342 C C . GLY A 1 316 ? 24.867 -5.134 -3.629 1.00 86.62 316 GLY A C 1
ATOM 2343 O O . GLY A 1 316 ? 24.334 -6.231 -3.479 1.00 86.62 316 GLY A O 1
ATOM 2344 N N . THR A 1 317 ? 24.546 -4.081 -2.871 1.00 86.75 317 THR A N 1
ATOM 2345 C CA . THR A 1 317 ? 23.529 -4.130 -1.803 1.00 86.75 317 THR A CA 1
ATOM 2346 C C . THR A 1 317 ? 22.099 -4.010 -2.321 1.00 86.75 317 THR A C 1
ATOM 2348 O O . THR A 1 317 ? 21.182 -4.441 -1.631 1.00 86.75 317 THR A O 1
ATOM 2351 N N . GLU A 1 318 ? 21.915 -3.441 -3.515 1.00 90.06 318 GLU A N 1
ATOM 2352 C CA . GLU A 1 318 ? 20.615 -3.241 -4.171 1.00 90.06 318 GLU A CA 1
ATOM 2353 C C . GLU A 1 318 ? 20.731 -3.544 -5.681 1.00 90.06 318 GLU A C 1
ATOM 2355 O O . GLU A 1 318 ? 20.642 -2.628 -6.500 1.00 90.06 318 GLU A O 1
ATOM 2360 N N . PRO A 1 319 ? 21.009 -4.802 -6.078 1.00 92.44 319 PRO A N 1
ATOM 2361 C CA . PRO A 1 319 ? 21.062 -5.168 -7.490 1.00 92.44 319 PRO A CA 1
ATOM 2362 C C . PRO A 1 319 ? 19.674 -5.085 -8.138 1.00 92.44 319 PRO A C 1
ATOM 2364 O O . PRO A 1 319 ? 18.641 -5.150 -7.465 1.00 92.44 319 PRO A O 1
ATOM 2367 N N . ASP A 1 320 ? 19.663 -4.988 -9.462 1.00 96.50 320 ASP A N 1
ATOM 2368 C CA . ASP A 1 320 ? 18.465 -5.202 -10.262 1.00 96.50 320 ASP A CA 1
ATOM 2369 C C . ASP A 1 320 ? 17.928 -6.627 -10.095 1.00 96.50 320 ASP A C 1
ATOM 2371 O O . ASP A 1 320 ? 18.644 -7.563 -9.728 1.00 96.50 320 ASP A O 1
ATOM 2375 N N . THR A 1 321 ? 16.642 -6.812 -10.386 1.00 96.38 321 THR A N 1
ATOM 2376 C CA . THR A 1 321 ? 15.984 -8.111 -10.218 1.00 96.38 321 THR A CA 1
ATOM 2377 C C . THR A 1 321 ? 16.156 -8.954 -11.479 1.00 96.38 321 THR A C 1
ATOM 2379 O O . THR A 1 321 ? 15.655 -8.587 -12.539 1.00 96.38 321 THR A O 1
ATOM 2382 N N . LEU A 1 322 ? 16.830 -10.102 -11.383 1.00 96.50 322 LEU A N 1
ATOM 2383 C CA . LEU A 1 322 ? 16.916 -11.065 -12.486 1.00 96.50 322 LEU A CA 1
ATOM 2384 C C . LEU A 1 322 ? 15.546 -11.717 -12.731 1.00 96.50 322 LEU A C 1
ATOM 2386 O O . LEU A 1 322 ? 14.972 -12.319 -11.824 1.00 96.50 322 LEU A O 1
ATOM 2390 N N . GLU A 1 323 ? 15.041 -11.627 -13.959 1.00 96.44 323 GLU A N 1
ATOM 2391 C CA . GLU A 1 323 ? 13.822 -12.317 -14.382 1.00 96.44 323 GLU A CA 1
ATOM 2392 C C . GLU A 1 323 ? 14.121 -13.798 -14.655 1.00 96.44 323 GLU A C 1
ATOM 2394 O O . GLU A 1 323 ? 15.090 -14.156 -15.335 1.00 96.44 323 GLU A O 1
ATOM 2399 N N . GLU A 1 324 ? 13.273 -14.681 -14.129 1.00 88.38 324 GLU A N 1
ATOM 2400 C CA . GLU A 1 324 ? 13.427 -16.121 -14.323 1.00 88.38 324 GLU A CA 1
ATOM 2401 C C . GLU A 1 324 ? 13.153 -16.528 -15.781 1.00 88.38 324 GLU A C 1
ATOM 2403 O O . GLU A 1 324 ? 12.285 -15.982 -16.461 1.00 88.38 324 GLU A O 1
ATOM 2408 N N . GLY A 1 325 ? 13.872 -17.548 -16.256 1.00 79.38 325 GLY A N 1
ATOM 2409 C CA . GLY A 1 325 ? 13.602 -18.202 -17.540 1.00 79.38 325 GLY A CA 1
ATOM 2410 C C . GLY A 1 325 ? 14.736 -18.120 -18.557 1.00 79.38 325 GLY A C 1
ATOM 2411 O O . GLY A 1 325 ? 14.838 -19.028 -19.379 1.00 79.38 325 GLY A O 1
ATOM 2412 N N . GLY A 1 326 ? 15.620 -17.114 -18.472 1.00 85.62 326 GLY A N 1
ATOM 2413 C CA . GLY A 1 326 ? 16.697 -16.906 -19.453 1.00 85.62 326 GLY A CA 1
ATOM 2414 C C . GLY A 1 326 ? 16.183 -16.845 -20.902 1.00 85.62 326 GLY A C 1
ATOM 2415 O O . GLY A 1 326 ? 14.988 -16.947 -21.170 1.00 85.62 326 GLY A O 1
ATOM 2416 N N . CYS A 1 327 ? 17.060 -16.637 -21.881 1.00 96.12 327 CYS A N 1
ATOM 2417 C CA . CYS A 1 327 ? 16.615 -16.501 -23.270 1.00 96.12 327 CYS A CA 1
ATOM 2418 C C . CYS A 1 327 ? 17.714 -16.950 -24.233 1.00 96.12 327 CYS A C 1
ATOM 2420 O O . CYS A 1 327 ? 18.787 -16.357 -24.273 1.00 96.12 327 CYS A O 1
ATOM 2422 N N . VAL A 1 328 ? 17.467 -18.013 -25.005 1.00 98.00 328 VAL A N 1
ATOM 2423 C CA . VAL A 1 328 ? 18.407 -18.504 -26.028 1.00 98.00 328 VAL A CA 1
ATOM 2424 C C . VAL A 1 328 ? 17.816 -18.266 -27.407 1.00 98.00 328 VAL A C 1
ATOM 2426 O O . VAL A 1 328 ? 16.676 -18.642 -27.675 1.00 98.00 328 VAL A O 1
ATOM 2429 N N . THR A 1 329 ? 18.588 -17.637 -28.286 1.00 98.00 329 THR A N 1
ATOM 2430 C CA . THR A 1 329 ? 18.139 -17.293 -29.642 1.00 98.00 329 THR A CA 1
ATOM 2431 C C . THR A 1 329 ? 17.962 -18.524 -30.525 1.00 98.00 329 THR A C 1
ATOM 2433 O O . THR A 1 329 ? 18.844 -19.381 -30.624 1.00 98.00 329 THR A O 1
ATOM 2436 N N . GLY A 1 330 ? 16.799 -18.613 -31.173 1.00 97.00 330 GLY A N 1
ATOM 2437 C CA . GLY A 1 330 ? 16.464 -19.671 -32.121 1.00 97.00 330 GLY A CA 1
ATOM 2438 C C . GLY A 1 330 ? 17.130 -19.494 -33.488 1.00 97.00 330 GLY A C 1
ATOM 2439 O O . GLY A 1 330 ? 17.910 -18.572 -33.714 1.00 97.00 330 GLY A O 1
ATOM 2440 N N . ALA A 1 331 ? 16.789 -20.370 -34.438 1.00 97.12 331 ALA A N 1
ATOM 2441 C CA . ALA A 1 331 ? 17.325 -20.347 -35.807 1.00 97.12 331 ALA A CA 1
ATOM 2442 C C . ALA A 1 331 ? 17.035 -19.040 -36.576 1.00 97.12 331 ALA A C 1
ATOM 2444 O O . ALA A 1 331 ? 17.761 -18.690 -37.501 1.00 97.12 331 ALA A O 1
ATOM 2445 N N . ASP A 1 332 ? 15.982 -18.316 -36.198 1.00 96.69 332 ASP A N 1
ATOM 2446 C CA . ASP A 1 332 ? 15.624 -16.999 -36.734 1.00 96.69 332 ASP A CA 1
ATOM 2447 C C . ASP A 1 332 ? 16.327 -15.837 -36.005 1.00 96.69 332 ASP A C 1
ATOM 2449 O O . ASP A 1 332 ? 16.065 -14.664 -36.294 1.00 96.69 332 ASP A O 1
ATOM 2453 N N . GLY A 1 333 ? 17.225 -16.161 -35.071 1.00 96.62 333 GLY A N 1
ATOM 2454 C CA . GLY A 1 333 ? 17.982 -15.223 -34.256 1.00 96.62 333 GLY A CA 1
ATOM 2455 C C . GLY A 1 333 ? 17.134 -14.518 -33.211 1.00 96.62 333 GLY A C 1
ATOM 2456 O O . GLY A 1 333 ? 17.495 -13.426 -32.786 1.00 96.62 333 GLY A O 1
ATOM 2457 N N . ARG A 1 334 ? 15.981 -15.069 -32.820 1.00 97.56 334 ARG A N 1
ATOM 2458 C CA . ARG A 1 334 ? 15.085 -14.416 -31.861 1.00 97.56 334 ARG A CA 1
ATOM 2459 C C . ARG A 1 334 ? 14.906 -15.224 -30.593 1.00 97.56 334 ARG A C 1
ATOM 2461 O O . ARG A 1 334 ? 14.941 -16.451 -30.608 1.00 97.56 334 ARG A O 1
ATOM 2468 N N . CYS A 1 335 ? 14.689 -14.512 -29.499 1.00 97.00 335 CYS A N 1
ATOM 2469 C CA . CYS A 1 335 ? 14.162 -15.067 -28.262 1.00 97.00 335 CYS A CA 1
ATOM 2470 C C . CYS A 1 335 ? 13.335 -13.986 -27.547 1.00 97.00 335 CYS A C 1
ATOM 2472 O O . CYS A 1 335 ? 13.513 -12.792 -27.806 1.00 97.00 335 CYS A O 1
ATOM 2474 N N . GLU A 1 336 ? 12.385 -14.390 -26.708 1.00 96.94 336 GLU A N 1
ATOM 2475 C CA . GLU A 1 336 ? 11.451 -13.474 -26.054 1.00 96.94 336 GLU A CA 1
ATOM 2476 C C . GLU A 1 336 ? 11.002 -13.988 -24.685 1.00 96.94 336 GLU A C 1
ATOM 2478 O O . GLU A 1 336 ? 10.956 -15.195 -24.451 1.00 96.94 336 GLU A O 1
ATOM 2483 N N . LEU A 1 337 ? 10.618 -13.056 -23.813 1.00 96.81 337 LEU A N 1
ATOM 2484 C CA . LEU A 1 337 ? 9.969 -13.313 -22.528 1.00 96.81 337 LEU A CA 1
ATOM 2485 C C . LEU A 1 337 ? 8.691 -12.471 -22.414 1.00 96.81 337 LEU A C 1
ATOM 2487 O O . LEU A 1 337 ? 8.581 -11.397 -23.013 1.00 96.81 337 LEU A O 1
ATOM 2491 N N . VAL A 1 338 ? 7.710 -12.964 -21.654 1.00 95.88 338 VAL A N 1
ATOM 2492 C CA . VAL A 1 338 ? 6.487 -12.220 -21.317 1.00 95.88 338 VAL A CA 1
ATOM 2493 C C . VAL A 1 338 ? 6.611 -11.737 -19.883 1.00 95.88 338 VAL A C 1
ATOM 2495 O O . VAL A 1 338 ? 6.683 -12.549 -18.967 1.00 95.88 338 VAL A O 1
ATOM 2498 N N . VAL A 1 339 ? 6.620 -10.420 -19.705 1.00 95.31 339 VAL A N 1
ATOM 2499 C CA . VAL A 1 339 ? 6.858 -9.768 -18.414 1.00 95.31 339 VAL A CA 1
ATOM 2500 C C . VAL A 1 339 ? 5.843 -8.651 -18.180 1.00 95.31 339 VAL A C 1
ATOM 2502 O O . VAL A 1 339 ? 5.168 -8.202 -19.111 1.00 95.31 339 VAL A O 1
ATOM 2505 N N . GLU A 1 340 ? 5.702 -8.205 -16.933 1.00 94.62 340 GLU A N 1
ATOM 2506 C CA . GLU A 1 340 ? 4.887 -7.032 -16.593 1.00 94.62 340 GLU A CA 1
ATOM 2507 C C . GLU A 1 340 ? 5.462 -5.737 -17.193 1.00 94.62 340 GLU A C 1
ATOM 2509 O O . GLU A 1 340 ? 6.641 -5.653 -17.527 1.00 94.62 340 GLU A O 1
ATOM 2514 N N . ALA A 1 341 ? 4.658 -4.687 -17.334 1.00 93.50 341 ALA A N 1
ATOM 2515 C CA . ALA A 1 341 ? 5.156 -3.375 -17.734 1.00 93.50 341 ALA A CA 1
ATOM 2516 C C . ALA A 1 341 ? 6.268 -2.901 -16.775 1.00 93.50 341 ALA A C 1
ATOM 2518 O O . ALA A 1 341 ? 6.167 -3.053 -15.558 1.00 93.50 341 ALA A O 1
ATOM 2519 N N . GLY A 1 342 ? 7.342 -2.344 -17.329 1.00 94.38 342 GLY A N 1
ATOM 2520 C CA . GLY A 1 342 ? 8.546 -1.975 -16.592 1.00 94.38 342 GLY A CA 1
ATOM 2521 C C . GLY A 1 342 ? 9.719 -1.624 -17.507 1.00 94.38 342 GLY A C 1
ATOM 2522 O O . GLY A 1 342 ? 9.635 -1.739 -18.733 1.00 94.38 342 GLY A O 1
ATOM 2523 N N . THR A 1 343 ? 10.817 -1.194 -16.891 1.00 95.50 343 THR A N 1
ATOM 2524 C CA . THR A 1 343 ? 12.110 -0.989 -17.555 1.00 95.50 343 THR A CA 1
ATOM 2525 C C . THR A 1 343 ? 12.981 -2.215 -17.324 1.00 95.50 343 THR A C 1
ATOM 2527 O O . THR A 1 343 ? 13.061 -2.713 -16.202 1.00 95.50 343 THR A O 1
ATOM 2530 N N . TYR A 1 344 ? 13.622 -2.698 -18.384 1.00 96.31 344 TYR A N 1
ATOM 2531 C CA . TYR A 1 344 ? 14.439 -3.902 -18.339 1.00 96.31 344 TYR A CA 1
ATOM 2532 C C . TYR A 1 344 ? 15.746 -3.736 -19.094 1.00 96.31 344 TYR A C 1
ATOM 2534 O O . TYR A 1 344 ? 15.809 -3.008 -20.084 1.00 96.31 344 TYR A O 1
ATOM 2542 N N . HIS A 1 345 ? 16.746 -4.505 -18.687 1.00 96.06 345 HIS A N 1
ATOM 2543 C CA . HIS A 1 345 ? 18.052 -4.605 -19.311 1.00 96.06 345 HIS A CA 1
ATOM 2544 C C . HIS A 1 345 ? 18.261 -6.038 -19.802 1.00 96.06 345 HIS A C 1
ATOM 2546 O O . HIS A 1 345 ? 18.323 -6.984 -19.017 1.00 96.06 345 HIS A O 1
ATOM 2552 N N . TRP A 1 346 ? 18.363 -6.204 -21.117 1.00 96.38 346 TRP A N 1
ATOM 2553 C CA . TRP A 1 346 ? 18.862 -7.436 -21.716 1.00 96.38 346 TRP A CA 1
ATOM 2554 C C . TRP A 1 346 ? 20.376 -7.467 -21.577 1.00 96.38 346 TRP A C 1
ATOM 2556 O O . TRP A 1 346 ? 21.027 -6.500 -21.966 1.00 96.38 346 TRP A O 1
ATOM 2566 N N . ARG A 1 347 ? 20.927 -8.573 -21.076 1.00 95.56 347 ARG A N 1
ATOM 2567 C CA . ARG A 1 347 ? 22.368 -8.817 -21.013 1.00 95.56 347 ARG A CA 1
ATOM 2568 C C . ARG A 1 347 ? 22.717 -10.091 -21.766 1.00 95.56 347 ARG A C 1
ATOM 2570 O O . ARG A 1 347 ? 22.261 -11.167 -21.393 1.00 95.56 347 ARG A O 1
ATOM 2577 N N . GLU A 1 348 ? 23.548 -9.984 -22.792 1.00 95.88 348 GLU A N 1
ATOM 2578 C CA . GLU A 1 348 ? 24.145 -11.148 -23.437 1.00 95.88 348 GLU A CA 1
ATOM 2579 C C . GLU A 1 348 ? 25.242 -11.724 -22.539 1.00 95.88 348 GLU A C 1
ATOM 2581 O O . GLU A 1 348 ? 26.169 -11.026 -22.127 1.00 95.88 348 GLU A O 1
ATOM 2586 N N . ILE A 1 349 ? 25.123 -13.001 -22.197 1.00 95.81 349 ILE A N 1
ATOM 2587 C CA . ILE A 1 349 ? 26.079 -13.693 -21.322 1.00 95.81 349 ILE A CA 1
ATOM 2588 C C . ILE A 1 349 ? 26.905 -14.738 -22.072 1.00 95.81 349 ILE A C 1
ATOM 2590 O O . ILE A 1 349 ? 27.959 -15.148 -21.587 1.00 95.81 349 ILE A O 1
ATOM 2594 N N . ALA A 1 350 ? 26.463 -15.143 -23.264 1.00 95.50 350 ALA A N 1
ATOM 2595 C CA . ALA A 1 350 ? 27.248 -15.962 -24.175 1.00 95.50 350 ALA A CA 1
ATOM 2596 C C . ALA A 1 350 ? 26.883 -15.646 -25.628 1.00 95.50 350 ALA A C 1
ATOM 2598 O O . ALA A 1 350 ? 25.718 -15.761 -26.011 1.00 95.50 350 ALA A O 1
ATOM 2599 N N . ALA A 1 351 ? 27.898 -15.305 -26.422 1.00 93.94 351 ALA A N 1
ATOM 2600 C CA . ALA A 1 351 ? 27.764 -15.128 -27.861 1.00 93.94 351 ALA A CA 1
ATOM 2601 C C . ALA A 1 351 ? 27.524 -16.473 -28.578 1.00 93.94 351 ALA A C 1
ATOM 2603 O O . ALA A 1 351 ? 27.915 -17.532 -28.069 1.00 93.94 351 ALA A O 1
ATOM 2604 N N . PRO A 1 352 ? 26.934 -16.458 -29.786 1.00 96.81 352 PRO A N 1
ATOM 2605 C CA . PRO A 1 352 ? 26.844 -17.622 -30.658 1.00 96.81 352 PRO A CA 1
ATOM 2606 C C . PRO A 1 352 ? 28.213 -18.242 -30.964 1.00 96.81 352 PRO A C 1
ATOM 2608 O O . PRO A 1 352 ? 29.246 -17.572 -30.983 1.00 96.81 352 PRO A O 1
ATOM 2611 N N . ALA A 1 353 ? 28.228 -19.534 -31.294 1.00 94.31 353 ALA A N 1
ATOM 2612 C CA . ALA A 1 353 ? 29.456 -20.214 -31.697 1.00 94.31 353 ALA A CA 1
ATOM 2613 C C . ALA A 1 353 ? 30.107 -19.530 -32.918 1.00 94.31 353 ALA A C 1
ATOM 2615 O O . ALA A 1 353 ? 29.461 -19.338 -33.948 1.00 94.31 353 ALA A O 1
ATOM 2616 N N . GLY A 1 354 ? 31.398 -19.200 -32.807 1.00 91.69 354 GLY A N 1
ATOM 2617 C CA . GLY A 1 354 ? 32.158 -18.506 -33.854 1.00 91.69 354 GLY A CA 1
ATOM 2618 C C . GLY A 1 354 ? 32.043 -16.978 -33.830 1.00 91.69 354 GLY A C 1
ATOM 2619 O O . GLY A 1 354 ? 32.582 -16.335 -34.727 1.00 91.69 354 GLY A O 1
ATOM 2620 N N . TYR A 1 355 ? 31.386 -16.407 -32.817 1.00 92.88 355 TYR A N 1
ATOM 2621 C CA . TYR A 1 355 ? 31.250 -14.965 -32.604 1.00 92.88 355 TYR A CA 1
ATOM 2622 C C . TYR A 1 355 ? 31.880 -14.526 -31.276 1.00 92.88 355 TYR A C 1
ATOM 2624 O O . TYR A 1 355 ? 32.112 -15.340 -30.374 1.00 92.88 355 TYR A O 1
ATOM 2632 N N . GLU A 1 356 ? 32.224 -13.247 -31.184 1.00 88.75 356 GLU A N 1
ATOM 2633 C CA . GLU A 1 356 ? 32.788 -12.628 -29.983 1.00 88.75 356 GLU A CA 1
ATOM 2634 C C . GLU A 1 356 ? 31.685 -11.975 -29.153 1.00 88.75 356 GLU A C 1
ATOM 2636 O O . GLU A 1 356 ? 30.805 -11.307 -29.695 1.00 88.75 356 GLU A O 1
ATOM 2641 N N . LEU A 1 357 ? 31.740 -12.166 -27.830 1.00 85.69 357 LEU A N 1
ATOM 2642 C CA . LEU A 1 357 ? 30.845 -11.470 -26.909 1.00 85.69 357 LEU A CA 1
ATOM 2643 C C . LEU A 1 357 ? 31.177 -9.970 -26.935 1.00 85.69 357 LEU A C 1
ATOM 2645 O O . LEU A 1 357 ? 32.333 -9.626 -26.667 1.00 85.69 357 LEU A O 1
ATOM 2649 N N . PRO A 1 358 ? 30.206 -9.078 -27.209 1.00 79.50 358 PRO A N 1
ATOM 2650 C CA . PRO A 1 358 ? 30.466 -7.646 -27.271 1.00 79.50 358 PRO A CA 1
ATOM 2651 C C . PRO A 1 358 ? 31.027 -7.096 -25.956 1.00 79.50 358 PRO A C 1
ATOM 2653 O O . PRO A 1 358 ? 30.608 -7.503 -24.871 1.00 79.50 358 PRO A O 1
ATOM 2656 N N . ALA A 1 359 ? 31.903 -6.089 -26.039 1.00 75.50 359 ALA A N 1
ATOM 2657 C CA . ALA A 1 359 ? 32.439 -5.405 -24.855 1.00 75.50 359 ALA A CA 1
ATOM 2658 C C . ALA A 1 359 ? 31.349 -4.706 -24.015 1.00 75.50 359 ALA A C 1
ATOM 2660 O O . ALA A 1 359 ? 31.529 -4.489 -22.817 1.00 75.50 359 ALA A O 1
ATOM 2661 N N . GLN A 1 360 ? 30.222 -4.353 -24.643 1.00 78.06 360 GLN A N 1
ATOM 2662 C CA . GLN A 1 360 ? 29.033 -3.796 -23.996 1.00 78.06 360 GLN A CA 1
ATOM 2663 C C . GLN A 1 360 ? 27.815 -4.675 -24.315 1.00 78.06 360 GLN A C 1
ATOM 2665 O O . GLN A 1 360 ? 27.047 -4.355 -25.222 1.00 78.06 360 GLN A O 1
ATOM 2670 N N . PRO A 1 361 ? 27.622 -5.792 -23.594 1.00 89.88 361 PRO A N 1
ATOM 2671 C CA . PRO A 1 361 ? 26.608 -6.784 -23.928 1.00 89.88 361 PRO A CA 1
ATOM 2672 C C . PRO A 1 361 ? 25.232 -6.437 -23.340 1.00 89.88 361 PRO A C 1
ATOM 2674 O O . PRO A 1 361 ? 24.457 -7.338 -23.039 1.00 89.88 361 PRO A O 1
ATOM 2677 N N . VAL A 1 362 ? 24.915 -5.155 -23.122 1.00 92.06 362 VAL A N 1
ATOM 2678 C CA . VAL A 1 362 ? 23.694 -4.723 -22.420 1.00 92.06 362 VAL A CA 1
ATOM 2679 C C . VAL A 1 362 ? 22.875 -3.759 -23.271 1.00 92.06 362 VAL A C 1
ATOM 2681 O O . VAL A 1 362 ? 23.420 -2.824 -23.855 1.00 92.06 362 VAL A O 1
ATOM 2684 N N . ALA A 1 363 ? 21.554 -3.944 -23.295 1.00 88.75 363 ALA A N 1
ATOM 2685 C CA . ALA A 1 363 ? 20.628 -2.995 -23.900 1.00 88.75 363 ALA A CA 1
ATOM 2686 C C . ALA A 1 363 ? 19.324 -2.866 -23.101 1.00 88.75 363 ALA A C 1
ATOM 2688 O O . ALA A 1 363 ? 18.740 -3.860 -22.670 1.00 88.75 363 ALA A O 1
ATOM 2689 N N . THR A 1 364 ? 18.841 -1.634 -22.949 1.00 92.31 364 THR A N 1
ATOM 2690 C CA . THR A 1 364 ? 17.633 -1.318 -22.175 1.00 92.31 364 THR A CA 1
ATOM 2691 C C . THR A 1 364 ? 16.385 -1.281 -23.059 1.00 92.31 364 THR A C 1
ATOM 2693 O O . THR A 1 364 ? 16.403 -0.735 -24.164 1.00 92.31 364 THR A O 1
ATOM 2696 N N . VAL A 1 365 ? 15.270 -1.804 -22.551 1.00 93.75 365 VAL A N 1
ATOM 2697 C CA . VAL A 1 365 ? 13.937 -1.720 -23.159 1.00 93.75 365 VAL A CA 1
ATOM 2698 C C . VAL A 1 365 ? 12.908 -1.249 -22.134 1.00 93.75 365 VAL A C 1
ATOM 2700 O O . VAL A 1 365 ? 13.015 -1.543 -20.946 1.00 93.75 365 VAL A O 1
ATOM 2703 N N . VAL A 1 366 ? 11.886 -0.525 -22.594 1.00 95.25 366 VAL A N 1
ATOM 2704 C CA . VAL A 1 366 ? 10.798 -0.031 -21.737 1.00 95.25 366 VAL A CA 1
ATOM 2705 C C . VAL A 1 366 ? 9.467 -0.573 -22.245 1.00 95.25 366 VAL A C 1
ATOM 2707 O O . VAL A 1 366 ? 8.985 -0.196 -23.320 1.00 95.25 366 VAL A O 1
ATOM 2710 N N . LEU A 1 367 ? 8.865 -1.459 -21.457 1.00 95.19 367 LEU A N 1
ATOM 2711 C CA . LEU A 1 367 ? 7.537 -2.004 -21.692 1.00 95.19 367 LEU A CA 1
ATOM 2712 C C . LEU A 1 367 ? 6.513 -1.165 -20.920 1.00 95.19 367 LEU A C 1
ATOM 2714 O O . LEU A 1 367 ? 6.583 -1.021 -19.706 1.00 95.19 367 LEU A O 1
ATOM 2718 N N . THR A 1 368 ? 5.544 -0.604 -21.625 1.00 92.75 368 THR A N 1
ATOM 2719 C CA . THR A 1 368 ? 4.485 0.251 -21.080 1.00 92.75 368 THR A CA 1
ATOM 2720 C C . THR A 1 368 ? 3.124 -0.332 -21.431 1.00 92.75 368 THR A C 1
ATOM 2722 O O . THR A 1 368 ? 2.997 -1.112 -22.373 1.00 92.75 368 THR A O 1
ATOM 2725 N N . ALA A 1 369 ? 2.066 0.114 -20.753 1.00 88.69 369 ALA A N 1
ATOM 2726 C CA . ALA A 1 369 ? 0.696 -0.255 -21.120 1.00 88.69 369 ALA A CA 1
ATOM 2727 C C . ALA A 1 369 ? 0.377 0.017 -22.607 1.00 88.69 369 ALA A C 1
ATOM 2729 O O . ALA A 1 369 ? -0.363 -0.739 -23.232 1.00 88.69 369 ALA A O 1
ATOM 2730 N N . ALA A 1 370 ? 0.959 1.075 -23.186 1.00 89.75 370 ALA A N 1
ATOM 2731 C CA . ALA A 1 370 ? 0.700 1.490 -24.562 1.00 89.75 370 ALA A CA 1
ATOM 2732 C C . ALA A 1 370 ? 1.344 0.571 -25.614 1.00 89.75 370 ALA A C 1
ATOM 2734 O O . ALA A 1 370 ? 0.788 0.413 -26.699 1.00 89.75 370 ALA A O 1
ATOM 2735 N N . ASN A 1 371 ? 2.502 -0.030 -25.315 1.00 91.25 371 ASN A N 1
ATOM 2736 C CA . ASN A 1 371 ? 3.215 -0.915 -26.243 1.00 91.25 371 ASN A CA 1
ATOM 2737 C C . ASN A 1 371 ? 3.137 -2.403 -25.855 1.00 91.25 371 ASN A C 1
ATOM 2739 O O . ASN A 1 371 ? 3.557 -3.239 -26.647 1.00 91.25 371 ASN A O 1
ATOM 2743 N N . ALA A 1 372 ? 2.540 -2.750 -24.708 1.00 93.12 372 ALA A N 1
ATOM 2744 C CA . ALA A 1 372 ? 2.427 -4.121 -24.210 1.00 93.12 372 ALA A CA 1
ATOM 2745 C C . ALA A 1 372 ? 1.830 -5.102 -25.235 1.00 93.12 372 ALA A C 1
ATOM 2747 O O . ALA A 1 372 ? 2.356 -6.198 -25.423 1.00 93.12 372 ALA A O 1
ATOM 2748 N N . ALA A 1 373 ? 0.786 -4.678 -25.956 1.00 92.00 373 ALA A N 1
ATOM 2749 C CA . ALA A 1 373 ? 0.141 -5.495 -26.984 1.00 92.00 373 ALA A CA 1
ATOM 2750 C C . ALA A 1 373 ? 1.032 -5.751 -28.216 1.00 92.00 373 ALA A C 1
ATOM 2752 O O . ALA A 1 373 ? 0.929 -6.809 -28.833 1.00 92.00 373 ALA A O 1
ATOM 2753 N N . ALA A 1 374 ? 1.892 -4.795 -28.581 1.00 93.62 374 ALA A N 1
ATOM 2754 C CA . ALA A 1 374 ? 2.831 -4.935 -29.696 1.00 93.62 374 ALA A CA 1
ATOM 2755 C C . ALA A 1 374 ? 4.134 -5.640 -29.279 1.00 93.62 374 ALA A C 1
ATOM 2757 O O . ALA A 1 374 ? 4.779 -6.282 -30.107 1.00 93.62 374 ALA A O 1
ATOM 2758 N N . GLY A 1 375 ? 4.505 -5.530 -28.002 1.00 94.50 375 GLY A N 1
ATOM 2759 C CA . GLY A 1 375 ? 5.811 -5.908 -27.485 1.00 94.50 375 GLY A CA 1
ATOM 2760 C C . GLY A 1 375 ? 6.908 -4.908 -27.858 1.00 94.50 375 GLY A C 1
ATOM 2761 O O . GLY A 1 375 ? 6.699 -3.942 -28.596 1.00 94.50 375 GLY A O 1
ATOM 2762 N N . VAL A 1 376 ? 8.104 -5.147 -27.331 1.00 95.50 376 VAL A N 1
ATOM 2763 C CA . VAL A 1 376 ? 9.317 -4.381 -27.635 1.00 95.50 376 VAL A CA 1
ATOM 2764 C C . VAL A 1 376 ? 10.433 -5.332 -28.043 1.00 95.50 376 VAL A C 1
ATOM 2766 O O . VAL A 1 376 ? 10.573 -6.420 -27.488 1.00 95.50 376 VAL A O 1
ATOM 2769 N N . THR A 1 377 ? 11.230 -4.941 -29.035 1.00 94.44 377 THR A N 1
ATOM 2770 C CA . THR A 1 377 ? 12.355 -5.743 -29.527 1.00 94.44 377 THR A CA 1
ATOM 2771 C C . THR A 1 377 ? 13.608 -4.891 -29.607 1.00 94.44 377 THR A C 1
ATOM 2773 O O . THR A 1 377 ? 13.568 -3.790 -30.155 1.00 94.44 377 THR A O 1
ATOM 2776 N N . VAL A 1 378 ? 14.725 -5.420 -29.115 1.00 92.00 378 VAL A N 1
ATOM 2777 C CA . VAL A 1 378 ? 16.057 -4.825 -29.265 1.00 92.00 378 VAL A CA 1
ATOM 2778 C C . VAL A 1 378 ? 16.934 -5.709 -30.148 1.00 92.00 378 VAL A C 1
ATOM 2780 O O . VAL A 1 378 ? 16.738 -6.922 -30.203 1.00 92.00 378 VAL A O 1
ATOM 2783 N N . THR A 1 379 ? 17.863 -5.110 -30.897 1.00 91.62 379 THR A N 1
ATOM 2784 C CA . THR A 1 379 ? 18.783 -5.853 -31.773 1.00 91.62 379 THR A CA 1
ATOM 2785 C C . THR A 1 379 ? 20.187 -5.873 -31.181 1.00 91.62 379 THR A C 1
ATOM 2787 O O . THR A 1 379 ? 20.721 -4.814 -30.871 1.00 91.62 379 THR A O 1
ATOM 2790 N N . PHE A 1 380 ? 20.773 -7.065 -31.082 1.00 90.88 380 PHE A N 1
ATOM 2791 C CA . PHE A 1 380 ? 22.171 -7.303 -30.717 1.00 90.88 380 PHE A CA 1
ATOM 2792 C C . PHE A 1 380 ? 22.932 -7.816 -31.941 1.00 90.88 380 PHE A C 1
ATOM 2794 O O . PHE A 1 380 ? 22.407 -8.640 -32.697 1.00 90.88 380 PHE A O 1
ATOM 2801 N N . ALA A 1 381 ? 24.157 -7.341 -32.145 1.00 89.81 381 ALA A N 1
ATOM 2802 C CA . ALA A 1 381 ? 24.994 -7.711 -33.279 1.00 89.81 381 ALA A CA 1
ATOM 2803 C C . ALA A 1 381 ? 26.393 -8.106 -32.795 1.00 89.81 381 ALA A C 1
ATOM 2805 O O . ALA A 1 381 ? 26.993 -7.331 -32.058 1.00 89.81 381 ALA A O 1
ATOM 2806 N N . ASP A 1 382 ? 26.900 -9.269 -33.227 1.00 90.06 382 ASP A N 1
ATOM 2807 C CA . ASP A 1 382 ? 28.259 -9.715 -32.865 1.00 90.06 382 ASP A CA 1
ATOM 2808 C C . ASP A 1 382 ? 29.153 -9.815 -34.090 1.00 90.06 382 ASP A C 1
ATOM 2810 O O . ASP A 1 382 ? 28.709 -10.199 -35.179 1.00 90.06 382 ASP A O 1
ATOM 2814 N N . ALA A 1 383 ? 30.433 -9.533 -33.873 1.00 86.44 383 ALA A N 1
ATOM 2815 C CA . ALA A 1 383 ? 31.500 -9.796 -34.823 1.00 86.44 383 ALA A CA 1
ATOM 2816 C C . ALA A 1 383 ? 31.946 -11.264 -34.758 1.00 86.44 383 ALA A C 1
ATOM 2818 O O . ALA A 1 383 ? 31.830 -11.928 -33.723 1.00 86.44 383 ALA A O 1
ATOM 2819 N N . ARG A 1 384 ? 32.452 -11.785 -35.878 1.00 88.12 384 ARG A N 1
ATOM 2820 C CA . ARG A 1 384 ? 33.006 -13.142 -35.941 1.00 88.12 384 ARG A CA 1
ATOM 2821 C C . ARG A 1 384 ? 34.348 -13.190 -35.217 1.00 88.12 384 ARG A C 1
ATOM 2823 O O . ARG A 1 384 ? 35.123 -12.242 -35.275 1.00 88.12 384 ARG A O 1
ATOM 2830 N N . GLN A 1 385 ? 34.643 -14.326 -34.593 1.00 84.62 385 GLN A N 1
ATOM 2831 C CA . GLN A 1 385 ? 35.924 -14.543 -33.919 1.00 84.62 385 GLN A CA 1
ATOM 2832 C C . GLN A 1 385 ? 37.103 -14.405 -34.878 1.00 84.62 385 GLN A C 1
ATOM 2834 O O . GLN A 1 385 ? 37.145 -15.064 -35.920 1.00 84.62 385 GLN A O 1
ATOM 2839 N N . GLY A 1 386 ? 38.083 -13.587 -34.486 1.00 71.44 386 GLY A N 1
ATOM 2840 C CA . GLY A 1 386 ? 39.316 -13.380 -35.248 1.00 71.44 386 GLY A CA 1
ATOM 2841 C C . GLY A 1 386 ? 39.163 -12.518 -36.505 1.00 71.44 386 GLY A C 1
ATOM 2842 O O . GLY A 1 386 ? 40.103 -12.441 -37.297 1.00 71.44 386 GLY A O 1
ATOM 2843 N N . GLU A 1 387 ? 38.010 -11.878 -36.707 1.00 68.56 387 GLU A N 1
ATOM 2844 C CA . GLU A 1 387 ? 37.839 -10.857 -37.737 1.00 68.56 387 GLU A CA 1
ATOM 2845 C C . GLU A 1 387 ? 38.361 -9.517 -37.193 1.00 68.56 387 GLU A C 1
ATOM 2847 O O . GLU A 1 387 ? 37.786 -8.944 -36.270 1.00 68.56 387 GLU A O 1
ATOM 2852 N N . GLU A 1 388 ? 39.484 -9.018 -37.725 1.00 65.50 388 GLU A N 1
ATOM 2853 C CA . GLU A 1 388 ? 39.963 -7.679 -37.367 1.00 65.50 388 GLU A CA 1
ATOM 2854 C C . GLU A 1 388 ? 38.910 -6.636 -37.758 1.00 65.50 388 GLU A C 1
ATOM 2856 O O . GLU A 1 388 ? 38.368 -6.668 -38.868 1.00 65.50 388 GLU A O 1
ATOM 2861 N N . PHE A 1 389 ? 38.630 -5.691 -36.854 1.00 73.75 389 PHE A N 1
ATOM 2862 C CA . PHE A 1 389 ? 37.693 -4.605 -37.122 1.00 73.75 389 PHE A CA 1
ATOM 2863 C C . PHE A 1 389 ? 38.038 -3.916 -38.452 1.00 73.75 389 PHE A C 1
ATOM 2865 O O . PHE A 1 389 ? 39.117 -3.341 -38.615 1.00 73.75 389 PHE A O 1
ATOM 2872 N N . SER A 1 390 ? 37.087 -3.925 -39.388 1.00 81.00 390 SER A N 1
ATOM 2873 C CA . SER A 1 390 ? 37.213 -3.268 -40.686 1.00 81.00 390 SER A CA 1
ATOM 2874 C C . SER A 1 390 ? 36.001 -2.381 -40.943 1.00 81.00 390 SER A C 1
ATOM 2876 O O . SER A 1 390 ? 34.943 -2.844 -41.369 1.00 81.00 390 SER A O 1
ATOM 2878 N N . GLY A 1 391 ? 36.171 -1.084 -40.716 1.00 89.12 391 GLY A N 1
ATOM 2879 C CA . GLY A 1 391 ? 35.181 -0.062 -41.014 1.00 89.12 391 GLY A CA 1
ATOM 2880 C C . GLY A 1 391 ? 35.463 0.734 -42.289 1.00 89.12 391 GLY A C 1
ATOM 2881 O O . GLY A 1 391 ? 36.428 0.503 -43.023 1.00 89.12 391 GLY A O 1
ATOM 2882 N N . SER A 1 392 ? 34.591 1.701 -42.564 1.00 93.94 392 SER A N 1
ATOM 2883 C CA . SER A 1 392 ? 34.689 2.606 -43.710 1.00 93.94 392 SER A CA 1
ATOM 2884 C C . SER A 1 392 ? 34.264 4.032 -43.359 1.00 93.94 392 SER A C 1
ATOM 2886 O O . SER A 1 392 ? 33.428 4.252 -42.484 1.00 93.94 392 SER A O 1
ATOM 2888 N N . LEU A 1 393 ? 34.830 5.014 -44.061 1.00 96.62 393 LEU A N 1
ATOM 2889 C CA . LEU A 1 393 ? 34.424 6.418 -44.001 1.00 96.62 393 LEU A CA 1
ATOM 2890 C C . LEU A 1 393 ? 34.009 6.865 -45.400 1.00 96.62 393 LEU A C 1
ATOM 2892 O O . LEU A 1 393 ? 34.825 6.926 -46.315 1.00 96.62 393 LEU A O 1
ATOM 2896 N N . GLU A 1 394 ? 32.733 7.180 -45.565 1.00 96.56 394 GLU A N 1
ATOM 2897 C CA . GLU A 1 394 ? 32.161 7.713 -46.792 1.00 96.56 394 GLU A CA 1
ATOM 2898 C C . GLU A 1 394 ? 31.943 9.220 -46.677 1.00 96.56 394 GLU A C 1
ATOM 2900 O O . GLU A 1 394 ? 31.307 9.716 -45.746 1.00 96.56 394 GLU A O 1
ATOM 2905 N N . VAL A 1 395 ? 32.450 9.956 -47.656 1.00 96.81 395 VAL A N 1
ATOM 2906 C CA . VAL A 1 395 ? 32.234 11.388 -47.810 1.00 96.81 395 VAL A CA 1
ATOM 2907 C C . VAL A 1 395 ? 31.095 11.613 -48.788 1.00 96.81 395 VAL A C 1
ATOM 2909 O O . VAL A 1 395 ? 31.120 11.088 -49.897 1.00 96.81 395 VAL A O 1
ATOM 2912 N N . LEU A 1 396 ? 30.136 12.454 -48.406 1.00 96.00 396 LEU A N 1
ATOM 2913 C CA . LEU A 1 396 ? 29.089 12.958 -49.285 1.00 96.00 396 LEU A CA 1
ATOM 2914 C C . LEU A 1 396 ? 29.284 14.458 -49.514 1.00 96.00 396 LEU A C 1
ATOM 2916 O O . LEU A 1 396 ? 28.939 15.293 -48.675 1.00 96.00 396 LEU A O 1
ATOM 2920 N N . LYS A 1 397 ? 29.826 14.810 -50.675 1.00 95.75 397 LYS A N 1
ATOM 2921 C CA . LYS A 1 397 ? 30.118 16.188 -51.054 1.00 95.75 397 LYS A CA 1
ATOM 2922 C C . LYS A 1 397 ? 28.952 16.840 -51.770 1.00 95.75 397 LYS A C 1
ATOM 2924 O O . LYS A 1 397 ? 28.482 16.344 -52.794 1.00 95.75 397 LYS A O 1
ATOM 2929 N N . LYS A 1 398 ? 28.532 18.005 -51.278 1.00 95.56 398 LYS A N 1
ATOM 2930 C CA . LYS A 1 398 ? 27.428 18.773 -51.864 1.00 95.56 398 LYS A CA 1
ATOM 2931 C C . LYS A 1 398 ? 27.762 20.250 -52.056 1.00 95.56 398 LYS A C 1
ATOM 2933 O O . LYS A 1 398 ? 28.667 20.815 -51.439 1.00 95.56 398 LYS A O 1
ATOM 2938 N N . ASP A 1 399 ? 27.006 20.875 -52.948 1.00 94.38 399 ASP A N 1
ATOM 2939 C CA . ASP A 1 399 ? 26.942 22.322 -53.106 1.00 94.38 399 ASP A CA 1
ATOM 2940 C C . ASP A 1 399 ? 26.179 22.921 -51.923 1.00 94.38 399 ASP A C 1
ATOM 2942 O O . ASP A 1 399 ? 25.050 22.520 -51.630 1.00 94.38 399 ASP A O 1
ATOM 2946 N N . ALA A 1 400 ? 26.771 23.912 -51.260 1.00 93.12 400 ALA A N 1
ATOM 2947 C CA . ALA A 1 400 ? 26.230 24.477 -50.030 1.00 93.12 400 ALA A CA 1
ATOM 2948 C C . ALA A 1 400 ? 24.821 25.072 -50.196 1.00 93.12 400 ALA A C 1
ATOM 2950 O O . ALA A 1 400 ? 24.048 25.060 -49.234 1.00 93.12 400 ALA A O 1
ATOM 2951 N N . LYS A 1 401 ? 24.472 25.569 -51.394 1.00 93.00 401 LYS A N 1
ATOM 2952 C CA . LYS A 1 401 ? 23.195 26.243 -51.674 1.00 93.00 401 LYS A CA 1
ATOM 2953 C C . LYS A 1 401 ? 22.155 25.292 -52.255 1.00 93.00 401 LYS A C 1
ATOM 2955 O O . LYS A 1 401 ? 21.035 25.222 -51.766 1.00 93.00 401 LYS A O 1
ATOM 2960 N N . THR A 1 402 ? 22.508 24.590 -53.323 1.00 94.19 402 THR A N 1
ATOM 2961 C CA . THR A 1 402 ? 21.590 23.737 -54.089 1.00 94.19 402 THR A CA 1
ATOM 2962 C C . THR A 1 402 ? 21.470 22.330 -53.515 1.00 94.19 402 THR A C 1
ATOM 2964 O O . THR A 1 402 ? 20.569 21.599 -53.918 1.00 94.19 402 THR A O 1
ATOM 2967 N N . LYS A 1 403 ? 22.383 21.940 -52.611 1.00 94.44 403 LYS A N 1
ATOM 2968 C CA . LYS A 1 403 ? 22.514 20.594 -52.030 1.00 94.44 403 LYS A CA 1
ATOM 2969 C C . LYS A 1 403 ? 22.731 19.478 -53.058 1.00 94.44 403 LYS A C 1
ATOM 2971 O O . LYS A 1 403 ? 22.658 18.300 -52.710 1.00 94.44 403 LYS A O 1
ATOM 2976 N N . ARG A 1 404 ? 23.025 19.838 -54.313 1.00 92.75 404 ARG A N 1
ATOM 2977 C CA . ARG A 1 404 ? 23.366 18.888 -55.374 1.00 92.75 404 ARG A CA 1
ATOM 2978 C C . ARG A 1 404 ? 24.749 18.283 -55.117 1.00 92.75 404 ARG A C 1
ATOM 2980 O O . ARG A 1 404 ? 25.603 18.994 -54.583 1.00 92.75 404 ARG A O 1
ATOM 2987 N N . PRO A 1 405 ? 24.984 17.019 -55.503 1.00 94.50 405 PRO A N 1
ATOM 2988 C CA . PRO A 1 405 ? 26.294 16.399 -55.360 1.00 94.50 405 PRO A CA 1
ATOM 2989 C C . PRO A 1 405 ? 27.403 17.124 -56.128 1.00 94.50 405 PRO A C 1
ATOM 2991 O O . PRO A 1 405 ? 27.153 17.672 -57.204 1.00 94.50 405 PRO A O 1
ATOM 2994 N N . LEU A 1 406 ? 28.624 17.101 -55.587 1.00 94.12 406 LEU A N 1
ATOM 2995 C CA . LEU A 1 406 ? 29.808 17.693 -56.212 1.00 94.12 406 LEU A CA 1
ATOM 2996 C C . LEU A 1 406 ? 30.868 16.646 -56.516 1.00 94.12 406 LEU A C 1
ATOM 2998 O O . LEU A 1 406 ? 31.437 16.050 -55.605 1.00 94.12 406 LEU A O 1
ATOM 3002 N N . ARG A 1 407 ? 31.176 16.502 -57.803 1.00 95.88 407 ARG A N 1
ATOM 3003 C CA . ARG A 1 407 ? 32.270 15.678 -58.315 1.00 95.88 407 ARG A CA 1
ATOM 3004 C C . ARG A 1 407 ? 33.594 16.435 -58.265 1.00 95.88 407 ARG A C 1
ATOM 3006 O O . ARG A 1 407 ? 33.636 17.580 -58.704 1.00 95.88 407 ARG A O 1
ATOM 3013 N N . GLY A 1 408 ? 34.666 15.761 -57.858 1.00 93.44 408 GLY A N 1
ATOM 3014 C CA . GLY A 1 408 ? 36.048 16.230 -57.978 1.00 93.44 408 GLY A CA 1
ATOM 3015 C C . GLY A 1 408 ? 36.634 16.911 -56.740 1.00 93.44 408 GLY A C 1
ATOM 3016 O O . GLY A 1 408 ? 37.745 17.412 -56.832 1.00 93.44 408 GLY A O 1
ATOM 3017 N N . ALA A 1 409 ? 35.935 16.937 -55.601 1.00 95.88 409 ALA A N 1
ATOM 3018 C CA . ALA A 1 409 ? 36.535 17.377 -54.340 1.00 95.88 409 ALA A CA 1
ATOM 3019 C C . ALA A 1 409 ? 37.446 16.267 -53.805 1.00 95.88 409 ALA A C 1
ATOM 3021 O O . ALA A 1 409 ? 37.048 15.102 -53.841 1.00 95.88 409 ALA A O 1
ATOM 3022 N N . VAL A 1 410 ? 38.641 16.609 -53.321 1.00 97.50 410 VAL A N 1
ATOM 3023 C CA . VAL A 1 410 ? 39.660 15.636 -52.898 1.00 97.50 410 VAL A CA 1
ATOM 3024 C C . VAL A 1 410 ? 39.817 15.658 -51.385 1.00 97.50 410 VAL A C 1
ATOM 3026 O O . VAL A 1 410 ? 39.962 16.724 -50.786 1.00 97.50 410 VAL A O 1
ATOM 3029 N N . PHE A 1 411 ? 39.811 14.472 -50.782 1.00 97.50 411 PHE A N 1
ATOM 3030 C CA . PHE A 1 411 ? 39.930 14.280 -49.341 1.00 97.50 411 PHE A CA 1
ATOM 3031 C C . PHE A 1 411 ? 41.077 13.351 -48.964 1.00 97.50 411 PHE A C 1
ATOM 3033 O O . PHE A 1 411 ? 41.470 12.479 -49.734 1.00 97.50 411 PHE A O 1
ATOM 3040 N N . GLU A 1 412 ? 41.538 13.480 -47.729 1.00 97.19 412 GLU A N 1
ATOM 3041 C CA . GLU A 1 412 ? 42.451 12.553 -47.060 1.00 97.19 412 GLU A CA 1
ATOM 3042 C C . GLU A 1 412 ? 41.935 12.225 -45.650 1.00 97.19 412 GLU A C 1
ATOM 3044 O O . GLU A 1 412 ? 41.224 13.030 -45.037 1.00 97.19 412 GLU A O 1
ATOM 3049 N N . VAL A 1 413 ? 42.288 11.043 -45.136 1.00 97.50 413 VAL A N 1
ATOM 3050 C CA . VAL A 1 413 ? 41.925 10.590 -43.783 1.00 97.50 413 VAL A CA 1
ATOM 3051 C C . VAL A 1 413 ? 43.178 10.399 -42.940 1.00 97.50 413 VAL A C 1
ATOM 3053 O O . VAL A 1 413 ? 44.105 9.676 -43.322 1.00 97.50 413 VAL A O 1
ATOM 3056 N N . TRP A 1 414 ? 43.161 11.014 -41.762 1.00 97.06 414 TRP A N 1
ATOM 3057 C CA . TRP A 1 414 ? 44.202 10.941 -40.742 1.00 97.06 414 TRP A CA 1
ATOM 3058 C C . TRP A 1 414 ? 43.656 10.255 -39.491 1.00 97.06 414 TRP A C 1
ATOM 3060 O O . TRP A 1 414 ? 42.535 10.538 -39.082 1.00 97.06 414 TRP A O 1
ATOM 3070 N N . LYS A 1 415 ? 44.426 9.351 -38.891 1.00 96.12 415 LYS A N 1
ATOM 3071 C CA . LYS A 1 415 ? 44.125 8.701 -37.613 1.00 96.12 415 LYS A CA 1
ATOM 3072 C C . LYS A 1 415 ? 44.728 9.542 -36.490 1.00 96.12 415 LYS A C 1
ATOM 3074 O O . LYS A 1 415 ? 45.910 9.870 -36.549 1.00 96.12 415 LYS A O 1
ATOM 3079 N N . GLU A 1 416 ? 43.909 9.873 -35.499 1.00 95.75 416 GLU A N 1
ATOM 3080 C CA . GLU A 1 416 ? 44.335 10.535 -34.265 1.00 95.75 416 GLU A CA 1
ATOM 3081 C C . GLU A 1 416 ? 45.239 9.588 -33.473 1.00 95.75 416 GLU A C 1
ATOM 3083 O O . GLU A 1 416 ? 44.814 8.491 -33.095 1.00 95.75 416 GLU A O 1
ATOM 3088 N N . THR A 1 417 ? 46.485 9.996 -33.241 1.00 93.06 417 THR A N 1
ATOM 3089 C CA . THR A 1 417 ? 47.493 9.147 -32.580 1.00 93.06 417 THR A CA 1
ATOM 3090 C C . THR A 1 417 ? 48.251 9.836 -31.453 1.00 93.06 417 THR A C 1
ATOM 3092 O O . THR A 1 417 ? 49.042 9.180 -30.778 1.00 93.06 417 THR A O 1
ATOM 3095 N N . ASN A 1 418 ? 48.053 11.138 -31.242 1.00 88.12 418 ASN A N 1
ATOM 3096 C CA . ASN A 1 418 ? 48.872 11.932 -30.323 1.00 88.12 418 ASN A CA 1
ATOM 3097 C C . ASN A 1 418 ? 48.083 12.480 -29.114 1.00 88.12 418 ASN A C 1
ATOM 3099 O O . ASN A 1 418 ? 48.694 12.951 -28.155 1.00 88.12 418 ASN A O 1
ATOM 3103 N N . GLY A 1 419 ? 46.749 12.398 -29.133 1.00 86.38 419 GLY A N 1
ATOM 3104 C CA . GLY A 1 419 ? 45.861 12.829 -28.051 1.00 86.38 419 GLY A CA 1
ATOM 3105 C C . GLY A 1 419 ? 45.672 14.347 -27.945 1.00 86.38 419 GLY A C 1
ATOM 3106 O O . GLY A 1 419 ? 45.088 14.821 -26.969 1.00 86.38 419 GLY A O 1
ATOM 3107 N N . THR A 1 420 ? 46.158 15.121 -28.916 1.00 88.19 420 THR A N 1
ATOM 3108 C CA . THR A 1 420 ? 46.047 16.584 -28.969 1.00 88.19 420 THR A CA 1
ATOM 3109 C C . THR A 1 420 ? 44.814 16.971 -29.782 1.00 88.19 420 THR A C 1
ATOM 3111 O O . THR A 1 420 ? 44.692 16.556 -30.928 1.00 88.19 420 THR A O 1
ATOM 3114 N N . PRO A 1 421 ? 43.897 17.800 -29.252 1.00 88.56 421 PRO A N 1
ATOM 3115 C CA . PRO A 1 421 ? 42.710 18.202 -29.999 1.00 88.56 421 PRO A CA 1
ATOM 3116 C C . PRO A 1 421 ? 43.030 18.888 -31.337 1.00 88.56 421 PRO A C 1
ATOM 3118 O O . PRO A 1 421 ? 43.690 19.928 -31.374 1.00 88.56 421 PRO A O 1
ATOM 3121 N N . GLY A 1 422 ? 42.459 18.350 -32.418 1.00 90.50 422 GLY A N 1
ATOM 3122 C CA . GLY A 1 422 ? 42.569 18.883 -33.774 1.00 90.50 422 GLY A CA 1
ATOM 3123 C C . GLY A 1 422 ? 43.734 18.284 -34.563 1.00 90.50 422 GLY A C 1
ATOM 3124 O O . GLY A 1 422 ? 44.782 17.977 -34.010 1.00 90.50 422 GLY A O 1
ATOM 3125 N N . LEU A 1 423 ? 43.558 18.174 -35.882 1.00 93.75 423 LEU A N 1
ATOM 3126 C CA . LEU A 1 423 ? 44.513 17.509 -36.770 1.00 93.75 423 LEU A CA 1
ATOM 3127 C C . LEU A 1 423 ? 45.906 18.167 -36.757 1.00 93.75 423 LEU A C 1
ATOM 3129 O O . LEU A 1 423 ? 46.060 19.313 -37.188 1.00 93.75 423 LEU A O 1
ATOM 3133 N N . GLN A 1 424 ? 46.926 17.403 -36.365 1.00 94.62 424 GLN A N 1
ATOM 3134 C CA . GLN A 1 424 ? 48.337 17.782 -36.429 1.00 94.62 424 GLN A CA 1
ATOM 3135 C C . GLN A 1 424 ? 49.007 17.133 -37.648 1.00 94.62 424 GLN A C 1
ATOM 3137 O O . GLN A 1 424 ? 49.329 15.952 -37.633 1.00 94.62 424 GLN A O 1
ATOM 3142 N N . THR A 1 425 ? 49.264 17.889 -38.721 1.00 90.50 425 THR A N 1
ATOM 3143 C CA . THR A 1 425 ? 49.850 17.319 -39.959 1.00 90.50 425 THR A CA 1
ATOM 3144 C C . THR A 1 425 ? 51.383 17.368 -40.022 1.00 90.50 425 THR A C 1
ATOM 3146 O O . THR A 1 425 ? 51.965 16.894 -40.994 1.00 90.50 425 THR A O 1
ATOM 3149 N N . VAL A 1 426 ? 52.052 18.011 -39.056 1.00 86.88 426 VAL A N 1
ATOM 3150 C CA . VAL A 1 426 ? 53.515 18.216 -39.028 1.00 86.88 426 VAL A CA 1
ATOM 3151 C C . VAL A 1 426 ? 54.062 18.169 -37.596 1.00 86.88 426 VAL A C 1
ATOM 3153 O O . VAL A 1 426 ? 53.339 18.448 -36.645 1.00 86.88 426 VAL A O 1
ATOM 3156 N N . GLY A 1 427 ? 55.359 17.881 -37.446 1.00 84.81 427 GLY A N 1
ATOM 3157 C CA . GLY A 1 427 ? 56.049 17.825 -36.149 1.00 84.81 427 GLY A CA 1
ATOM 3158 C C . GLY A 1 427 ? 56.193 16.406 -35.584 1.00 84.81 427 GLY A C 1
ATOM 3159 O O . GLY A 1 427 ? 55.692 15.445 -36.157 1.00 84.81 427 GLY A O 1
ATOM 3160 N N . ILE A 1 428 ? 56.907 16.273 -34.458 1.00 77.25 428 ILE A N 1
ATOM 3161 C CA . ILE A 1 428 ? 57.204 14.970 -33.823 1.00 77.25 428 ILE A CA 1
ATOM 3162 C C . ILE A 1 428 ? 55.954 14.259 -33.273 1.00 77.25 428 ILE A C 1
ATOM 3164 O O . ILE A 1 428 ? 55.962 13.044 -33.124 1.00 77.25 428 ILE A O 1
ATOM 3168 N N . ASN A 1 429 ? 54.879 15.014 -33.036 1.00 84.44 429 ASN A N 1
ATOM 3169 C CA . ASN A 1 429 ? 53.591 14.517 -32.556 1.00 84.44 429 ASN A CA 1
ATOM 3170 C C . ASN A 1 429 ? 52.511 14.583 -33.651 1.00 84.44 429 ASN A C 1
ATOM 3172 O O . ASN A 1 429 ? 51.347 14.759 -33.323 1.00 84.44 429 ASN A O 1
ATOM 3176 N N . ALA A 1 430 ? 52.868 14.533 -34.938 1.00 88.25 430 ALA A N 1
ATOM 3177 C CA . ALA A 1 430 ? 51.870 14.544 -36.009 1.00 88.25 430 ALA A CA 1
ATOM 3178 C C . ALA A 1 430 ? 50.950 13.310 -35.941 1.00 88.25 430 ALA A C 1
ATOM 3180 O O . ALA A 1 430 ? 51.382 12.218 -35.567 1.00 88.25 430 ALA A O 1
ATOM 3181 N N . ASP A 1 431 ? 49.691 13.491 -36.327 1.00 95.31 431 ASP A N 1
ATOM 3182 C CA . ASP A 1 431 ? 48.757 12.402 -36.603 1.00 95.31 431 ASP A CA 1
ATOM 3183 C C . ASP A 1 431 ? 49.217 11.573 -37.805 1.00 95.31 431 ASP A C 1
ATOM 3185 O O . ASP A 1 431 ? 50.013 12.021 -38.636 1.00 95.31 431 ASP A O 1
ATOM 3189 N N . VAL A 1 432 ? 48.694 10.353 -37.935 1.00 94.62 432 VAL A N 1
ATOM 3190 C CA . VAL A 1 432 ? 49.089 9.441 -39.017 1.00 94.62 432 VAL A CA 1
ATOM 3191 C C . VAL A 1 432 ? 48.094 9.523 -40.167 1.00 94.62 432 VAL A C 1
ATOM 3193 O O . VAL A 1 432 ? 46.931 9.157 -40.020 1.00 94.62 432 VAL A O 1
ATOM 3196 N N . MET A 1 433 ? 48.539 9.934 -41.354 1.00 95.19 433 MET A N 1
ATOM 3197 C CA . MET A 1 433 ? 47.721 9.811 -42.564 1.00 95.19 433 MET A CA 1
ATOM 3198 C C . MET A 1 433 ? 47.559 8.330 -42.923 1.00 95.19 433 MET A C 1
ATOM 3200 O O . MET A 1 433 ? 48.533 7.661 -43.262 1.00 95.19 433 MET A O 1
ATOM 3204 N N . VAL A 1 434 ? 46.329 7.821 -42.880 1.00 94.81 434 VAL A N 1
ATOM 3205 C CA . VAL A 1 434 ? 46.037 6.400 -43.141 1.00 94.81 434 VAL A CA 1
ATOM 3206 C C . VAL A 1 434 ? 45.487 6.151 -44.540 1.00 94.81 434 VAL A C 1
ATOM 3208 O O . VAL A 1 434 ? 45.629 5.048 -45.068 1.00 94.81 434 VAL A O 1
ATOM 3211 N N . LYS A 1 435 ? 44.869 7.161 -45.166 1.00 93.94 435 LYS A N 1
ATOM 3212 C CA . LYS A 1 435 ? 44.401 7.077 -46.554 1.00 93.94 435 LYS A CA 1
ATOM 3213 C C . LYS A 1 435 ? 44.614 8.410 -47.280 1.00 93.94 435 LYS A C 1
ATOM 3215 O O . LYS A 1 435 ? 44.007 9.409 -46.887 1.00 93.94 435 LYS A O 1
ATOM 3220 N N . PRO A 1 436 ? 45.431 8.440 -48.344 1.00 90.56 436 PRO A N 1
ATOM 3221 C CA . PRO A 1 436 ? 45.638 9.648 -49.132 1.00 90.56 436 PRO A CA 1
ATOM 3222 C C . PRO A 1 436 ? 44.538 9.846 -50.188 1.00 90.56 436 PRO A C 1
ATOM 3224 O O . PRO A 1 436 ? 44.024 8.876 -50.742 1.00 90.56 436 PRO A O 1
ATOM 3227 N N . GLY A 1 437 ? 44.244 11.113 -50.493 1.00 82.75 437 GLY A N 1
ATOM 3228 C CA . GLY A 1 437 ? 43.704 11.602 -51.769 1.00 82.75 437 GLY A CA 1
ATOM 3229 C C . GLY A 1 437 ? 42.627 10.762 -52.466 1.00 82.75 437 GLY A C 1
ATOM 3230 O O . GLY A 1 437 ? 42.919 10.047 -53.422 1.00 82.75 437 GLY A O 1
ATOM 3231 N N . CYS A 1 438 ? 41.368 10.938 -52.074 1.00 94.00 438 CYS A N 1
ATOM 3232 C CA . CYS A 1 438 ? 40.201 10.368 -52.745 1.00 94.00 438 CYS A CA 1
ATOM 3233 C C . CYS A 1 438 ? 39.293 11.477 -53.293 1.00 94.00 438 CYS A C 1
ATOM 3235 O O . CYS A 1 438 ? 38.875 12.369 -52.554 1.00 94.00 438 CYS A O 1
ATOM 3237 N N . ALA A 1 439 ? 39.016 11.427 -54.600 1.00 95.94 439 ALA A N 1
ATOM 3238 C CA . ALA A 1 439 ? 38.194 12.407 -55.303 1.00 95.94 439 ALA A CA 1
ATOM 3239 C C . ALA A 1 439 ? 36.731 11.956 -55.375 1.00 95.94 439 ALA A C 1
ATOM 3241 O O . ALA A 1 439 ? 36.450 10.804 -55.705 1.00 95.94 439 ALA A O 1
ATOM 3242 N N . THR A 1 440 ? 35.795 12.866 -55.121 1.00 95.31 440 THR A N 1
ATOM 3243 C CA . THR A 1 440 ? 34.363 12.558 -55.176 1.00 95.31 440 THR A CA 1
ATOM 3244 C C . THR A 1 440 ? 33.889 12.283 -56.603 1.00 95.31 440 THR A C 1
ATOM 3246 O O . THR A 1 440 ? 34.277 12.967 -57.555 1.00 95.31 440 THR A O 1
ATOM 3249 N N . ASP A 1 441 ? 33.026 11.285 -56.765 1.00 93.06 441 ASP A N 1
ATOM 3250 C CA . ASP A 1 441 ? 32.483 10.851 -58.051 1.00 93.06 441 ASP A CA 1
ATOM 3251 C C . ASP A 1 441 ? 31.269 11.689 -58.518 1.00 93.06 441 ASP A C 1
ATOM 3253 O O . ASP A 1 441 ? 30.961 12.751 -57.977 1.00 93.06 441 ASP A O 1
ATOM 3257 N N . GLY A 1 442 ? 30.563 11.234 -59.562 1.00 89.00 442 GLY A N 1
ATOM 3258 C CA . GLY A 1 442 ? 29.365 11.907 -60.086 1.00 89.00 442 GLY A CA 1
ATOM 3259 C C . GLY A 1 442 ? 28.175 11.960 -59.115 1.00 89.00 442 GLY A C 1
ATOM 3260 O O . GLY A 1 442 ? 27.313 12.825 -59.270 1.00 89.00 442 GLY A O 1
ATOM 3261 N N . ALA A 1 443 ? 28.140 11.082 -58.110 1.00 91.44 443 ALA A N 1
ATOM 3262 C CA . ALA A 1 443 ? 27.180 11.107 -57.010 1.00 91.44 443 ALA A CA 1
ATOM 3263 C C . ALA A 1 443 ? 27.683 11.941 -55.819 1.00 91.44 443 ALA A C 1
ATOM 3265 O O . ALA A 1 443 ? 27.001 12.022 -54.796 1.00 91.44 443 ALA A O 1
ATOM 3266 N N . GLY A 1 444 ? 28.841 12.599 -55.958 1.00 92.88 444 GLY A N 1
ATOM 3267 C CA . GLY A 1 444 ? 29.497 13.367 -54.907 1.00 92.88 444 GLY A CA 1
ATOM 3268 C C . GLY A 1 444 ? 30.073 12.491 -53.803 1.00 92.88 444 GLY A C 1
ATOM 3269 O O . GLY A 1 444 ? 30.299 12.996 -52.707 1.00 92.88 444 GLY A O 1
ATOM 3270 N N . VAL A 1 445 ? 30.288 11.201 -54.067 1.00 93.06 445 VAL A N 1
ATOM 3271 C CA . VAL A 1 445 ? 30.715 10.228 -53.065 1.00 93.06 445 VAL A CA 1
ATOM 3272 C C . VAL A 1 445 ? 32.186 9.883 -53.242 1.00 93.06 445 VAL A C 1
ATOM 3274 O O . VAL A 1 445 ? 32.690 9.771 -54.356 1.00 93.06 445 VAL A O 1
ATOM 3277 N N . CYS A 1 446 ? 32.882 9.720 -52.126 1.00 93.44 446 CYS A N 1
ATOM 3278 C CA . CYS A 1 446 ? 34.205 9.116 -52.056 1.00 93.44 446 CYS A CA 1
ATOM 3279 C C . CYS A 1 446 ? 34.258 8.254 -50.787 1.00 93.44 446 CYS A C 1
ATOM 3281 O O . CYS A 1 446 ? 33.764 8.679 -49.744 1.00 93.44 446 CYS A O 1
ATOM 3283 N N . THR A 1 447 ? 34.854 7.064 -50.857 1.00 94.88 447 THR A N 1
ATOM 3284 C CA . THR A 1 447 ? 34.857 6.104 -49.743 1.00 94.88 447 THR A CA 1
ATOM 3285 C C . THR A 1 447 ? 36.275 5.672 -49.395 1.00 94.88 447 THR A C 1
ATOM 3287 O O . THR A 1 447 ? 37.046 5.259 -50.259 1.00 94.88 447 THR A O 1
ATOM 3290 N N . PHE A 1 448 ? 36.590 5.707 -48.104 1.00 95.88 448 PHE A N 1
ATOM 3291 C CA . PHE A 1 448 ? 37.819 5.200 -47.517 1.00 95.88 448 PHE A CA 1
ATOM 3292 C C . PHE A 1 448 ? 37.538 3.886 -46.793 1.00 95.88 448 PHE A C 1
ATOM 3294 O O . PHE A 1 448 ? 36.825 3.864 -45.793 1.00 95.88 448 PHE A O 1
ATOM 3301 N N . ALA A 1 449 ? 38.105 2.794 -47.297 1.00 91.44 449 ALA A N 1
ATOM 3302 C CA . ALA A 1 449 ? 38.039 1.472 -46.685 1.00 91.44 449 ALA A CA 1
ATOM 3303 C C . ALA A 1 449 ? 39.299 0.651 -47.047 1.00 91.44 449 ALA A C 1
ATOM 3305 O O . ALA A 1 449 ? 39.999 0.986 -48.013 1.00 91.44 449 ALA A O 1
ATOM 3306 N N . PRO A 1 450 ? 39.631 -0.402 -46.285 1.00 91.25 450 PRO A N 1
ATOM 3307 C CA . PRO A 1 450 ? 39.209 -0.617 -44.899 1.00 91.25 450 PRO A CA 1
ATOM 3308 C C . PRO A 1 450 ? 39.878 0.400 -43.955 1.00 91.25 450 PRO A C 1
ATOM 3310 O O . PRO A 1 450 ? 40.931 0.957 -44.295 1.00 91.25 450 PRO A O 1
ATOM 3313 N N . LEU A 1 451 ? 39.259 0.651 -42.801 1.00 91.38 451 LEU A N 1
ATOM 3314 C CA . LEU A 1 451 ? 39.783 1.450 -41.691 1.00 91.38 451 LEU A CA 1
ATOM 3315 C C . LEU A 1 451 ? 39.653 0.657 -40.385 1.00 91.38 451 LEU A C 1
ATOM 3317 O O . LEU A 1 451 ? 38.600 0.095 -40.108 1.00 91.38 451 LEU A O 1
ATOM 3321 N N . GLU A 1 452 ? 40.703 0.649 -39.571 1.00 90.38 452 GLU A N 1
ATOM 3322 C CA . GLU A 1 452 ? 40.679 0.047 -38.232 1.00 90.38 452 GLU A CA 1
ATOM 3323 C C . GLU A 1 452 ? 39.789 0.848 -37.266 1.00 90.38 452 GLU A C 1
ATOM 3325 O O . GLU A 1 452 ? 39.384 1.979 -37.559 1.00 90.38 452 GLU A O 1
ATOM 3330 N N . ALA A 1 453 ? 39.537 0.313 -36.070 1.00 88.69 453 ALA A N 1
ATOM 3331 C CA . ALA A 1 453 ? 38.869 1.073 -35.024 1.00 88.69 453 ALA A CA 1
ATOM 3332 C C . ALA A 1 453 ? 39.776 2.232 -34.574 1.00 88.69 453 ALA A C 1
ATOM 3334 O O . ALA A 1 453 ? 40.999 2.092 -34.451 1.00 88.69 453 ALA A O 1
ATOM 3335 N N . GLY A 1 454 ? 39.191 3.404 -34.351 1.00 92.75 454 GLY A N 1
ATOM 3336 C CA . GLY A 1 454 ? 39.920 4.589 -33.923 1.00 92.75 454 GLY A CA 1
ATOM 3337 C C . GLY A 1 454 ? 39.173 5.899 -34.139 1.00 92.75 454 GLY A C 1
ATOM 3338 O O . GLY A 1 454 ? 38.039 5.946 -34.616 1.00 92.75 454 GLY A O 1
ATOM 3339 N N . SER A 1 455 ? 39.850 6.985 -33.780 1.00 95.81 455 SER A N 1
ATOM 3340 C CA . SER A 1 455 ? 39.401 8.353 -34.032 1.00 95.81 455 SER A CA 1
ATOM 3341 C C . SER A 1 455 ? 40.099 8.904 -35.271 1.00 95.81 455 SER A C 1
ATOM 3343 O O . SER A 1 455 ? 41.307 8.741 -35.428 1.00 95.81 455 SER A O 1
ATOM 3345 N N . TYR A 1 456 ? 39.344 9.566 -36.143 1.00 96.88 456 TYR A N 1
ATOM 3346 C CA . TYR A 1 456 ? 39.820 10.022 -37.446 1.00 96.88 456 TYR A CA 1
ATOM 3347 C C . TYR A 1 456 ? 39.526 11.500 -37.701 1.00 96.88 456 TYR A C 1
ATOM 3349 O O . TYR A 1 456 ? 38.503 12.027 -37.275 1.00 96.88 456 TYR A O 1
ATOM 3357 N N . TYR A 1 457 ? 40.374 12.158 -38.482 1.00 97.50 457 TYR A N 1
ATOM 3358 C CA . TYR A 1 457 ? 40.100 13.453 -39.090 1.00 97.50 457 TYR A CA 1
ATOM 3359 C C . TYR A 1 457 ? 40.000 13.296 -40.603 1.00 97.50 457 TYR A C 1
ATOM 3361 O O . TYR A 1 457 ? 40.863 12.696 -41.244 1.00 97.50 457 TYR A O 1
ATOM 3369 N N . LEU A 1 458 ? 38.955 13.878 -41.179 1.00 97.38 458 LEU A N 1
ATOM 3370 C CA . LEU A 1 458 ? 38.790 14.030 -42.616 1.00 97.38 458 LEU A CA 1
ATOM 3371 C C . LEU A 1 458 ? 39.270 15.426 -43.014 1.00 97.38 458 LEU A C 1
ATOM 3373 O O . LEU A 1 458 ? 38.768 16.412 -42.474 1.00 97.38 458 LEU A O 1
ATOM 3377 N N . ARG A 1 459 ? 40.201 15.531 -43.963 1.00 96.75 459 ARG A N 1
ATOM 3378 C CA . ARG A 1 459 ? 40.692 16.820 -44.465 1.00 96.75 459 ARG A CA 1
ATOM 3379 C C . ARG A 1 459 ? 40.395 16.985 -45.948 1.00 96.75 459 ARG A C 1
ATOM 3381 O O . ARG A 1 459 ? 40.752 16.131 -46.750 1.00 96.75 459 ARG A O 1
ATOM 3388 N N . GLU A 1 460 ? 39.756 18.093 -46.308 1.00 96.81 460 GLU A N 1
ATOM 3389 C CA . GLU A 1 460 ? 39.563 18.495 -47.702 1.00 96.81 460 GLU A CA 1
ATOM 3390 C C . GLU A 1 460 ? 40.831 19.180 -48.221 1.00 96.81 460 GLU A C 1
ATOM 3392 O O . GLU A 1 460 ? 41.283 20.196 -47.683 1.00 96.81 460 GLU A O 1
ATOM 3397 N N . THR A 1 461 ? 41.434 18.611 -49.258 1.00 95.88 461 THR A N 1
ATOM 3398 C CA . THR A 1 461 ? 42.697 19.098 -49.823 1.00 95.88 461 THR A CA 1
ATOM 3399 C C . THR A 1 461 ? 42.494 19.886 -51.105 1.00 95.88 461 THR A C 1
ATOM 3401 O O . THR A 1 461 ? 43.303 20.766 -51.390 1.00 95.88 461 THR A O 1
ATOM 3404 N N . ASP A 1 462 ? 41.432 19.591 -51.856 1.00 95.19 462 ASP A N 1
ATOM 3405 C CA . ASP A 1 462 ? 41.134 20.252 -53.125 1.00 95.19 462 ASP A CA 1
ATOM 3406 C C . ASP A 1 462 ? 39.627 20.291 -53.408 1.00 95.19 462 ASP A C 1
ATOM 3408 O O . ASP A 1 462 ? 38.865 19.459 -52.908 1.00 95.19 462 ASP A O 1
ATOM 3412 N N . VAL A 1 463 ? 39.200 21.252 -54.224 1.00 93.62 463 VAL A N 1
ATOM 3413 C CA . VAL A 1 463 ? 37.796 21.471 -54.588 1.00 93.62 463 VAL A CA 1
ATOM 3414 C C . VAL A 1 463 ? 37.597 21.477 -56.102 1.00 93.62 463 VAL A C 1
ATOM 3416 O O . VAL A 1 463 ? 38.517 21.804 -56.846 1.00 93.62 463 VAL A O 1
ATOM 3419 N N . PRO A 1 464 ? 36.382 21.177 -56.593 1.00 89.69 464 PRO A N 1
ATOM 3420 C CA . PRO A 1 464 ? 36.079 21.268 -58.016 1.00 89.69 464 PRO A CA 1
ATOM 3421 C C . PRO A 1 464 ? 36.181 22.707 -58.537 1.00 89.69 464 PRO A C 1
ATOM 3423 O O . PRO A 1 464 ? 35.965 23.666 -57.794 1.00 89.69 464 PRO A O 1
ATOM 3426 N N . GLU A 1 465 ? 36.405 22.859 -59.844 1.00 87.69 465 GLU A N 1
ATOM 3427 C CA . GLU A 1 465 ? 36.440 24.164 -60.513 1.00 87.69 465 GLU A CA 1
ATOM 3428 C C . GLU A 1 465 ? 35.188 25.011 -60.202 1.00 87.69 465 GLU A C 1
ATOM 3430 O O . GLU A 1 465 ? 34.047 24.537 -60.259 1.00 87.69 465 GLU A O 1
ATOM 3435 N N . GLY A 1 466 ? 35.404 26.286 -59.865 1.00 89.50 466 GLY A N 1
ATOM 3436 C CA . GLY A 1 466 ? 34.340 27.230 -59.516 1.00 89.50 466 GLY A CA 1
ATOM 3437 C C . GLY A 1 466 ? 33.804 27.104 -58.085 1.00 89.50 466 GLY A C 1
ATOM 3438 O O . GLY A 1 466 ? 32.768 27.702 -57.781 1.00 89.50 466 GLY A O 1
ATOM 3439 N N . TYR A 1 467 ? 34.476 26.347 -57.212 1.00 92.50 467 TYR A N 1
ATOM 3440 C CA . TYR A 1 467 ? 34.213 26.281 -55.772 1.00 92.50 467 TYR A CA 1
ATOM 3441 C C . TYR A 1 467 ? 35.396 26.811 -54.961 1.00 92.50 467 TYR A C 1
ATOM 3443 O O . TYR A 1 467 ? 36.538 26.780 -55.407 1.00 92.50 467 TYR A O 1
ATOM 3451 N N . VAL A 1 468 ? 35.110 27.290 -53.750 1.00 92.94 468 VAL A N 1
ATOM 3452 C CA . VAL A 1 468 ? 36.123 27.788 -52.813 1.00 92.94 468 VAL A CA 1
ATOM 3453 C C . VAL A 1 468 ? 36.470 26.692 -51.812 1.00 92.94 468 VAL A C 1
ATOM 3455 O O . VAL A 1 468 ? 35.577 26.149 -51.156 1.00 92.94 468 VAL A O 1
ATOM 3458 N N . LEU A 1 469 ? 37.764 26.400 -51.672 1.00 92.25 469 LEU A N 1
ATOM 3459 C CA . LEU A 1 469 ? 38.291 25.527 -50.624 1.00 92.25 469 LEU A CA 1
ATOM 3460 C C . LEU A 1 469 ? 38.145 26.232 -49.264 1.00 92.25 469 LEU A C 1
ATOM 3462 O O . LEU A 1 469 ? 38.688 27.330 -49.106 1.00 92.25 469 LEU A O 1
ATOM 3466 N N . PRO A 1 470 ? 37.406 25.661 -48.293 1.00 89.25 470 PRO A N 1
ATOM 3467 C CA . PRO A 1 470 ? 37.109 26.346 -47.039 1.00 89.25 470 PRO A CA 1
ATOM 3468 C C . PRO A 1 470 ? 38.371 26.651 -46.216 1.00 89.25 470 PRO A C 1
ATOM 3470 O O . PRO A 1 470 ? 39.409 25.999 -46.345 1.00 89.25 470 PRO A O 1
ATOM 3473 N N . GLU A 1 471 ? 38.282 27.662 -45.344 1.00 88.19 471 GLU A N 1
ATOM 3474 C CA . GLU A 1 471 ? 39.351 27.976 -44.383 1.00 88.19 471 GLU A CA 1
ATOM 3475 C C . GLU A 1 471 ? 39.499 26.857 -43.345 1.00 88.19 471 GLU A C 1
ATOM 3477 O O . GLU A 1 471 ? 40.609 26.380 -43.109 1.00 88.19 471 GLU A O 1
ATOM 3482 N N . ASN A 1 472 ? 38.380 26.377 -42.785 1.00 90.50 472 ASN A N 1
ATOM 3483 C CA . ASN A 1 472 ? 38.368 25.154 -41.988 1.00 90.50 472 ASN A CA 1
ATOM 3484 C C . ASN A 1 472 ? 38.140 23.942 -42.895 1.00 90.50 472 ASN A C 1
ATOM 3486 O O . ASN A 1 472 ? 37.032 23.710 -43.376 1.00 90.50 472 ASN A O 1
ATOM 3490 N N . ARG A 1 473 ? 39.210 23.181 -43.115 1.00 93.50 473 ARG A N 1
ATOM 3491 C CA . ARG A 1 473 ? 39.238 22.031 -44.030 1.00 93.50 473 ARG A CA 1
ATOM 3492 C C . ARG A 1 473 ? 39.089 20.696 -43.320 1.00 93.50 473 ARG A C 1
ATOM 3494 O O . ARG A 1 473 ? 39.080 19.670 -43.989 1.00 93.50 473 ARG A O 1
ATOM 3501 N N . VAL A 1 474 ? 39.045 20.696 -41.989 1.00 95.81 474 VAL A N 1
ATOM 3502 C CA . VAL A 1 474 ? 39.141 19.487 -41.172 1.00 95.81 474 VAL A CA 1
ATOM 3503 C C . VAL A 1 474 ? 37.801 19.205 -40.505 1.00 95.81 474 VAL A C 1
ATOM 3505 O O . VAL A 1 474 ? 37.216 20.072 -39.862 1.00 95.81 474 VAL A O 1
ATOM 3508 N N . THR A 1 475 ? 37.330 17.969 -40.639 1.00 95.62 475 THR A N 1
ATOM 3509 C CA . THR A 1 475 ? 36.157 17.438 -39.941 1.00 95.62 475 THR A CA 1
ATOM 3510 C C . THR A 1 475 ? 36.599 16.307 -39.018 1.00 95.62 475 THR A C 1
ATOM 3512 O O . THR A 1 475 ? 37.174 15.326 -39.482 1.00 95.62 475 THR A O 1
ATOM 3515 N N . GLY A 1 476 ? 36.342 16.436 -37.717 1.00 93.69 476 GLY A N 1
ATOM 3516 C CA . GLY A 1 476 ? 36.673 15.427 -36.708 1.00 93.69 476 GLY A CA 1
ATOM 3517 C C . GLY A 1 476 ? 36.999 16.026 -35.330 1.00 93.69 476 GLY A C 1
ATOM 3518 O O . GLY A 1 476 ? 36.916 17.246 -35.176 1.00 93.69 476 GLY A O 1
ATOM 3519 N N . PRO A 1 477 ? 37.361 15.187 -34.340 1.00 94.44 477 PRO A N 1
ATOM 3520 C CA . PRO A 1 477 ? 37.588 13.748 -34.484 1.00 94.44 477 PRO A CA 1
ATOM 3521 C C . PRO A 1 477 ? 36.284 12.970 -34.723 1.00 94.44 477 PRO A C 1
ATOM 3523 O O . PRO A 1 477 ? 35.244 13.255 -34.137 1.00 94.44 477 PRO A O 1
ATOM 3526 N N . LEU A 1 478 ? 36.347 11.993 -35.621 1.00 95.44 478 LEU A N 1
ATOM 3527 C CA . LEU A 1 478 ? 35.273 11.089 -36.009 1.00 95.44 478 LEU A CA 1
ATOM 3528 C C . LEU A 1 478 ? 35.586 9.711 -35.437 1.00 95.44 478 LEU A C 1
ATOM 3530 O O . LEU A 1 478 ? 36.588 9.103 -35.806 1.00 95.44 478 LEU A O 1
ATOM 3534 N N . ARG A 1 479 ? 34.748 9.228 -34.527 1.00 94.12 479 ARG A N 1
ATOM 3535 C CA . ARG A 1 479 ? 34.952 7.941 -33.866 1.00 94.12 479 ARG A CA 1
ATOM 3536 C C . ARG A 1 479 ? 34.369 6.816 -34.720 1.00 94.12 479 ARG A C 1
ATOM 3538 O O . ARG A 1 479 ? 33.179 6.847 -35.013 1.00 94.12 479 ARG A O 1
ATOM 3545 N N . LEU A 1 480 ? 35.213 5.869 -35.120 1.00 91.50 480 LEU A N 1
ATOM 3546 C CA . LEU A 1 480 ? 34.852 4.645 -35.829 1.00 91.50 480 LEU A CA 1
ATOM 3547 C C . LEU A 1 480 ? 35.254 3.457 -34.954 1.00 91.50 480 LEU A C 1
ATOM 3549 O O . LEU A 1 480 ? 36.436 3.212 -34.742 1.00 91.50 480 LEU A O 1
ATOM 3553 N N . ASP A 1 481 ? 34.277 2.744 -34.427 1.00 85.25 481 ASP A N 1
ATOM 3554 C CA . ASP A 1 481 ? 34.456 1.584 -33.554 1.00 85.25 481 ASP A CA 1
ATOM 3555 C C . ASP A 1 481 ? 33.265 0.625 -33.693 1.00 85.25 481 ASP A C 1
ATOM 3557 O O . ASP A 1 481 ? 32.388 0.831 -34.535 1.00 85.25 481 ASP A O 1
ATOM 3561 N N . GLU A 1 482 ? 33.230 -0.429 -32.880 1.00 75.75 482 GLU A N 1
ATOM 3562 C CA . GLU A 1 482 ? 32.171 -1.452 -32.881 1.00 75.75 482 GLU A CA 1
ATOM 3563 C C . GLU A 1 482 ? 30.764 -0.876 -32.660 1.00 75.75 482 GLU A C 1
ATOM 3565 O O . GLU A 1 482 ? 29.773 -1.454 -33.099 1.00 75.75 482 GLU A O 1
ATOM 3570 N N . GLN A 1 483 ? 30.649 0.291 -32.016 1.00 76.19 483 GLN A N 1
ATOM 3571 C CA . GLN A 1 483 ? 29.362 0.954 -31.796 1.00 76.19 483 GLN A CA 1
ATOM 3572 C C . GLN A 1 483 ? 28.896 1.749 -33.019 1.00 76.19 483 GLN A C 1
ATOM 3574 O O . GLN A 1 483 ? 27.748 2.196 -33.075 1.00 76.19 483 GLN A O 1
ATOM 3579 N N . THR A 1 484 ? 29.769 1.947 -34.008 1.00 77.44 484 THR A N 1
ATOM 3580 C CA . THR A 1 484 ? 29.433 2.663 -35.236 1.00 77.44 484 THR A CA 1
ATOM 3581 C C . THR A 1 484 ? 28.505 1.797 -36.091 1.00 77.44 484 THR A C 1
ATOM 3583 O O . THR A 1 484 ? 28.924 0.725 -36.534 1.00 77.44 484 THR A O 1
ATOM 3586 N N . PRO A 1 485 ? 27.262 2.233 -36.388 1.00 71.94 485 PRO A N 1
ATOM 3587 C CA . PRO A 1 485 ? 26.304 1.413 -37.126 1.00 71.94 485 PRO A CA 1
ATOM 3588 C C . PRO A 1 485 ? 26.858 0.924 -38.471 1.00 71.94 485 PRO A C 1
ATOM 3590 O O . PRO A 1 485 ? 27.247 1.722 -39.326 1.00 71.94 485 PRO A O 1
ATOM 3593 N N . GLY A 1 486 ? 26.905 -0.400 -38.651 1.00 75.94 486 GLY A N 1
ATOM 3594 C CA . GLY A 1 486 ? 27.451 -1.046 -39.851 1.00 75.94 486 GLY A CA 1
ATOM 3595 C C . GLY A 1 486 ? 28.935 -0.754 -40.108 1.00 75.94 486 GLY A C 1
ATOM 3596 O O . GLY A 1 486 ? 29.360 -0.801 -41.260 1.00 75.94 486 GLY A O 1
ATOM 3597 N N . HIS A 1 487 ? 29.685 -0.359 -39.071 1.00 84.25 487 HIS A N 1
ATOM 3598 C CA . HIS A 1 487 ? 31.089 0.062 -39.134 1.00 84.25 487 HIS A CA 1
ATOM 3599 C C . HIS A 1 487 ? 31.357 1.101 -40.242 1.00 84.25 487 HIS A C 1
ATOM 3601 O O . HIS A 1 487 ? 32.430 1.137 -40.845 1.00 84.25 487 HIS A O 1
ATOM 3607 N N . ARG A 1 488 ? 30.369 1.955 -40.550 1.00 89.12 488 ARG A N 1
ATOM 3608 C CA . ARG A 1 488 ? 30.434 2.938 -41.640 1.00 89.12 488 ARG A CA 1
ATOM 3609 C C . ARG A 1 488 ? 30.096 4.336 -41.142 1.00 89.12 488 ARG A C 1
ATOM 3611 O O . ARG A 1 488 ? 28.957 4.626 -40.787 1.00 89.12 488 ARG A O 1
ATOM 3618 N N . LEU A 1 489 ? 31.073 5.233 -41.208 1.00 92.06 489 LEU A N 1
ATOM 3619 C CA . LEU A 1 489 ? 30.867 6.664 -41.021 1.00 92.06 489 LEU A CA 1
ATOM 3620 C C . LEU A 1 489 ? 30.425 7.308 -42.331 1.00 92.06 489 LEU A C 1
ATOM 3622 O O . LEU A 1 489 ? 31.036 7.080 -43.370 1.00 92.06 489 LEU A O 1
ATOM 3626 N N . VAL A 1 490 ? 29.397 8.155 -42.278 1.00 92.94 490 VAL A N 1
ATOM 3627 C CA . VAL A 1 490 ? 28.975 8.981 -43.417 1.00 92.94 490 VAL A CA 1
ATOM 3628 C C . VAL A 1 490 ? 29.110 10.449 -43.035 1.00 92.94 490 VAL A C 1
ATOM 3630 O O . VAL A 1 490 ? 28.413 10.932 -42.144 1.00 92.94 490 VAL A O 1
ATOM 3633 N N . VAL A 1 491 ? 29.996 11.170 -43.715 1.00 95.19 491 VAL A N 1
ATOM 3634 C CA . VAL A 1 491 ? 30.315 12.573 -43.433 1.00 95.19 491 VAL A CA 1
ATOM 3635 C C . VAL A 1 491 ? 29.857 13.433 -44.602 1.00 95.19 491 VAL A C 1
ATOM 3637 O O . VAL A 1 491 ? 30.343 13.289 -45.720 1.00 95.19 491 VAL A O 1
ATOM 3640 N N . THR A 1 492 ? 28.919 14.350 -44.365 1.00 95.00 492 THR A N 1
ATOM 3641 C CA . THR A 1 492 ? 28.487 15.305 -45.399 1.00 95.00 492 THR A CA 1
ATOM 3642 C C . THR A 1 492 ? 29.314 16.584 -45.321 1.00 95.00 492 THR A C 1
ATOM 3644 O O . THR A 1 492 ? 29.374 17.206 -44.263 1.00 95.00 492 THR A O 1
ATOM 3647 N N . VAL A 1 493 ? 29.908 17.001 -46.444 1.00 94.00 493 VAL A N 1
ATOM 3648 C CA . VAL A 1 493 ? 30.744 18.211 -46.540 1.00 94.00 493 VAL A CA 1
ATOM 3649 C C . VAL A 1 493 ? 30.232 19.125 -47.658 1.00 94.00 493 VAL A C 1
ATOM 3651 O O . VAL A 1 493 ? 30.129 18.725 -48.821 1.00 94.00 493 VAL A O 1
ATOM 3654 N N . ASP A 1 494 ? 29.983 20.395 -47.344 1.00 93.62 494 ASP A N 1
ATOM 3655 C CA . ASP A 1 494 ? 29.393 21.381 -48.260 1.00 93.62 494 ASP A CA 1
ATOM 3656 C C . ASP A 1 494 ? 30.427 22.420 -48.737 1.00 93.62 494 ASP A C 1
ATOM 3658 O O . ASP A 1 494 ? 31.133 22.981 -47.908 1.00 93.62 494 ASP A O 1
ATOM 3662 N N . ASN A 1 495 ? 30.483 22.736 -50.044 1.00 92.00 495 ASN A N 1
ATOM 3663 C CA . ASN A 1 495 ? 31.321 23.836 -50.574 1.00 92.00 495 ASN A CA 1
ATOM 3664 C C . ASN A 1 495 ? 30.476 24.941 -51.185 1.00 92.00 495 ASN A C 1
ATOM 3666 O O . ASN A 1 495 ? 29.441 24.693 -51.809 1.00 92.00 495 ASN A O 1
ATOM 3670 N N . ARG A 1 496 ? 30.955 26.174 -51.037 1.00 92.00 496 ARG A N 1
ATOM 3671 C CA . ARG A 1 496 ? 30.373 27.352 -51.681 1.00 92.00 496 ARG A CA 1
ATOM 3672 C C . ARG A 1 496 ? 31.035 27.580 -53.034 1.00 92.00 496 ARG A C 1
ATOM 3674 O O . ARG A 1 496 ? 32.222 27.300 -53.195 1.00 92.00 496 ARG A O 1
ATOM 3681 N N . ARG A 1 497 ? 30.255 28.081 -53.991 1.00 88.69 497 ARG A N 1
ATOM 3682 C CA . ARG A 1 497 ? 30.793 28.549 -55.270 1.00 88.69 497 ARG A CA 1
ATOM 3683 C C . ARG A 1 497 ? 31.668 29.776 -55.062 1.00 88.69 497 ARG A C 1
ATOM 3685 O O . ARG A 1 497 ? 31.457 30.536 -54.118 1.00 88.69 497 ARG A O 1
ATOM 3692 N N . ASP A 1 498 ? 32.636 29.931 -55.947 1.00 83.25 498 ASP A N 1
ATOM 3693 C CA . ASP A 1 498 ? 33.479 31.112 -56.020 1.00 83.25 498 ASP A CA 1
ATOM 3694 C C . ASP A 1 498 ? 32.709 32.267 -56.676 1.00 83.25 498 ASP A C 1
ATOM 3696 O O . ASP A 1 498 ? 32.377 32.232 -57.863 1.00 83.25 498 ASP A O 1
ATOM 3700 N N . ASP A 1 499 ? 32.380 33.280 -55.876 1.00 68.69 499 ASP A N 1
ATOM 3701 C CA . ASP A 1 499 ? 31.640 34.467 -56.302 1.00 68.69 499 ASP A CA 1
ATOM 3702 C C . ASP A 1 499 ? 32.618 35.595 -56.696 1.00 68.69 499 ASP A C 1
ATOM 3704 O O . ASP A 1 499 ? 32.597 36.700 -56.143 1.00 68.69 499 ASP A O 1
ATOM 3708 N N . HIS A 1 500 ? 33.496 35.355 -57.671 1.00 53.53 500 HIS A N 1
ATOM 3709 C CA . HIS A 1 500 ? 34.330 36.417 -58.234 1.00 53.53 500 HIS A CA 1
ATOM 3710 C C . HIS A 1 500 ? 33.504 37.394 -59.105 1.00 53.53 500 HIS A C 1
ATOM 3712 O O . HIS A 1 500 ? 33.386 37.248 -60.318 1.00 53.53 500 HIS A O 1
ATOM 3718 N N . GLY A 1 501 ? 32.978 38.455 -58.469 1.00 45.62 501 GLY A N 1
ATOM 3719 C CA . GLY A 1 501 ? 32.764 39.769 -59.098 1.00 45.62 501 GLY A CA 1
ATOM 3720 C C . GLY A 1 501 ? 31.323 40.288 -59.242 1.00 45.62 501 GLY A C 1
ATOM 3721 O O . GLY A 1 501 ? 30.783 40.341 -60.344 1.00 45.62 501 GLY A O 1
ATOM 3722 N N . LYS A 1 502 ? 30.754 40.872 -58.177 1.00 42.69 502 LYS A N 1
ATOM 3723 C CA . LYS A 1 502 ? 29.793 41.993 -58.298 1.00 42.69 502 LYS A CA 1
ATOM 3724 C C . LYS A 1 502 ? 30.272 43.196 -57.490 1.00 42.69 502 LYS A C 1
ATOM 3726 O O . LYS A 1 502 ? 29.836 43.438 -56.373 1.00 42.69 502 LYS A O 1
ATOM 3731 N N . GLY A 1 503 ? 31.171 43.968 -58.092 1.00 43.03 503 GLY A N 1
ATOM 3732 C CA . GLY A 1 503 ? 31.647 45.229 -57.538 1.00 43.03 503 GLY A CA 1
ATOM 3733 C C . GLY A 1 503 ? 32.138 46.183 -58.619 1.00 43.03 503 GLY A C 1
ATOM 3734 O O . GLY A 1 503 ? 33.337 46.376 -58.732 1.00 43.03 503 GLY A O 1
ATOM 3735 N N . LYS A 1 504 ? 31.224 46.787 -59.391 1.00 42.31 504 LYS A N 1
ATOM 3736 C CA . LYS A 1 504 ? 31.360 48.142 -59.966 1.00 42.31 504 LYS A CA 1
ATOM 3737 C C . LYS A 1 504 ? 29.972 48.686 -60.314 1.00 42.31 504 LYS A C 1
ATOM 3739 O O . LYS A 1 504 ? 29.309 48.165 -61.202 1.00 42.31 504 LYS A O 1
ATOM 3744 N N . GLY A 1 505 ? 29.559 49.748 -59.627 1.00 34.41 505 GLY A N 1
ATOM 3745 C CA . GLY A 1 505 ? 28.355 50.506 -59.959 1.00 34.41 505 GLY A CA 1
ATOM 3746 C C . GLY A 1 505 ? 28.063 51.608 -58.943 1.00 34.41 505 GLY A C 1
ATOM 3747 O O . GLY A 1 505 ? 27.537 51.328 -57.876 1.00 34.41 505 GLY A O 1
ATOM 3748 N N . GLY A 1 506 ? 28.399 52.850 -59.302 1.00 34.16 506 GLY A N 1
ATOM 3749 C CA . GLY A 1 506 ? 27.678 54.044 -58.848 1.00 34.16 506 GLY A CA 1
ATOM 3750 C C . GLY A 1 506 ? 28.079 54.649 -57.504 1.00 34.16 506 GLY A C 1
ATOM 3751 O O . GLY A 1 506 ? 27.381 54.502 -56.508 1.00 34.16 506 GLY A O 1
ATOM 3752 N N . LYS A 1 507 ? 29.140 55.462 -57.506 1.00 43.22 507 LYS A N 1
ATOM 3753 C CA . LYS A 1 507 ? 29.213 56.633 -56.622 1.00 43.22 507 LYS A CA 1
ATOM 3754 C C . LYS A 1 507 ? 28.336 57.712 -57.276 1.00 43.22 507 LYS A C 1
ATOM 3756 O O . LYS A 1 507 ? 28.810 58.391 -58.177 1.00 43.22 507 LYS A O 1
ATOM 3761 N N . GLU A 1 508 ? 27.081 57.862 -56.857 1.00 36.09 508 GLU A N 1
ATOM 3762 C CA . GLU A 1 508 ? 26.260 59.028 -57.217 1.00 36.09 508 GLU A CA 1
ATOM 3763 C C . GLU A 1 508 ? 25.538 59.613 -55.994 1.00 36.09 508 GLU A C 1
ATOM 3765 O O . GLU A 1 508 ? 24.794 58.943 -55.285 1.00 36.09 508 GLU A O 1
ATOM 3770 N N . GLY A 1 509 ? 25.854 60.888 -55.752 1.00 34.88 509 GLY A N 1
ATOM 3771 C CA . GLY A 1 509 ? 25.035 61.949 -55.164 1.00 34.88 509 GLY A CA 1
ATOM 3772 C C . GLY A 1 509 ? 24.033 61.627 -54.054 1.00 34.88 509 GLY A C 1
ATOM 3773 O O . GLY A 1 509 ? 22.862 61.374 -54.318 1.00 34.88 509 GLY A O 1
ATOM 3774 N N . LYS A 1 510 ? 24.420 61.900 -52.800 1.00 35.06 510 LYS A N 1
ATOM 3775 C CA . LYS A 1 510 ? 23.461 62.373 -51.787 1.00 35.06 510 LYS A CA 1
ATOM 3776 C C . LYS A 1 510 ? 23.029 63.803 -52.140 1.00 35.06 510 LYS A C 1
ATOM 3778 O O . LYS A 1 510 ? 23.657 64.769 -51.716 1.00 35.06 510 LYS A O 1
ATOM 3783 N N . GLY A 1 511 ? 21.961 63.925 -52.925 1.00 33.94 511 GLY A N 1
ATOM 3784 C CA . GLY A 1 511 ? 21.167 65.146 -53.042 1.00 33.94 511 GLY A CA 1
ATOM 3785 C C . GLY A 1 511 ? 20.184 65.224 -51.877 1.00 33.94 511 GLY A C 1
ATOM 3786 O O . GLY A 1 511 ? 19.298 64.383 -51.750 1.00 33.94 511 GLY A O 1
ATOM 3787 N N . GLY A 1 512 ? 20.366 66.211 -51.003 1.00 35.56 512 GLY A N 1
ATOM 3788 C CA . GLY A 1 512 ? 19.410 66.537 -49.953 1.00 35.56 512 GLY A CA 1
ATOM 3789 C C . GLY A 1 512 ? 18.172 67.238 -50.513 1.00 35.56 512 GLY A C 1
ATOM 3790 O O . GLY A 1 512 ? 18.285 68.102 -51.374 1.00 35.56 512 GLY A O 1
ATOM 3791 N N . LYS A 1 513 ? 17.006 66.872 -49.984 1.00 37.41 513 LYS A N 1
ATOM 3792 C CA . LYS A 1 513 ? 15.748 67.633 -49.889 1.00 37.41 513 LYS A CA 1
ATOM 3793 C C . LYS A 1 513 ? 14.944 66.885 -48.820 1.00 37.41 513 LYS A C 1
ATOM 3795 O O . LYS A 1 513 ? 14.879 65.667 -48.863 1.00 37.41 513 LYS A O 1
ATOM 3800 N N . GLY A 1 514 ? 14.383 67.489 -47.789 1.00 35.66 514 GLY A N 1
ATOM 3801 C CA . GLY A 1 514 ? 13.947 68.863 -47.616 1.00 35.66 514 GLY A CA 1
ATOM 3802 C C . GLY A 1 514 ? 12.604 68.752 -46.904 1.00 35.66 514 GLY A C 1
ATOM 3803 O O . GLY A 1 514 ? 11.610 68.412 -47.532 1.00 35.66 514 GLY A O 1
ATOM 3804 N N . GLY A 1 515 ? 12.602 68.951 -45.588 1.00 31.11 515 GLY A N 1
ATOM 3805 C CA . GLY A 1 515 ? 11.386 69.141 -44.806 1.00 31.11 515 GLY A CA 1
ATOM 3806 C C . GLY A 1 515 ? 11.223 70.629 -44.525 1.00 31.11 515 GLY A C 1
ATOM 3807 O O . GLY A 1 515 ? 12.132 71.236 -43.962 1.00 31.11 515 GLY A O 1
ATOM 3808 N N . GLY A 1 516 ? 10.091 71.214 -44.921 1.00 32.06 516 GLY A N 1
ATOM 3809 C CA . GLY A 1 516 ? 9.736 72.572 -44.516 1.00 32.06 516 GLY A CA 1
ATOM 3810 C C . GLY A 1 516 ? 8.777 73.314 -45.446 1.00 32.06 516 GLY A C 1
ATOM 3811 O O . GLY A 1 516 ? 9.229 73.948 -46.389 1.00 32.06 516 GLY A O 1
ATOM 3812 N N . ARG A 1 517 ? 7.503 73.332 -45.025 1.00 37.41 517 ARG A N 1
ATOM 3813 C CA . ARG A 1 517 ? 6.438 74.328 -45.275 1.00 37.41 517 ARG A CA 1
ATOM 3814 C C . ARG A 1 517 ? 5.833 74.445 -46.681 1.00 37.41 517 ARG A C 1
ATOM 3816 O O . ARG A 1 517 ? 6.534 74.628 -47.669 1.00 37.41 517 ARG A O 1
ATOM 3823 N N . GLY A 1 518 ? 4.498 74.475 -46.684 1.00 34.53 518 GLY A N 1
ATOM 3824 C CA . GLY A 1 518 ? 3.619 74.797 -47.805 1.00 34.53 518 GLY A CA 1
ATOM 3825 C C . GLY A 1 518 ? 2.321 74.035 -47.681 1.00 34.53 518 GLY A C 1
ATOM 3826 O O . GLY A 1 518 ? 2.212 73.031 -48.409 1.00 34.53 518 GLY A O 1
#